Protein AF-A0A352M212-F1 (afdb_monomer_lite)

Foldseek 3Di:
DPPDFLVVFPLLVLLLVLLVLLLVLVLVDPPDDLVSLLVSLLVLLVCLLVVLVVCLVVDPDPCSVVLSVLLNVVSCLADDPVLSVLLSVVLSVVCVVPVLSSCLRRLQSCVLVVLVVCLVPPPLCCCLQVHDPPDDPLSVVLNVLQVVLVVCVSVVVLVSSLVSLVVSCVSPVLNLVSLQVNLVSCVRVVSNLVSNLVSLVSSLVSCVPRPLVSVLSSLLSNLVSLLSCCLRPDVVSLVSSLVSLVVSCVSPVPRLSSLLSNLLSLLSDPVVVVCVVVSVVSQLVSCVVPVSSLSVCSRRPSNSSCNVVSVVSQVVLLVVLLVLLVVLLVVLVVLLVVLVVDPLNPPCPPLSVVLPVVSVVLNVVSPDSHHSSVSVVSNVVSVVSSVSSVVSVVVSVLSSVLVVVLVVLLVLLVVLVCCLVPPQCVVVVVLVVVLVVLVVVLVVLCVQAPDDDDDQPPPDPPDDDDDRDDDDDDDDSCPPPNLVVQLLVQLVVVLVVQVVVLVVVCVVPPPPCPVVSVVSNVVSVVCSSVRSVVVSVVVVVVSVVVSVVSVVSSVVSVCVNVVCVVVSVVVSVVSLVVSLVVQCVVQVDDSVLSSVLSVCSNVVVSVVNSVSRD

pLDDT: mean 83.74, std 12.93, range [30.75, 98.5]

Structure (mmCIF, N/CA/C/O backbone):
data_AF-A0A352M212-F1
#
_entry.id   AF-A0A352M212-F1
#
loop_
_atom_site.group_PDB
_atom_site.id
_atom_site.type_symbol
_atom_site.label_atom_id
_atom_site.label_alt_id
_atom_site.label_comp_id
_atom_site.label_asym_id
_atom_site.label_entity_id
_atom_site.label_seq_id
_atom_site.pdbx_PDB_ins_code
_atom_site.Cartn_x
_atom_site.Cartn_y
_atom_site.Cartn_z
_atom_site.occupancy
_atom_site.B_iso_or_equiv
_atom_site.auth_seq_id
_atom_site.auth_comp_id
_atom_site.auth_asym_id
_atom_site.auth_atom_id
_atom_site.pdbx_PDB_model_num
ATOM 1 N N . MET A 1 1 ? 34.019 -1.381 -36.951 1.00 42.16 1 MET A N 1
ATOM 2 C CA . MET A 1 1 ? 32.806 -0.963 -36.222 1.00 42.16 1 MET A CA 1
ATOM 3 C C . MET A 1 1 ? 31.817 -2.099 -36.360 1.00 42.16 1 MET A C 1
ATOM 5 O O . MET A 1 1 ? 31.468 -2.429 -37.487 1.00 42.16 1 MET A O 1
ATOM 9 N N . ASN A 1 2 ? 31.488 -2.784 -35.265 1.00 50.47 2 ASN A N 1
ATOM 10 C CA . ASN A 1 2 ? 30.436 -3.799 -35.291 1.00 50.47 2 ASN A CA 1
ATOM 11 C C . ASN A 1 2 ? 29.111 -3.094 -35.599 1.00 50.47 2 ASN A C 1
ATOM 13 O O . ASN A 1 2 ? 28.755 -2.144 -34.905 1.00 50.47 2 ASN A O 1
ATOM 17 N N . ASN A 1 3 ? 28.410 -3.535 -36.645 1.00 67.62 3 ASN A N 1
ATOM 18 C CA . ASN A 1 3 ? 27.075 -3.047 -36.995 1.00 67.62 3 ASN A CA 1
ATOM 19 C C . ASN A 1 3 ? 26.056 -3.618 -35.996 1.00 67.62 3 ASN A C 1
ATOM 21 O O . ASN A 1 3 ? 25.321 -4.545 -36.330 1.00 67.62 3 ASN A O 1
ATOM 25 N N . PHE A 1 4 ? 26.058 -3.109 -34.764 1.00 80.44 4 PHE A N 1
ATOM 26 C CA . PHE A 1 4 ? 25.069 -3.458 -33.748 1.00 80.44 4 PHE A CA 1
ATOM 27 C C . PHE A 1 4 ? 23.655 -3.127 -34.248 1.00 80.44 4 PHE A C 1
ATOM 29 O O . PHE A 1 4 ? 23.420 -2.053 -34.804 1.00 80.44 4 PHE A O 1
ATOM 36 N N . LYS A 1 5 ? 22.699 -4.037 -34.045 1.00 85.25 5 LYS A N 1
ATOM 37 C CA . LYS A 1 5 ? 21.268 -3.790 -34.259 1.00 85.25 5 LYS A CA 1
ATOM 38 C C . LYS A 1 5 ? 20.510 -4.103 -32.977 1.00 85.25 5 LYS A C 1
ATOM 40 O O . LYS A 1 5 ? 20.791 -5.099 -32.321 1.00 85.25 5 LYS A O 1
ATOM 45 N N . LEU A 1 6 ? 19.500 -3.290 -32.652 1.00 86.44 6 LEU A N 1
ATOM 46 C CA . LEU A 1 6 ? 18.687 -3.493 -31.445 1.00 86.44 6 LEU A CA 1
ATOM 47 C C . LEU A 1 6 ? 18.038 -4.879 -31.406 1.00 86.44 6 LEU A C 1
ATOM 49 O O . LEU A 1 6 ? 18.017 -5.508 -30.356 1.00 86.44 6 LEU A O 1
ATOM 53 N N . GLU A 1 7 ? 17.553 -5.364 -32.550 1.00 86.25 7 GLU A N 1
ATOM 54 C CA . GLU A 1 7 ? 16.865 -6.658 -32.666 1.00 86.25 7 GLU A CA 1
ATOM 55 C C . GLU A 1 7 ? 17.751 -7.863 -32.312 1.00 86.25 7 GLU A C 1
ATOM 57 O O . GLU A 1 7 ? 17.226 -8.926 -31.978 1.00 86.25 7 GLU A O 1
ATOM 62 N N . ASP A 1 8 ? 19.077 -7.698 -32.333 1.00 82.12 8 ASP A N 1
ATOM 63 C CA . ASP A 1 8 ? 20.011 -8.751 -31.932 1.00 82.12 8 ASP A CA 1
ATOM 64 C C . ASP A 1 8 ? 20.060 -8.894 -30.396 1.00 82.12 8 ASP A C 1
ATOM 66 O O . ASP A 1 8 ? 20.341 -9.975 -29.875 1.00 82.12 8 ASP A O 1
ATOM 70 N N . SER A 1 9 ? 19.702 -7.841 -29.649 1.00 86.25 9 SER A N 1
ATOM 71 C CA . SER A 1 9 ? 19.662 -7.864 -28.186 1.00 86.25 9 SER A CA 1
ATOM 72 C C . SER A 1 9 ? 18.428 -8.600 -27.656 1.00 86.25 9 SER A C 1
ATOM 74 O O . SER A 1 9 ? 17.281 -8.266 -27.967 1.00 86.25 9 SER A O 1
ATOM 76 N N . ILE A 1 10 ? 18.649 -9.590 -26.787 1.00 83.50 10 ILE A N 1
ATOM 77 C CA . ILE A 1 10 ? 17.576 -10.316 -26.085 1.00 83.50 10 ILE A CA 1
ATOM 78 C C . ILE A 1 10 ? 16.791 -9.365 -25.170 1.00 83.50 10 ILE A C 1
ATOM 80 O O . ILE A 1 10 ? 15.562 -9.389 -25.172 1.00 83.50 10 ILE A O 1
ATOM 84 N N . GLU A 1 11 ? 17.488 -8.492 -24.439 1.00 88.56 11 GLU A N 1
ATOM 85 C CA . GLU A 1 11 ? 16.870 -7.510 -23.543 1.00 88.56 11 GLU A CA 1
ATOM 86 C C . GLU A 1 11 ? 15.963 -6.539 -24.315 1.00 88.56 11 GLU A C 1
ATOM 88 O O . GLU A 1 11 ? 14.822 -6.297 -23.924 1.00 88.56 11 GLU A O 1
ATOM 93 N N . TYR A 1 12 ? 16.415 -6.040 -25.471 1.00 92.19 12 TYR A N 1
ATOM 94 C CA . TYR A 1 12 ? 15.581 -5.179 -26.314 1.00 92.19 12 TYR A CA 1
ATOM 95 C C . TYR A 1 12 ? 14.321 -5.905 -26.799 1.00 92.19 12 TYR A C 1
ATOM 97 O O . TYR A 1 12 ? 13.226 -5.339 -26.758 1.00 92.19 12 TYR A O 1
ATOM 105 N N . ARG A 1 13 ? 14.446 -7.169 -27.225 1.00 88.75 13 ARG A N 1
ATOM 106 C CA . ARG A 1 13 ? 13.295 -7.980 -27.648 1.00 88.75 13 ARG A CA 1
ATOM 107 C C . ARG A 1 13 ? 12.292 -8.188 -26.510 1.00 88.75 13 ARG A C 1
ATOM 109 O O . ARG A 1 13 ? 11.093 -8.083 -26.763 1.00 88.75 13 ARG A O 1
ATOM 116 N N . GLN A 1 14 ? 12.760 -8.394 -25.276 1.00 89.25 14 GLN A N 1
ATOM 117 C CA . GLN A 1 14 ? 11.919 -8.464 -24.072 1.00 89.25 14 GLN A CA 1
ATOM 118 C C . GLN A 1 14 ? 11.171 -7.138 -23.840 1.00 89.25 14 GLN A C 1
ATOM 120 O O . GLN A 1 14 ? 9.939 -7.120 -23.785 1.00 89.25 14 GLN A O 1
ATOM 125 N N . ILE A 1 15 ? 11.889 -6.008 -23.823 1.00 93.38 15 ILE A N 1
ATOM 126 C CA . ILE A 1 15 ? 11.314 -4.657 -23.666 1.00 93.38 15 ILE A CA 1
ATOM 127 C C . ILE A 1 15 ? 10.259 -4.368 -24.751 1.00 93.38 15 ILE A C 1
ATOM 129 O O . ILE A 1 15 ? 9.179 -3.835 -24.460 1.00 93.38 15 ILE A O 1
ATOM 133 N N . LYS A 1 16 ? 10.543 -4.745 -26.003 1.00 93.00 16 LYS A N 1
ATOM 134 C CA . LYS A 1 16 ? 9.652 -4.558 -27.156 1.00 93.00 16 LYS A CA 1
ATOM 135 C C . LYS A 1 16 ? 8.437 -5.486 -27.121 1.00 93.00 16 LYS A C 1
ATOM 137 O O . LYS A 1 16 ? 7.351 -5.058 -27.514 1.00 93.00 16 LYS A O 1
ATOM 142 N N . SER A 1 17 ? 8.587 -6.724 -26.645 1.00 90.50 17 SER A N 1
ATOM 143 C CA . SER A 1 17 ? 7.463 -7.649 -26.436 1.00 90.50 17 SER A CA 1
ATOM 144 C C . SER A 1 17 ? 6.475 -7.069 -25.426 1.00 90.50 17 SER A C 1
ATOM 146 O O . SER A 1 17 ? 5.290 -6.914 -25.733 1.00 90.50 17 SER A O 1
ATOM 148 N N . ILE A 1 18 ? 6.979 -6.608 -24.276 1.00 93.69 18 ILE A N 1
ATOM 149 C CA . ILE A 1 18 ? 6.163 -5.957 -23.246 1.00 93.69 18 ILE A CA 1
ATOM 150 C C . ILE A 1 18 ? 5.477 -4.696 -23.794 1.00 93.69 18 ILE A C 1
ATOM 152 O O . ILE A 1 18 ? 4.279 -4.508 -23.582 1.00 93.69 18 ILE A O 1
ATOM 156 N N . TYR A 1 19 ? 6.197 -3.859 -24.552 1.00 95.12 19 TYR A N 1
ATOM 157 C CA . TYR A 1 19 ? 5.615 -2.681 -25.211 1.00 95.12 19 TYR A CA 1
ATOM 158 C C . TYR A 1 19 ? 4.425 -3.061 -26.102 1.00 95.12 19 TYR A C 1
ATOM 160 O O . TYR A 1 19 ? 3.370 -2.438 -26.016 1.00 95.12 19 TYR A O 1
ATOM 168 N N . ARG A 1 20 ? 4.537 -4.132 -26.898 1.00 93.56 20 ARG A N 1
ATOM 169 C CA . ARG A 1 20 ? 3.428 -4.612 -27.740 1.00 93.56 20 ARG A CA 1
ATOM 170 C C . ARG A 1 20 ? 2.227 -5.082 -26.922 1.00 93.56 20 ARG A C 1
ATOM 172 O O . ARG A 1 20 ? 1.099 -4.791 -27.312 1.00 93.56 20 ARG A O 1
ATOM 179 N N . ILE A 1 21 ? 2.439 -5.777 -25.801 1.00 94.12 21 ILE A N 1
ATOM 180 C CA . ILE A 1 21 ? 1.348 -6.184 -24.895 1.00 94.12 21 ILE A CA 1
ATOM 181 C C . ILE A 1 21 ? 0.605 -4.945 -24.385 1.00 94.12 21 ILE A C 1
ATOM 183 O O . ILE A 1 21 ? -0.623 -4.885 -24.473 1.00 94.12 21 ILE A O 1
ATOM 187 N N . ILE A 1 22 ? 1.345 -3.945 -23.902 1.00 94.62 22 ILE A N 1
ATOM 188 C CA . ILE A 1 22 ? 0.788 -2.686 -23.394 1.00 94.62 22 ILE A CA 1
ATOM 189 C C . ILE A 1 22 ? -0.009 -1.976 -24.491 1.00 94.62 22 ILE A C 1
ATOM 191 O O . ILE A 1 22 ? -1.180 -1.657 -24.292 1.00 94.62 22 ILE A O 1
ATOM 195 N N . GLU A 1 23 ? 0.577 -1.777 -25.670 1.00 93.50 23 GLU A N 1
ATOM 196 C CA . GLU A 1 23 ? -0.093 -1.076 -26.766 1.00 93.50 23 GLU A CA 1
ATOM 197 C C . GLU A 1 23 ? -1.357 -1.802 -27.236 1.00 93.50 23 GLU A C 1
ATOM 199 O O . GLU A 1 23 ? -2.383 -1.157 -27.455 1.00 93.50 23 GLU A O 1
ATOM 204 N N . ASN A 1 24 ? -1.335 -3.134 -27.314 1.00 93.25 24 ASN A N 1
ATOM 205 C CA . ASN A 1 24 ? -2.518 -3.923 -27.656 1.00 93.25 24 ASN A CA 1
ATOM 206 C C . ASN A 1 24 ? -3.650 -3.725 -26.642 1.00 93.25 24 ASN A C 1
ATOM 208 O O . ASN A 1 24 ? -4.804 -3.556 -27.036 1.00 93.25 24 ASN A O 1
ATOM 212 N N . VAL A 1 25 ? -3.337 -3.707 -25.342 1.00 93.69 25 VAL A N 1
ATOM 213 C CA . VAL A 1 25 ? -4.339 -3.471 -24.294 1.00 93.69 25 VAL A CA 1
ATOM 214 C C . VAL A 1 25 ? -4.914 -2.066 -24.404 1.00 93.69 25 VAL A C 1
ATOM 216 O O . VAL A 1 25 ? -6.134 -1.919 -24.484 1.00 93.69 25 VAL A O 1
ATOM 219 N N . PHE A 1 26 ? -4.059 -1.047 -24.474 1.00 91.69 26 PHE A N 1
ATOM 220 C CA . PHE A 1 26 ? -4.493 0.349 -24.517 1.00 91.69 26 PHE A CA 1
ATOM 221 C C . PHE A 1 26 ? -5.213 0.733 -25.820 1.00 91.69 26 PHE A C 1
ATOM 223 O O . PHE A 1 26 ? -5.956 1.710 -25.826 1.00 91.69 26 PHE A O 1
ATOM 230 N N . ASN A 1 27 ? -5.032 -0.023 -26.906 1.00 88.31 27 ASN A N 1
ATOM 231 C CA . ASN A 1 27 ? -5.774 0.170 -28.156 1.00 88.31 27 ASN A CA 1
ATOM 232 C C . ASN A 1 27 ? -7.097 -0.621 -28.205 1.00 88.31 27 ASN A C 1
ATOM 234 O O . ASN A 1 27 ? -7.931 -0.357 -29.066 1.00 88.31 27 ASN A O 1
ATOM 238 N N . SER A 1 28 ? -7.306 -1.589 -27.302 1.00 82.19 28 SER A N 1
ATOM 239 C CA . SER A 1 28 ? -8.475 -2.490 -27.311 1.00 82.19 28 SER A CA 1
ATOM 240 C C . SER A 1 28 ? -9.723 -1.953 -26.591 1.00 82.19 28 SER A C 1
ATOM 242 O O . SER A 1 28 ? -10.773 -2.594 -26.644 1.00 82.19 28 SER A O 1
ATOM 244 N N . GLY A 1 29 ? -9.637 -0.798 -25.923 1.00 67.50 29 GLY A N 1
ATOM 245 C CA . GLY A 1 29 ? -10.773 -0.149 -25.262 1.00 67.50 29 GLY A CA 1
ATOM 246 C C . GLY A 1 29 ? -10.369 0.991 -24.324 1.00 67.50 29 GLY A C 1
ATOM 247 O O . GLY A 1 29 ? -9.225 1.066 -23.871 1.00 67.50 29 GLY A O 1
ATOM 248 N N . ASP A 1 30 ? -11.327 1.865 -24.008 1.00 69.44 30 ASP A N 1
ATOM 249 C CA . ASP A 1 30 ? -11.132 3.008 -23.112 1.00 69.44 30 ASP A CA 1
ATOM 250 C C . ASP A 1 30 ? -11.738 2.736 -21.727 1.00 69.44 30 ASP A C 1
ATOM 252 O O . ASP A 1 30 ? -12.869 3.110 -21.426 1.00 69.44 30 ASP A O 1
ATOM 256 N N . ASN A 1 31 ? -10.986 2.016 -20.891 1.00 78.69 31 ASN A N 1
ATOM 257 C CA . ASN A 1 31 ? -11.350 1.752 -19.494 1.00 78.69 31 ASN A CA 1
ATOM 258 C C . ASN A 1 31 ? -10.611 2.691 -18.517 1.00 78.69 31 ASN A C 1
ATOM 260 O O . ASN A 1 31 ? -10.614 2.456 -17.308 1.00 78.69 31 ASN A O 1
ATOM 264 N N . GLY A 1 32 ? -9.942 3.731 -19.030 1.00 86.81 32 GLY A N 1
ATOM 265 C CA . GLY A 1 32 ? -9.015 4.570 -18.272 1.00 86.81 32 GLY A CA 1
ATOM 266 C C . GLY A 1 32 ? -7.629 3.940 -18.059 1.00 86.81 32 GLY A C 1
ATOM 267 O O . GLY A 1 32 ? -7.431 2.726 -18.161 1.00 86.81 32 GLY A O 1
ATOM 268 N N . PHE A 1 33 ? -6.641 4.788 -17.748 1.00 90.56 33 PHE A N 1
ATOM 269 C CA . PHE A 1 33 ? -5.225 4.401 -17.669 1.00 90.56 33 PHE A CA 1
ATOM 270 C C . PHE A 1 33 ? -4.956 3.277 -16.661 1.00 90.56 33 PHE A C 1
ATOM 272 O O . PHE A 1 33 ? -4.309 2.295 -17.009 1.00 90.56 33 PHE A O 1
ATOM 279 N N . ILE A 1 34 ? -5.468 3.395 -15.429 1.00 89.56 34 ILE A N 1
ATOM 280 C CA . ILE A 1 34 ? -5.197 2.433 -14.346 1.00 89.56 34 ILE A CA 1
ATOM 281 C C . ILE A 1 34 ? -5.755 1.045 -14.687 1.00 89.56 34 ILE A C 1
ATOM 283 O O . ILE A 1 34 ? -5.066 0.045 -14.506 1.00 89.56 34 ILE A O 1
ATOM 287 N N . ALA A 1 35 ? -6.978 0.967 -15.220 1.00 89.69 35 ALA A N 1
ATOM 288 C CA . ALA A 1 35 ? -7.585 -0.310 -15.588 1.00 89.69 35 ALA A CA 1
ATOM 289 C C . ALA A 1 35 ? -6.828 -0.984 -16.741 1.00 89.69 35 ALA A C 1
ATOM 291 O O . ALA A 1 35 ? -6.567 -2.188 -16.697 1.00 89.69 35 ALA A O 1
ATOM 292 N N . ASN A 1 36 ? -6.423 -0.203 -17.747 1.00 92.44 36 ASN A N 1
ATOM 293 C CA . ASN A 1 36 ? -5.623 -0.710 -18.856 1.00 92.44 36 ASN A CA 1
ATOM 294 C C . ASN A 1 36 ? -4.227 -1.154 -18.387 1.00 92.44 36 ASN A C 1
ATOM 296 O O . ASN A 1 36 ? -3.807 -2.246 -18.755 1.00 92.44 36 ASN A O 1
ATOM 300 N N . ALA A 1 37 ? -3.563 -0.390 -17.513 1.00 92.38 37 ALA A N 1
ATOM 301 C CA . ALA A 1 37 ? -2.288 -0.768 -16.896 1.00 92.38 37 ALA A CA 1
ATOM 302 C C . ALA A 1 37 ? -2.393 -2.068 -16.080 1.00 92.38 37 ALA A C 1
ATOM 304 O O . ALA A 1 37 ? -1.515 -2.926 -16.157 1.00 92.38 37 ALA A O 1
ATOM 305 N N . SER A 1 38 ? -3.488 -2.249 -15.335 1.00 89.25 38 SER A N 1
ATOM 306 C CA . SER A 1 38 ? -3.766 -3.485 -14.596 1.00 89.25 38 SER A CA 1
ATOM 307 C C . SER A 1 38 ? -3.906 -4.692 -15.520 1.00 89.25 38 SER A C 1
ATOM 309 O O . SER A 1 38 ? -3.319 -5.749 -15.291 1.00 89.25 38 SER A O 1
ATOM 311 N N . ARG A 1 39 ? -4.661 -4.529 -16.610 1.00 90.44 39 ARG A N 1
ATOM 312 C CA . ARG A 1 39 ? -4.879 -5.596 -17.586 1.00 90.44 39 ARG A CA 1
ATOM 313 C C . ARG A 1 39 ? -3.596 -5.948 -18.336 1.00 90.44 39 ARG A C 1
ATOM 315 O O . ARG A 1 39 ? -3.330 -7.129 -18.548 1.00 90.44 39 ARG A O 1
ATOM 322 N N . SER A 1 40 ? -2.793 -4.961 -18.734 1.00 92.69 40 SER A N 1
ATOM 323 C CA . SER A 1 40 ? -1.488 -5.235 -19.342 1.00 92.69 40 SER A CA 1
ATOM 324 C C . SER A 1 40 ? -0.541 -5.897 -18.352 1.00 92.69 40 SER A C 1
ATOM 326 O O . SER A 1 40 ? 0.155 -6.821 -18.754 1.00 92.69 40 SER A O 1
ATOM 328 N N . PHE A 1 41 ? -0.564 -5.521 -17.070 1.00 90.50 41 PHE A N 1
ATOM 329 C CA . PHE A 1 41 ? 0.208 -6.212 -16.037 1.00 90.50 41 PHE A CA 1
ATOM 330 C C . PHE A 1 41 ? -0.138 -7.701 -15.951 1.00 90.50 41 PHE A C 1
ATOM 332 O O . PHE A 1 41 ? 0.754 -8.534 -16.083 1.00 90.50 41 PHE A O 1
ATOM 339 N N . GLN A 1 42 ? -1.423 -8.044 -15.828 1.00 88.50 42 GLN A N 1
ATOM 340 C CA . GLN A 1 42 ? -1.878 -9.440 -15.815 1.00 88.50 42 GLN A CA 1
ATOM 341 C C . GLN A 1 42 ? -1.363 -10.230 -17.023 1.00 88.50 42 GLN A C 1
ATOM 343 O O . GLN A 1 42 ? -0.884 -11.356 -16.879 1.00 88.50 42 GLN A O 1
ATOM 348 N N . LEU A 1 43 ? -1.437 -9.633 -18.216 1.00 89.69 43 LEU A N 1
ATOM 349 C CA . LEU A 1 43 ? -0.957 -10.270 -19.439 1.00 89.69 43 LEU A CA 1
ATOM 350 C C . LEU A 1 43 ? 0.561 -10.457 -19.434 1.00 89.69 43 LEU A C 1
ATOM 352 O O . LEU A 1 43 ? 1.004 -11.558 -19.754 1.00 89.69 43 LEU A O 1
ATOM 356 N N . ILE A 1 44 ? 1.327 -9.438 -19.026 1.00 89.56 44 ILE A N 1
ATOM 357 C CA . ILE A 1 44 ? 2.789 -9.511 -18.891 1.00 89.56 44 ILE A CA 1
ATOM 358 C C . ILE A 1 44 ? 3.153 -10.673 -17.967 1.00 89.56 44 ILE A C 1
ATOM 360 O O . ILE A 1 44 ? 3.853 -11.584 -18.399 1.00 89.56 44 ILE A O 1
ATOM 364 N N . VAL A 1 45 ? 2.594 -10.715 -16.753 1.00 85.00 45 VAL A N 1
ATOM 365 C CA . VAL A 1 45 ? 2.857 -11.785 -15.776 1.00 85.00 45 VAL A CA 1
ATOM 366 C C . VAL A 1 45 ? 2.521 -13.164 -16.341 1.00 85.00 45 VAL A C 1
ATOM 368 O O . VAL A 1 45 ? 3.332 -14.080 -16.263 1.00 85.00 45 VAL A O 1
ATOM 371 N N . SER A 1 46 ? 1.362 -13.310 -16.988 1.00 81.50 46 SER A N 1
ATOM 372 C CA . SER A 1 46 ? 0.931 -14.585 -17.583 1.00 81.50 46 SER A CA 1
ATOM 373 C C . SER A 1 46 ? 1.774 -15.052 -18.780 1.00 81.50 46 SER A C 1
ATOM 375 O O . SER A 1 46 ? 1.584 -16.163 -19.289 1.00 81.50 46 SER A O 1
ATOM 377 N N . GLN A 1 47 ? 2.618 -14.173 -19.318 1.00 79.94 47 GLN A N 1
ATOM 378 C CA . GLN A 1 47 ? 3.436 -14.424 -20.499 1.00 79.94 47 GLN A CA 1
ATOM 379 C C . GLN A 1 47 ? 4.903 -14.686 -20.143 1.00 79.94 47 GLN A C 1
ATOM 381 O O . GLN A 1 47 ? 5.582 -15.335 -20.933 1.00 79.94 47 GLN A O 1
ATOM 386 N N . ILE A 1 48 ? 5.351 -14.282 -18.949 1.00 78.94 48 ILE A N 1
ATOM 387 C CA . ILE A 1 48 ? 6.713 -14.498 -18.440 1.00 78.94 48 ILE A CA 1
ATOM 388 C C . ILE A 1 48 ? 7.159 -15.963 -18.604 1.00 78.94 48 ILE A C 1
ATOM 390 O O . ILE A 1 48 ? 8.176 -16.227 -19.244 1.00 78.94 48 ILE A O 1
ATOM 394 N N . GLU A 1 49 ? 6.375 -16.924 -18.102 1.00 70.31 49 GLU A N 1
ATOM 395 C CA . GLU A 1 49 ? 6.718 -18.356 -18.180 1.00 70.31 49 GLU A CA 1
ATOM 396 C C . GLU A 1 49 ? 6.797 -18.851 -19.634 1.00 70.31 49 GLU A C 1
ATOM 398 O O . GLU A 1 49 ? 7.722 -19.568 -20.020 1.00 70.31 49 GLU A O 1
ATOM 403 N N . ARG A 1 50 ? 5.859 -18.402 -20.478 1.00 71.69 50 ARG A N 1
ATOM 404 C CA . ARG A 1 50 ? 5.792 -18.778 -21.898 1.00 71.69 50 ARG A CA 1
ATOM 405 C C . ARG A 1 50 ? 6.957 -18.208 -22.707 1.00 71.69 50 ARG A C 1
ATOM 407 O O . ARG A 1 50 ? 7.462 -18.884 -23.603 1.00 71.69 50 ARG A O 1
ATOM 414 N N . GLU A 1 51 ? 7.391 -16.983 -22.413 1.00 69.31 51 GLU A N 1
ATOM 415 C CA . GLU A 1 51 ? 8.558 -16.373 -23.060 1.00 69.31 51 GLU A CA 1
ATOM 416 C C . GLU A 1 51 ? 9.847 -17.103 -22.681 1.00 69.31 51 GLU A C 1
ATOM 418 O O . GLU A 1 51 ? 10.657 -17.393 -23.563 1.00 69.31 51 GLU A O 1
ATOM 423 N N . ILE A 1 52 ? 10.007 -17.494 -21.415 1.00 67.44 52 ILE A N 1
ATOM 424 C CA . ILE A 1 52 ? 11.165 -18.278 -20.962 1.00 67.44 52 ILE A CA 1
ATOM 425 C C . ILE A 1 52 ? 11.226 -19.634 -21.674 1.00 67.44 52 ILE A C 1
ATOM 427 O O . ILE A 1 52 ? 12.281 -20.013 -22.191 1.00 67.44 52 ILE A O 1
ATOM 431 N N . GLU A 1 53 ? 10.095 -20.336 -21.777 1.00 62.81 53 GLU A N 1
ATOM 432 C CA . GLU A 1 53 ? 10.014 -21.630 -22.464 1.00 62.81 53 GLU A CA 1
ATOM 433 C C . GLU A 1 53 ? 10.264 -21.514 -23.980 1.00 62.81 53 GLU A C 1
ATOM 435 O O . GLU A 1 53 ? 10.858 -22.398 -24.600 1.00 62.81 53 GLU A O 1
ATOM 440 N N . SER A 1 54 ? 9.827 -20.419 -24.606 1.00 63.50 54 SER A N 1
ATOM 441 C CA . SER A 1 54 ? 10.087 -20.174 -26.027 1.00 63.50 54 SER A CA 1
ATOM 442 C C . SER A 1 54 ? 11.560 -19.855 -26.289 1.00 63.50 54 SER A C 1
ATOM 444 O O . SER A 1 54 ? 12.129 -20.354 -27.262 1.00 63.50 54 SER A O 1
ATOM 446 N N . ILE A 1 55 ? 12.184 -19.019 -25.454 1.00 62.78 55 ILE A N 1
ATOM 447 C CA . ILE A 1 55 ? 13.582 -18.613 -25.643 1.00 62.78 55 ILE A CA 1
ATOM 448 C C . ILE A 1 55 ? 14.513 -19.806 -25.405 1.00 62.78 55 ILE A C 1
ATOM 450 O O . ILE A 1 55 ? 15.410 -20.036 -26.219 1.00 62.78 55 ILE A O 1
ATOM 454 N N . SER A 1 56 ? 14.251 -20.627 -24.384 1.00 59.34 56 SER A N 1
ATOM 455 C CA . SER A 1 56 ? 15.062 -21.817 -24.085 1.00 59.34 56 SER A CA 1
ATOM 456 C C . SER A 1 56 ? 15.114 -22.818 -25.247 1.00 59.34 56 SER A C 1
ATOM 458 O O . SER A 1 56 ? 16.146 -23.447 -25.467 1.00 59.34 56 SER A O 1
ATOM 460 N N . LYS A 1 57 ? 14.048 -22.911 -26.055 1.00 54.31 57 LYS A N 1
ATOM 461 C CA . LYS A 1 57 ? 13.980 -23.772 -27.252 1.00 54.31 57 LYS A CA 1
ATOM 462 C C . LYS A 1 57 ? 14.705 -23.208 -28.478 1.00 54.31 57 LYS A C 1
ATOM 464 O O . LYS A 1 57 ? 14.953 -23.952 -29.423 1.00 54.31 57 LYS A O 1
ATOM 469 N N . THR A 1 58 ? 15.005 -21.909 -28.496 1.00 50.84 58 THR A N 1
ATOM 470 C CA . THR A 1 58 ? 15.570 -21.206 -29.669 1.00 50.84 58 THR A CA 1
ATOM 471 C C . THR A 1 58 ? 17.004 -20.719 -29.478 1.00 50.84 58 THR A C 1
ATOM 473 O O . THR A 1 58 ? 17.647 -20.353 -30.462 1.00 50.84 58 THR A O 1
ATOM 476 N N . SER A 1 59 ? 17.518 -20.720 -28.247 1.00 50.53 59 SER A N 1
ATOM 477 C CA . SER A 1 59 ? 18.886 -20.291 -27.962 1.00 50.53 59 SER A CA 1
ATOM 478 C C . SER A 1 59 ? 19.923 -21.312 -28.440 1.00 50.53 59 SER A C 1
ATOM 480 O O . SER A 1 59 ? 19.803 -22.516 -28.222 1.00 50.53 59 SER A O 1
ATOM 482 N N . CYS A 1 60 ? 20.979 -20.801 -29.069 1.00 46.78 60 CYS A N 1
ATOM 483 C CA . CYS A 1 60 ? 22.154 -21.543 -29.518 1.00 46.78 60 CYS A CA 1
ATOM 484 C C . CYS A 1 60 ? 23.411 -21.262 -28.664 1.00 46.78 60 CYS A C 1
ATOM 486 O O . CYS A 1 60 ? 24.512 -21.652 -29.056 1.00 46.78 60 CYS A O 1
ATOM 488 N N . LEU A 1 61 ? 23.266 -20.611 -27.500 1.00 55.03 61 LEU A N 1
ATOM 489 C CA . LEU A 1 61 ? 24.363 -20.279 -26.581 1.00 55.03 61 LEU A CA 1
ATOM 490 C C . LEU A 1 61 ? 24.455 -21.294 -25.427 1.00 55.03 61 LEU A C 1
ATOM 492 O O . LEU A 1 61 ? 23.468 -21.596 -24.760 1.00 55.03 61 LEU A O 1
ATOM 496 N N . SER A 1 62 ? 25.662 -21.803 -25.154 1.00 50.44 62 SER A N 1
ATOM 497 C CA . SER A 1 62 ? 25.889 -22.946 -24.249 1.00 50.44 62 SER A CA 1
ATOM 498 C C . SER A 1 62 ? 25.489 -22.718 -22.785 1.00 50.44 62 SER A C 1
ATOM 500 O O . SER A 1 62 ? 25.136 -23.681 -22.115 1.00 50.44 62 SER A O 1
ATOM 502 N N . ASN A 1 63 ? 25.510 -21.471 -22.295 1.00 63.09 63 ASN A N 1
ATOM 503 C CA . ASN A 1 63 ? 25.192 -21.131 -20.896 1.00 63.09 63 ASN A CA 1
ATOM 504 C C . ASN A 1 63 ? 23.797 -20.507 -20.720 1.00 63.09 63 ASN A C 1
ATOM 506 O O . ASN A 1 63 ? 23.340 -20.320 -19.594 1.00 63.09 63 ASN A O 1
ATOM 510 N N . GLU A 1 64 ? 23.112 -20.177 -21.817 1.00 70.12 64 GLU A N 1
ATOM 511 C CA . GLU A 1 64 ? 21.822 -19.484 -21.757 1.00 70.12 64 GLU A CA 1
ATOM 512 C C . GLU A 1 64 ? 20.703 -20.407 -21.254 1.00 70.12 64 GLU A C 1
ATOM 514 O O . GLU A 1 64 ? 19.800 -19.961 -20.552 1.00 70.12 64 GLU A O 1
ATOM 519 N N . SER A 1 65 ? 20.795 -21.706 -21.549 1.00 67.81 65 SER A N 1
ATOM 520 C CA . SER A 1 65 ? 19.838 -22.715 -21.082 1.00 67.81 65 SER A CA 1
ATOM 521 C C . SER A 1 65 ? 19.824 -22.860 -19.555 1.00 67.81 65 SER A C 1
ATOM 523 O O . SER A 1 65 ? 18.745 -22.883 -18.966 1.00 67.81 65 SER A O 1
ATOM 525 N N . THR A 1 66 ? 20.994 -22.885 -18.908 1.00 75.25 66 THR A N 1
ATOM 526 C CA . THR A 1 66 ? 21.114 -22.964 -17.442 1.00 75.25 66 THR A CA 1
ATOM 527 C C . THR A 1 66 ? 20.549 -21.718 -16.767 1.00 75.25 66 THR A C 1
ATOM 529 O O . THR A 1 66 ? 19.742 -21.836 -15.852 1.00 75.25 66 THR A O 1
ATOM 532 N N . LEU A 1 67 ? 20.907 -20.525 -17.252 1.00 76.81 67 LEU A N 1
ATOM 533 C CA . LEU A 1 67 ? 20.432 -19.263 -16.676 1.00 76.81 67 LEU A CA 1
ATOM 534 C C . LEU A 1 67 ? 18.910 -19.098 -16.822 1.00 76.81 67 LEU A C 1
ATOM 536 O O . LEU A 1 67 ? 18.230 -18.653 -15.898 1.00 76.81 67 LEU A O 1
ATOM 540 N N . LEU A 1 68 ? 18.359 -19.508 -17.967 1.00 76.69 68 LEU A N 1
ATOM 541 C CA . LEU A 1 68 ? 16.914 -19.541 -18.188 1.00 76.69 68 LEU A CA 1
ATOM 542 C C . LEU A 1 68 ? 16.200 -20.536 -17.273 1.00 76.69 68 LEU A C 1
ATOM 544 O O . LEU A 1 68 ? 15.105 -20.235 -16.803 1.00 76.69 68 LEU A O 1
ATOM 548 N N . TYR A 1 69 ? 16.807 -21.696 -17.017 1.00 76.62 69 TYR A N 1
ATOM 549 C CA . TYR A 1 69 ? 16.264 -22.687 -16.094 1.00 76.62 69 TYR A CA 1
ATOM 550 C C . TYR A 1 69 ? 16.242 -22.156 -14.655 1.00 76.62 69 TYR A C 1
ATOM 552 O O . TYR A 1 69 ? 15.182 -22.163 -14.034 1.00 76.62 69 TYR A O 1
ATOM 560 N N . SER A 1 70 ? 17.356 -21.605 -14.159 1.00 80.50 70 SER A N 1
ATOM 561 C CA . SER A 1 70 ? 17.426 -20.993 -12.822 1.00 80.50 70 SER A CA 1
ATOM 562 C C . SER A 1 70 ? 16.412 -19.860 -12.659 1.00 80.50 70 SER A C 1
ATOM 564 O O . SER A 1 70 ? 15.729 -19.767 -11.644 1.00 80.50 70 SER A O 1
ATOM 566 N N . ARG A 1 71 ? 16.238 -19.026 -13.691 1.00 84.38 71 ARG A N 1
ATOM 567 C CA . ARG A 1 71 ? 15.194 -17.996 -13.700 1.00 84.38 71 ARG A CA 1
ATOM 568 C C . ARG A 1 71 ? 13.792 -18.587 -13.637 1.00 84.38 71 ARG A C 1
ATOM 570 O O . ARG A 1 71 ? 12.955 -18.071 -12.905 1.00 84.38 71 ARG A O 1
ATOM 577 N N . HIS A 1 72 ? 13.514 -19.625 -14.423 1.00 80.50 72 HIS A N 1
ATOM 578 C CA . HIS A 1 72 ? 12.211 -20.280 -14.395 1.00 80.50 72 HIS A CA 1
ATOM 579 C C . HIS A 1 72 ? 11.906 -20.818 -12.993 1.00 80.50 72 HIS A C 1
ATOM 581 O O . HIS A 1 72 ? 10.798 -20.617 -12.492 1.00 80.50 72 HIS A O 1
ATOM 587 N N . GLU A 1 73 ? 12.877 -21.473 -12.362 1.00 81.06 73 GLU A N 1
ATOM 588 C CA . GLU A 1 73 ? 12.746 -22.007 -11.009 1.00 81.06 73 GLU A CA 1
ATOM 589 C C . GLU A 1 73 ? 12.407 -20.887 -10.012 1.00 81.06 73 GLU A C 1
ATOM 591 O O . GLU A 1 73 ? 11.377 -20.965 -9.342 1.00 81.06 73 GLU A O 1
ATOM 596 N N . LEU A 1 74 ? 13.157 -19.779 -10.023 1.00 81.88 74 LEU A N 1
ATOM 597 C CA . LEU A 1 74 ? 12.886 -18.606 -9.177 1.00 81.88 74 LEU A CA 1
ATOM 598 C C . LEU A 1 74 ? 11.518 -17.961 -9.436 1.00 81.88 74 LEU A C 1
ATOM 600 O O . LEU A 1 74 ? 10.821 -17.557 -8.511 1.00 81.88 74 LEU A O 1
ATOM 604 N N . ILE A 1 75 ? 11.086 -17.863 -10.691 1.00 81.69 75 ILE A N 1
ATOM 605 C CA . ILE A 1 75 ? 9.769 -17.289 -11.006 1.00 81.69 75 ILE A CA 1
ATOM 606 C C . ILE A 1 75 ? 8.651 -18.193 -10.494 1.00 81.69 75 ILE A C 1
ATOM 608 O O . ILE A 1 75 ? 7.648 -17.684 -9.995 1.00 81.69 75 ILE A O 1
ATOM 612 N N . SER A 1 76 ? 8.833 -19.513 -10.564 1.00 77.06 76 SER A N 1
ATOM 613 C CA . SER A 1 76 ? 7.842 -20.477 -10.082 1.00 77.06 76 SER A CA 1
ATOM 614 C C . SER A 1 76 ? 7.685 -20.470 -8.557 1.00 77.06 76 SER A C 1
ATOM 616 O O . SER A 1 76 ? 6.590 -20.730 -8.059 1.00 77.06 76 SER A O 1
ATOM 618 N N . THR A 1 77 ? 8.735 -20.111 -7.806 1.00 77.06 77 THR A N 1
ATOM 619 C CA . THR A 1 77 ? 8.636 -19.891 -6.352 1.00 77.06 77 THR A CA 1
ATOM 620 C C . THR A 1 77 ? 8.001 -18.538 -6.025 1.00 77.06 77 THR A C 1
ATOM 622 O O . THR A 1 77 ? 7.329 -18.398 -5.003 1.00 77.06 77 THR A O 1
ATOM 625 N N . PHE A 1 78 ? 8.147 -17.545 -6.906 1.00 74.88 78 PHE A N 1
ATOM 626 C CA . PHE A 1 78 ? 7.631 -16.191 -6.707 1.00 74.88 78 PHE A CA 1
ATOM 627 C C . PHE A 1 78 ? 6.144 -16.032 -7.070 1.00 74.88 78 PHE A C 1
ATOM 629 O O . PHE A 1 78 ? 5.372 -15.398 -6.337 1.00 74.88 78 PHE A O 1
ATOM 636 N N . ILE A 1 79 ? 5.722 -16.615 -8.194 1.00 73.62 79 ILE A N 1
ATOM 637 C CA . ILE A 1 79 ? 4.371 -16.486 -8.749 1.00 73.62 79 ILE A CA 1
ATOM 638 C C . ILE A 1 79 ? 3.714 -17.852 -8.851 1.00 73.62 79 ILE A C 1
ATOM 640 O O . ILE A 1 79 ? 4.076 -18.682 -9.675 1.00 73.62 79 ILE A O 1
ATOM 644 N N . SER A 1 80 ? 2.649 -18.033 -8.074 1.00 71.56 80 SER A N 1
ATOM 645 C CA . SER A 1 80 ? 1.659 -19.074 -8.324 1.00 71.56 80 SER A CA 1
ATOM 646 C C . SER A 1 80 ? 0.444 -18.473 -9.031 1.00 71.56 80 SER A C 1
ATOM 648 O O . SER A 1 80 ? 0.133 -17.288 -8.882 1.00 71.56 80 SER A O 1
ATOM 650 N N . GLN A 1 81 ? -0.311 -19.292 -9.764 1.00 70.44 81 GLN A N 1
ATOM 651 C CA . GLN A 1 81 ? -1.537 -18.845 -10.436 1.00 70.44 81 GLN A CA 1
ATOM 652 C C . GLN A 1 81 ? -2.560 -18.238 -9.450 1.00 70.44 81 GLN A C 1
ATOM 654 O O . GLN A 1 81 ? -3.329 -17.352 -9.812 1.00 70.44 81 GLN A O 1
ATOM 659 N N . GLN A 1 82 ? -2.523 -18.672 -8.186 1.00 70.19 82 GLN A N 1
ATOM 660 C CA . GLN A 1 82 ? -3.353 -18.154 -7.095 1.00 70.19 82 GLN A CA 1
ATOM 661 C C . GLN A 1 82 ? -2.868 -16.794 -6.557 1.00 70.19 82 GLN A C 1
ATOM 663 O O . GLN A 1 82 ? -3.651 -16.066 -5.949 1.00 70.19 82 GLN A O 1
ATOM 668 N N . ALA A 1 83 ? -1.600 -16.434 -6.781 1.00 72.06 83 ALA A N 1
ATOM 669 C CA . ALA A 1 83 ? -1.006 -15.177 -6.333 1.00 72.06 83 ALA A CA 1
ATOM 670 C C . ALA A 1 83 ? -1.227 -14.010 -7.315 1.00 72.06 83 ALA A C 1
ATOM 672 O O . ALA A 1 83 ? -1.170 -12.857 -6.896 1.00 72.06 83 ALA A O 1
ATOM 673 N N . ILE A 1 84 ? -1.530 -14.277 -8.594 1.00 76.56 84 ILE A N 1
ATOM 674 C CA . ILE A 1 84 ? -1.657 -13.239 -9.639 1.00 76.56 84 ILE A CA 1
ATOM 675 C C . ILE A 1 84 ? -2.702 -12.175 -9.269 1.00 76.56 84 ILE A C 1
ATOM 677 O O . ILE A 1 84 ? -2.423 -10.979 -9.348 1.00 76.56 84 ILE A O 1
ATOM 681 N N . ASP A 1 85 ? -3.892 -12.590 -8.831 1.00 77.69 85 ASP A N 1
ATOM 682 C CA . ASP A 1 85 ? -4.980 -11.670 -8.479 1.00 77.69 85 ASP A CA 1
ATOM 683 C C . ASP A 1 85 ? -4.631 -10.741 -7.297 1.00 77.69 85 ASP A C 1
ATOM 685 O O . ASP A 1 85 ? -4.821 -9.524 -7.427 1.00 77.69 85 ASP A O 1
ATOM 689 N N . PRO A 1 86 ? -4.114 -11.248 -6.155 1.00 76.56 86 PRO A N 1
ATOM 690 C CA . PRO A 1 86 ? -3.570 -10.414 -5.084 1.00 76.56 86 PRO A CA 1
ATOM 691 C C . PRO A 1 86 ? -2.522 -9.402 -5.559 1.00 76.56 86 PRO A C 1
ATOM 693 O O . PRO A 1 86 ? -2.650 -8.216 -5.253 1.00 76.56 86 PRO A O 1
ATOM 696 N N . ILE A 1 87 ? -1.542 -9.835 -6.359 1.00 81.00 87 ILE A N 1
ATOM 697 C CA . ILE A 1 87 ? -0.464 -8.966 -6.861 1.00 81.00 87 ILE A CA 1
ATOM 698 C C . ILE A 1 87 ? -1.041 -7.848 -7.733 1.00 81.00 87 ILE A C 1
ATOM 700 O O . ILE A 1 87 ? -0.666 -6.686 -7.597 1.00 81.00 87 ILE A O 1
ATOM 704 N N . CYS A 1 88 ? -2.001 -8.165 -8.605 1.00 82.94 88 CYS A N 1
ATOM 705 C CA . CYS A 1 88 ? -2.642 -7.172 -9.468 1.00 82.94 88 CYS A CA 1
ATOM 706 C C . CYS A 1 88 ? -3.455 -6.143 -8.676 1.00 82.94 88 CYS A C 1
ATOM 708 O O . CYS A 1 88 ? -3.479 -4.964 -9.036 1.00 82.94 88 CYS A O 1
ATOM 710 N N . LYS A 1 89 ? -4.108 -6.561 -7.586 1.00 83.31 89 LYS A N 1
ATOM 711 C CA . LYS A 1 89 ? -4.809 -5.640 -6.681 1.00 83.31 89 LYS A CA 1
ATOM 712 C C . LYS A 1 89 ? -3.835 -4.709 -5.966 1.00 83.31 89 LYS A C 1
ATOM 714 O O . LYS A 1 89 ? -4.091 -3.505 -5.929 1.00 83.31 89 LYS A O 1
ATOM 719 N N . GLU A 1 90 ? -2.731 -5.243 -5.449 1.00 83.62 90 GLU A N 1
ATOM 720 C CA . GLU A 1 90 ? -1.695 -4.449 -4.782 1.00 83.62 90 GLU A CA 1
ATOM 721 C C . GLU A 1 90 ? -1.046 -3.458 -5.753 1.00 83.62 90 GLU A C 1
ATOM 723 O O . GLU A 1 90 ? -0.936 -2.267 -5.458 1.00 83.62 90 GLU A O 1
ATOM 728 N N . PHE A 1 91 ? -0.722 -3.912 -6.964 1.00 89.00 91 PHE A N 1
ATOM 729 C CA . PHE A 1 91 ? -0.234 -3.054 -8.036 1.00 89.00 91 PHE A CA 1
ATOM 730 C C . PHE A 1 91 ? -1.181 -1.885 -8.314 1.00 89.00 91 PHE A C 1
ATOM 732 O O . PHE A 1 91 ? -0.753 -0.732 -8.331 1.00 89.00 91 PHE A O 1
ATOM 739 N N . ASN A 1 92 ? -2.477 -2.157 -8.484 1.00 89.19 92 ASN A N 1
ATOM 740 C CA . ASN A 1 92 ? -3.470 -1.116 -8.743 1.00 89.19 92 ASN A CA 1
ATOM 741 C C . ASN A 1 92 ? -3.558 -0.110 -7.594 1.00 89.19 92 ASN A C 1
ATOM 743 O O . ASN A 1 92 ? -3.652 1.097 -7.832 1.00 89.19 92 ASN A O 1
ATOM 747 N N . LEU A 1 93 ? -3.509 -0.597 -6.352 1.00 88.25 93 LEU A N 1
ATOM 748 C CA . LEU A 1 93 ? -3.495 0.251 -5.167 1.00 88.25 93 LEU A CA 1
ATOM 749 C C . LEU A 1 93 ? -2.266 1.167 -5.171 1.00 88.25 93 LEU A C 1
ATOM 751 O O . LEU A 1 93 ? -2.414 2.378 -5.006 1.00 88.25 93 LEU A O 1
ATOM 755 N N . LYS A 1 94 ? -1.069 0.627 -5.412 1.00 90.06 94 LYS A N 1
ATOM 756 C CA . LYS A 1 94 ? 0.175 1.405 -5.489 1.00 90.06 94 LYS A CA 1
ATOM 757 C C . LYS A 1 94 ? 0.185 2.389 -6.662 1.00 90.06 94 LYS A C 1
ATOM 759 O O . LYS A 1 94 ? 0.573 3.544 -6.478 1.00 90.06 94 LYS A O 1
ATOM 764 N N . LEU A 1 95 ? -0.282 1.981 -7.842 1.00 91.31 95 LEU A N 1
ATOM 765 C CA . LEU A 1 95 ? -0.349 2.825 -9.038 1.00 91.31 95 LEU A CA 1
ATOM 766 C C . LEU A 1 95 ? -1.300 4.014 -8.842 1.00 91.31 95 LEU A C 1
ATOM 768 O O . LEU A 1 95 ? -0.982 5.130 -9.243 1.00 91.31 95 LEU A O 1
ATOM 772 N N . SER A 1 96 ? -2.442 3.785 -8.184 1.00 89.06 96 SER A N 1
ATOM 773 C CA . SER A 1 96 ? -3.427 4.835 -7.883 1.00 89.06 96 SER A CA 1
ATOM 774 C C . SER A 1 96 ? -2.882 5.939 -6.970 1.00 89.06 96 SER A C 1
ATOM 776 O O . SER A 1 96 ? -3.324 7.081 -7.063 1.00 89.06 96 SER A O 1
ATOM 778 N N . LYS A 1 97 ? -1.895 5.615 -6.123 1.00 90.38 97 LYS A N 1
ATOM 779 C CA . LYS A 1 97 ? -1.220 6.568 -5.230 1.00 90.38 97 LYS A CA 1
ATOM 780 C C . LYS A 1 97 ? -0.096 7.333 -5.926 1.00 90.38 97 LYS A C 1
ATOM 782 O O . LYS A 1 97 ? 0.088 8.515 -5.657 1.00 90.38 97 LYS A O 1
ATOM 787 N N . ASN A 1 98 ? 0.674 6.663 -6.782 1.00 89.56 98 ASN A N 1
ATOM 788 C CA . ASN A 1 98 ? 1.791 7.265 -7.504 1.00 89.56 98 ASN A CA 1
ATOM 789 C C . ASN A 1 98 ? 1.993 6.580 -8.864 1.00 89.56 98 ASN A C 1
ATOM 791 O O . ASN A 1 98 ? 2.311 5.391 -8.928 1.00 89.56 98 ASN A O 1
ATOM 795 N N . LEU A 1 99 ? 1.877 7.359 -9.946 1.00 90.31 99 LEU A N 1
ATOM 796 C CA . LEU A 1 99 ? 2.055 6.886 -11.322 1.00 90.31 99 LEU A CA 1
ATOM 797 C C . LEU A 1 99 ? 3.438 6.269 -11.559 1.00 90.31 99 LEU A C 1
ATOM 799 O O . LEU A 1 99 ? 3.554 5.327 -12.339 1.00 90.31 99 LEU A O 1
ATOM 803 N N . ASN A 1 100 ? 4.477 6.745 -10.867 1.00 90.12 100 ASN A N 1
ATOM 804 C CA . ASN A 1 100 ? 5.841 6.242 -11.033 1.00 90.12 100 ASN A CA 1
ATOM 805 C C . ASN A 1 100 ? 5.969 4.748 -10.683 1.00 90.12 100 ASN A C 1
ATOM 807 O O . ASN A 1 100 ? 6.879 4.087 -11.181 1.00 90.12 100 ASN A O 1
ATOM 811 N N . ASN A 1 101 ? 5.031 4.184 -9.911 1.00 90.88 101 ASN A N 1
ATOM 812 C CA . ASN A 1 101 ? 4.990 2.751 -9.608 1.00 90.88 101 ASN A CA 1
ATOM 813 C C . ASN A 1 101 ? 4.744 1.875 -10.845 1.00 90.88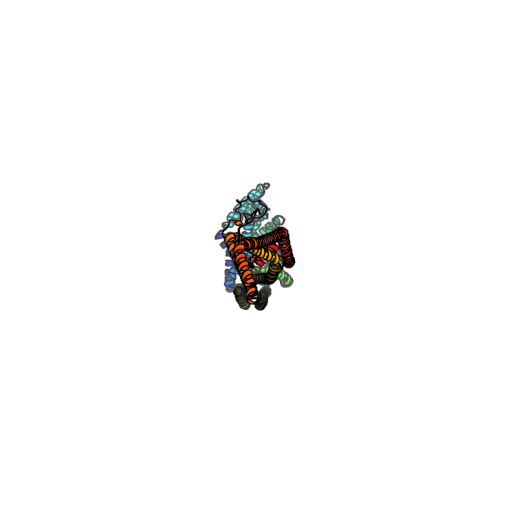 101 ASN A C 1
ATOM 815 O O . ASN A 1 101 ? 5.015 0.677 -10.796 1.00 90.88 101 ASN A O 1
ATOM 819 N N . ILE A 1 102 ? 4.307 2.446 -11.973 1.00 92.56 102 ILE A N 1
ATOM 820 C CA . ILE A 1 102 ? 4.217 1.737 -13.259 1.00 92.56 102 ILE A CA 1
ATOM 821 C C . ILE A 1 102 ? 5.568 1.124 -13.685 1.00 92.56 102 ILE A C 1
ATOM 823 O O . ILE A 1 102 ? 5.604 0.088 -14.349 1.00 92.56 102 ILE A O 1
ATOM 827 N N . SER A 1 103 ? 6.679 1.736 -13.257 1.00 92.00 103 SER A N 1
ATOM 828 C CA . SER A 1 103 ? 8.038 1.280 -13.560 1.00 92.00 103 SER A CA 1
ATOM 829 C C . SER A 1 103 ? 8.412 -0.049 -12.903 1.00 92.00 103 SER A C 1
ATOM 831 O O . SER A 1 103 ? 9.363 -0.652 -13.377 1.00 92.00 103 SER A O 1
ATOM 833 N N . SER A 1 104 ? 7.655 -0.511 -11.894 1.00 91.00 104 SER A N 1
ATOM 834 C CA . SER A 1 104 ? 7.879 -1.784 -11.176 1.00 91.00 104 SER A CA 1
ATOM 835 C C . SER A 1 104 ? 7.507 -3.043 -11.954 1.00 91.00 104 SER A C 1
ATOM 837 O O . SER A 1 104 ? 7.739 -4.153 -11.486 1.00 91.00 104 SER A O 1
ATOM 839 N N . ILE A 1 105 ? 6.906 -2.872 -13.132 1.00 87.38 105 ILE A N 1
ATOM 840 C CA . ILE A 1 105 ? 6.533 -3.972 -14.028 1.00 87.38 105 ILE A CA 1
ATOM 841 C C . ILE A 1 105 ? 7.298 -3.881 -15.339 1.00 87.38 105 ILE A C 1
ATOM 843 O O . ILE A 1 105 ? 7.693 -4.894 -15.907 1.00 87.38 105 ILE A O 1
ATOM 847 N N . ALA A 1 106 ? 7.425 -2.667 -15.874 1.00 91.31 106 ALA A N 1
ATOM 848 C CA . ALA A 1 106 ? 8.104 -2.434 -17.133 1.00 91.31 106 ALA A CA 1
ATOM 849 C C . ALA A 1 106 ? 8.668 -1.017 -17.156 1.00 91.31 106 ALA A C 1
ATOM 851 O O . ALA A 1 106 ? 7.959 -0.048 -17.441 1.00 91.31 106 ALA A O 1
ATOM 852 N N . ASN A 1 107 ? 9.963 -0.907 -16.875 1.00 91.69 107 ASN A N 1
ATOM 853 C CA . ASN A 1 107 ? 10.607 0.385 -16.654 1.00 91.69 107 ASN A CA 1
ATOM 854 C C . ASN A 1 107 ? 10.587 1.296 -17.902 1.00 91.69 107 ASN A C 1
ATOM 856 O O . ASN A 1 107 ? 10.377 2.500 -17.802 1.00 91.69 107 ASN A O 1
ATOM 860 N N . TYR A 1 108 ? 10.735 0.712 -19.097 1.00 95.00 108 TYR A N 1
ATOM 861 C CA . TYR A 1 108 ? 10.816 1.461 -20.360 1.00 95.00 108 TYR A CA 1
ATOM 862 C C . TYR A 1 108 ? 9.526 1.415 -21.189 1.00 95.00 108 TYR A C 1
ATOM 864 O O . TYR A 1 108 ? 9.171 2.379 -21.869 1.00 95.00 108 TYR A O 1
ATOM 872 N N . SER A 1 109 ? 8.802 0.297 -21.156 1.00 95.88 109 SER A N 1
ATOM 873 C CA . SER A 1 109 ? 7.747 -0.000 -22.133 1.00 95.88 109 SER A CA 1
ATOM 874 C C . SER A 1 109 ? 6.473 0.839 -21.965 1.00 95.88 109 SER A C 1
ATOM 876 O O . SER A 1 109 ? 5.697 0.957 -22.907 1.00 95.88 109 SER A O 1
ATOM 878 N N . TYR A 1 110 ? 6.259 1.479 -20.811 1.00 95.25 110 TYR A N 1
ATOM 879 C CA . TYR A 1 110 ? 5.129 2.396 -20.602 1.00 95.25 110 TYR A CA 1
ATOM 880 C C . TYR A 1 110 ? 5.405 3.848 -21.027 1.00 95.25 110 TYR A C 1
ATOM 882 O O . TYR A 1 110 ? 4.491 4.672 -20.976 1.00 95.25 110 TYR A O 1
ATOM 890 N N . ALA A 1 111 ? 6.621 4.184 -21.475 1.00 95.38 111 ALA A N 1
ATOM 891 C CA . ALA A 1 111 ? 7.067 5.562 -21.713 1.00 95.38 111 ALA A CA 1
ATOM 892 C C . ALA A 1 111 ? 6.102 6.415 -22.559 1.00 95.38 111 ALA A C 1
ATOM 894 O O . ALA A 1 111 ? 5.800 7.557 -22.208 1.00 95.38 111 ALA A O 1
ATOM 895 N N . LYS A 1 112 ? 5.571 5.845 -23.647 1.00 94.50 112 LYS A N 1
ATOM 896 C CA . LYS A 1 112 ? 4.573 6.487 -24.516 1.00 94.50 112 LYS A CA 1
ATOM 897 C C . LYS A 1 112 ? 3.267 6.796 -23.774 1.00 94.50 112 LYS A C 1
ATOM 899 O O . LYS A 1 112 ? 2.723 7.889 -23.903 1.00 94.50 112 LYS A O 1
ATOM 904 N N . ARG A 1 113 ? 2.760 5.841 -22.992 1.00 94.19 113 ARG A N 1
ATOM 905 C CA . ARG A 1 113 ? 1.476 5.966 -22.284 1.00 94.19 113 ARG A CA 1
ATOM 906 C C . ARG A 1 113 ? 1.576 6.887 -21.073 1.00 94.19 113 ARG A C 1
ATOM 908 O O . ARG A 1 113 ? 0.653 7.662 -20.852 1.00 94.19 113 ARG A O 1
ATOM 915 N N . ILE A 1 114 ? 2.698 6.865 -20.355 1.00 94.06 114 ILE A N 1
ATOM 916 C CA . ILE A 1 114 ? 2.980 7.812 -19.264 1.00 94.06 114 ILE A CA 1
ATOM 917 C C . ILE A 1 114 ? 3.015 9.241 -19.801 1.00 94.06 114 ILE A C 1
ATOM 919 O O . ILE A 1 114 ? 2.382 10.116 -19.224 1.00 94.06 114 ILE A O 1
ATOM 923 N N . LEU A 1 115 ? 3.694 9.473 -20.931 1.00 93.75 115 LEU A N 1
ATOM 924 C CA . LEU A 1 115 ? 3.757 10.797 -21.554 1.00 93.75 115 LEU A CA 1
ATOM 925 C C . LEU A 1 115 ? 2.361 11.355 -21.853 1.00 93.75 115 LEU A C 1
ATOM 927 O O . LEU A 1 115 ? 2.069 12.506 -21.540 1.00 93.75 115 LEU A O 1
ATOM 931 N N . TRP A 1 116 ? 1.503 10.546 -22.473 1.00 91.75 116 TRP A N 1
ATOM 932 C CA . TRP A 1 116 ? 0.151 10.978 -22.822 1.00 91.75 116 TRP A CA 1
ATOM 933 C C . TRP A 1 116 ? -0.742 11.163 -21.599 1.00 91.75 116 TRP A C 1
ATOM 935 O O . TRP A 1 116 ? -1.528 12.104 -21.580 1.00 91.75 116 TRP A O 1
ATOM 945 N N . TYR A 1 117 ? -0.580 10.334 -20.566 1.00 92.44 117 TYR A N 1
ATOM 946 C CA . TYR A 1 117 ? -1.235 10.560 -19.280 1.00 92.44 117 TYR A CA 1
ATOM 947 C C . TYR A 1 117 ? -0.798 11.899 -18.668 1.00 92.44 117 TYR A C 1
ATOM 949 O O . TYR A 1 117 ? -1.627 12.715 -18.273 1.00 92.44 117 TYR A O 1
ATOM 957 N N . ASP A 1 118 ? 0.503 12.179 -18.651 1.00 92.19 118 ASP A N 1
ATOM 958 C CA . ASP A 1 118 ? 1.042 13.430 -18.123 1.00 92.19 118 ASP A CA 1
ATOM 959 C C . ASP A 1 118 ? 0.550 14.659 -18.910 1.00 92.19 118 ASP A C 1
ATOM 961 O O . ASP A 1 118 ? 0.295 15.702 -18.313 1.00 92.19 118 ASP A O 1
ATOM 965 N N . TYR A 1 119 ? 0.333 14.557 -20.226 1.00 89.69 119 TYR A N 1
ATOM 966 C CA . TYR A 1 119 ? -0.260 15.655 -21.006 1.00 89.69 119 TYR A CA 1
ATOM 967 C C . TYR A 1 119 ? -1.663 16.045 -20.540 1.00 89.69 119 TYR A C 1
ATOM 969 O O . TYR A 1 119 ? -2.029 17.218 -20.655 1.00 89.69 119 TYR A O 1
ATOM 977 N N . GLU A 1 120 ? -2.439 15.073 -20.067 1.00 87.56 120 GLU A N 1
ATOM 978 C CA . GLU A 1 120 ? -3.826 15.257 -19.644 1.00 87.56 120 GLU A CA 1
ATOM 979 C C . GLU A 1 120 ? -3.919 15.678 -18.175 1.00 87.56 120 GLU A C 1
ATOM 981 O O . GLU A 1 120 ? -4.712 16.561 -17.836 1.00 87.56 120 GLU A O 1
ATOM 986 N N . PHE A 1 121 ? -3.088 15.087 -17.312 1.00 89.56 121 PHE A N 1
ATOM 987 C CA . PHE A 1 121 ? -3.247 15.179 -15.858 1.00 89.56 121 PHE A CA 1
ATOM 988 C C . PHE A 1 121 ? -2.135 15.945 -15.129 1.00 89.56 121 PHE A C 1
ATOM 990 O O . PHE A 1 121 ? -2.307 16.258 -13.952 1.00 89.56 121 PHE A O 1
ATOM 997 N N . SER A 1 122 ? -1.012 16.275 -15.777 1.00 90.56 122 SER A N 1
ATOM 998 C CA . SER A 1 122 ? 0.100 16.992 -15.136 1.00 90.56 122 SER A CA 1
ATOM 999 C C . SER A 1 122 ? 0.140 18.467 -15.542 1.00 90.56 122 SER A C 1
ATOM 1001 O O . SER A 1 122 ? 0.305 18.816 -16.713 1.00 90.56 122 SER A O 1
ATOM 1003 N N . ASP A 1 123 ? 0.036 19.357 -14.550 1.00 90.50 123 ASP A N 1
ATOM 1004 C CA . ASP A 1 123 ? 0.071 20.809 -14.766 1.00 90.50 123 ASP A CA 1
ATOM 1005 C C . ASP A 1 123 ? 1.398 21.288 -15.371 1.00 90.50 123 ASP A C 1
ATOM 1007 O O . ASP A 1 123 ? 1.394 22.178 -16.223 1.00 90.50 123 ASP A O 1
ATOM 1011 N N . ASP A 1 124 ? 2.512 20.636 -15.029 1.00 91.62 124 ASP A N 1
ATOM 1012 C CA . ASP A 1 124 ? 3.851 20.959 -15.537 1.00 91.62 124 ASP A CA 1
ATOM 1013 C C . ASP A 1 124 ? 3.966 20.793 -17.061 1.00 91.62 124 ASP A C 1
ATOM 1015 O O . ASP A 1 124 ? 4.814 21.415 -17.705 1.00 91.62 124 ASP A O 1
ATOM 1019 N N . PHE A 1 125 ? 3.101 19.971 -17.663 1.00 92.38 125 PHE A N 1
ATOM 1020 C CA . PHE A 1 125 ? 3.068 19.751 -19.106 1.00 92.38 125 PHE A CA 1
ATOM 1021 C C . PHE A 1 125 ? 2.193 20.762 -19.849 1.00 92.38 125 PHE A C 1
ATOM 1023 O O . PHE A 1 125 ? 2.439 20.996 -21.036 1.00 92.38 125 PHE A O 1
ATOM 1030 N N . LYS A 1 126 ? 1.213 21.398 -19.189 1.00 89.94 126 LYS A N 1
ATOM 1031 C CA . LYS A 1 126 ? 0.245 22.313 -19.828 1.00 89.94 126 LYS A CA 1
ATOM 1032 C C . LYS A 1 126 ? 0.892 23.451 -20.629 1.00 89.94 126 LYS A C 1
ATOM 1034 O O . LYS A 1 126 ? 0.455 23.664 -21.766 1.00 89.94 126 LYS A O 1
ATOM 1039 N N . PRO A 1 127 ? 1.945 24.143 -20.137 1.00 88.88 127 PRO A N 1
ATOM 1040 C CA . PRO A 1 127 ? 2.599 25.212 -20.896 1.00 88.88 127 PRO A CA 1
ATOM 1041 C C . PRO A 1 127 ? 3.158 24.740 -22.243 1.00 88.88 127 PRO A C 1
ATOM 1043 O O . PRO A 1 127 ? 3.196 25.502 -23.205 1.00 88.88 127 PRO A O 1
ATOM 1046 N N . TYR A 1 128 ? 3.559 23.471 -22.328 1.00 88.25 128 TYR A N 1
ATOM 1047 C CA . TYR A 1 128 ? 4.173 22.882 -23.515 1.00 88.25 128 TYR A CA 1
ATOM 1048 C C . TYR A 1 128 ? 3.150 22.149 -24.396 1.00 88.25 128 TYR A C 1
ATOM 1050 O O . TYR A 1 128 ? 3.277 22.138 -25.624 1.00 88.25 128 TYR A O 1
ATOM 1058 N N . SER A 1 129 ? 2.118 21.549 -23.790 1.00 82.31 129 SER A N 1
ATOM 1059 C CA . SER A 1 129 ? 1.092 20.753 -24.472 1.00 82.31 129 SER A CA 1
ATOM 1060 C C . SER A 1 129 ? -0.042 21.602 -25.058 1.00 82.31 129 SER A C 1
ATOM 1062 O O . SER A 1 129 ? -0.484 21.339 -26.183 1.00 82.31 129 SER A O 1
ATOM 1064 N N . VAL A 1 130 ? -0.482 22.639 -24.339 1.00 83.75 130 VAL A N 1
ATOM 1065 C CA . VAL A 1 130 ? -1.571 23.553 -24.732 1.00 83.75 130 VAL A CA 1
ATOM 1066 C C . VAL A 1 130 ? -1.027 24.860 -25.314 1.00 83.75 130 VAL A C 1
ATOM 1068 O O . VAL A 1 130 ? -1.620 25.383 -26.264 1.00 83.75 130 VAL A O 1
ATOM 1071 N N . GLY A 1 131 ? 0.136 25.307 -24.834 1.00 82.56 131 GLY A N 1
ATOM 1072 C CA . GLY A 1 131 ? 0.770 26.576 -25.199 1.00 82.56 131 GLY A CA 1
ATOM 1073 C C . GLY A 1 131 ? 0.409 27.715 -24.244 1.00 82.56 131 GLY A C 1
ATOM 1074 O O . GLY A 1 131 ? -0.442 27.562 -23.366 1.00 82.56 131 GLY A O 1
ATOM 1075 N N . THR A 1 132 ? 1.050 28.866 -24.426 1.00 83.62 132 THR A N 1
ATOM 1076 C CA . THR A 1 132 ? 0.788 30.099 -23.663 1.00 83.62 132 THR A CA 1
ATOM 1077 C C . THR A 1 132 ? 0.234 31.194 -24.576 1.00 83.62 132 THR A C 1
ATOM 1079 O O . THR A 1 132 ? 0.347 31.114 -25.800 1.00 83.62 132 THR A O 1
ATOM 1082 N N . SER A 1 133 ? -0.396 32.229 -24.009 1.00 78.75 133 SER A N 1
ATOM 1083 C CA . SER A 1 133 ? -0.976 33.334 -24.795 1.00 78.75 133 SER A CA 1
ATOM 1084 C C . SER A 1 133 ? 0.063 34.071 -25.649 1.00 78.75 133 SER A C 1
ATOM 1086 O O . SER A 1 133 ? -0.242 34.476 -26.774 1.00 78.75 133 SER A O 1
ATOM 1088 N N . ASP A 1 134 ? 1.292 34.167 -25.140 1.00 82.81 134 ASP A N 1
ATOM 1089 C CA . ASP A 1 134 ? 2.332 35.078 -25.634 1.00 82.81 134 ASP A CA 1
ATOM 1090 C C . ASP A 1 134 ? 3.361 34.389 -26.546 1.00 82.81 134 ASP A C 1
ATOM 1092 O O . ASP A 1 134 ? 4.415 34.937 -26.861 1.00 82.81 134 ASP A O 1
ATOM 1096 N N . GLU A 1 135 ? 3.088 33.159 -26.970 1.00 86.19 135 GLU A N 1
ATOM 1097 C CA . GLU A 1 135 ? 4.009 32.382 -27.798 1.00 86.19 135 GLU A CA 1
ATOM 1098 C C . GLU A 1 135 ? 4.022 32.832 -29.276 1.00 86.19 135 GLU A C 1
ATOM 1100 O O . GLU A 1 135 ? 3.020 33.309 -29.829 1.00 86.19 135 GLU A O 1
ATOM 1105 N N . SER A 1 136 ? 5.160 32.621 -29.945 1.00 88.00 136 SER A N 1
ATOM 1106 C CA . SER A 1 136 ? 5.341 32.981 -31.354 1.00 88.00 136 SER A CA 1
ATOM 1107 C C . SER A 1 136 ? 4.494 32.122 -32.302 1.00 88.00 136 SER A C 1
ATOM 1109 O O . SER A 1 136 ? 4.089 30.998 -31.988 1.00 88.00 136 SER A O 1
ATOM 1111 N N . THR A 1 137 ? 4.252 32.639 -33.509 1.00 88.00 137 THR A N 1
ATOM 1112 C CA . THR A 1 137 ? 3.521 31.923 -34.568 1.00 88.00 137 THR A CA 1
ATOM 1113 C C . THR A 1 137 ? 4.165 30.577 -34.905 1.00 88.00 137 THR A C 1
ATOM 1115 O O . THR A 1 137 ? 3.455 29.585 -35.063 1.00 88.00 137 THR A O 1
ATOM 1118 N N . ASP A 1 138 ? 5.496 30.510 -34.947 1.00 86.94 138 ASP A N 1
ATOM 1119 C CA . ASP A 1 138 ? 6.222 29.274 -35.255 1.00 86.94 138 ASP A CA 1
ATOM 1120 C C . ASP A 1 138 ? 6.020 28.207 -34.171 1.00 86.94 138 ASP A C 1
ATOM 1122 O O . ASP A 1 138 ? 5.778 27.041 -34.487 1.00 86.94 138 ASP A O 1
ATOM 1126 N N . VAL A 1 139 ? 5.993 28.607 -32.894 1.00 88.12 139 VAL A N 1
ATOM 1127 C CA . VAL A 1 139 ? 5.704 27.707 -31.763 1.00 88.12 139 VAL A CA 1
ATOM 1128 C C . VAL A 1 139 ? 4.256 27.201 -31.813 1.00 88.12 139 VAL A C 1
ATOM 1130 O O . VAL A 1 139 ? 4.015 26.010 -31.591 1.00 88.12 139 VAL A O 1
ATOM 1133 N N . LYS A 1 140 ? 3.289 28.052 -32.192 1.00 88.50 140 LYS A N 1
ATOM 1134 C CA . LYS A 1 140 ? 1.888 27.638 -32.433 1.00 88.50 140 LYS A CA 1
ATOM 1135 C C . LYS A 1 140 ? 1.791 26.599 -33.548 1.00 88.50 140 LYS A C 1
ATOM 1137 O O . LYS A 1 140 ? 1.129 25.571 -33.389 1.00 88.50 140 LYS A O 1
ATOM 1142 N N . MET A 1 141 ? 2.460 26.853 -34.671 1.00 88.69 141 MET A N 1
ATOM 1143 C CA . MET A 1 141 ? 2.442 25.976 -35.845 1.00 88.69 141 MET A CA 1
ATOM 1144 C C . MET A 1 141 ? 3.168 24.649 -35.601 1.00 88.69 141 MET A C 1
ATOM 1146 O O . MET A 1 141 ? 2.697 23.602 -36.059 1.00 88.69 141 MET A O 1
ATOM 1150 N N . SER A 1 142 ? 4.283 24.680 -34.869 1.00 90.81 142 SER A N 1
ATOM 1151 C CA . SER A 1 142 ? 4.980 23.493 -34.369 1.00 90.81 142 SER A CA 1
ATOM 1152 C C . SER A 1 142 ? 4.029 22.661 -33.508 1.00 90.81 142 SER A C 1
ATOM 1154 O O . SER A 1 142 ? 3.694 21.539 -33.878 1.00 90.81 142 SER A O 1
ATOM 1156 N N . ARG A 1 143 ? 3.409 23.250 -32.477 1.00 91.50 143 ARG A N 1
ATOM 1157 C CA . ARG A 1 143 ? 2.456 22.538 -31.611 1.00 91.50 143 ARG A CA 1
ATOM 1158 C C . ARG A 1 143 ? 1.265 21.935 -32.359 1.00 91.50 143 ARG A C 1
ATOM 1160 O O . ARG A 1 143 ? 0.850 20.824 -32.035 1.00 91.50 143 ARG A O 1
ATOM 1167 N N . HIS A 1 144 ? 0.708 22.627 -33.352 1.00 90.12 144 HIS A N 1
ATOM 1168 C CA . HIS A 1 144 ? -0.351 22.054 -34.191 1.00 90.12 144 HIS A CA 1
ATOM 1169 C C . HIS A 1 144 ? 0.148 20.838 -34.992 1.00 90.12 144 HIS A C 1
ATOM 1171 O O . HIS A 1 144 ? -0.547 19.825 -35.076 1.00 90.12 144 HIS A O 1
ATOM 1177 N N . SER A 1 145 ? 1.372 20.912 -35.524 1.00 92.19 145 SER A N 1
ATOM 1178 C CA . SER A 1 145 ? 2.019 19.797 -36.230 1.00 92.19 145 SER A CA 1
ATOM 1179 C C . SER A 1 145 ? 2.274 18.617 -35.285 1.00 92.19 145 SER A C 1
ATOM 1181 O O . SER A 1 145 ? 1.965 17.483 -35.648 1.00 92.19 145 SER A O 1
ATOM 1183 N N . ARG A 1 146 ? 2.731 18.884 -34.052 1.00 94.19 146 ARG A N 1
ATOM 1184 C CA . ARG A 1 146 ? 2.906 17.881 -32.993 1.00 94.19 146 ARG A CA 1
ATOM 1185 C C . ARG A 1 146 ? 1.596 17.178 -32.637 1.00 94.19 146 ARG A C 1
ATOM 1187 O O . ARG A 1 146 ? 1.560 15.956 -32.639 1.00 94.19 146 ARG A O 1
ATOM 1194 N N . LYS A 1 147 ? 0.504 17.918 -32.408 1.00 92.69 147 LYS A N 1
ATOM 1195 C CA . LYS A 1 147 ? -0.816 17.319 -32.116 1.00 92.69 147 LYS A CA 1
ATOM 1196 C C . LYS A 1 147 ? -1.299 16.409 -33.248 1.00 92.69 147 LYS A C 1
ATOM 1198 O O . LYS A 1 147 ? -1.743 15.295 -33.004 1.00 92.69 147 LYS A O 1
ATOM 1203 N N . LYS A 1 148 ? -1.130 16.842 -34.501 1.00 94.62 148 LYS A N 1
ATOM 1204 C CA . LYS A 1 148 ? -1.440 16.007 -35.669 1.00 94.62 148 LYS A CA 1
ATOM 1205 C C . LYS A 1 148 ? -0.572 14.741 -35.722 1.00 94.62 148 LYS A C 1
ATOM 1207 O O . LYS A 1 148 ? -1.057 13.674 -36.086 1.00 94.62 148 LYS A O 1
ATOM 1212 N N . ALA A 1 149 ? 0.707 14.856 -35.371 1.00 95.69 149 ALA A N 1
ATOM 1213 C CA . ALA A 1 149 ? 1.618 13.721 -35.291 1.00 95.69 149 ALA A CA 1
ATOM 1214 C C . ALA A 1 149 ? 1.208 12.728 -34.189 1.00 95.69 149 ALA A C 1
ATOM 1216 O O . ALA A 1 149 ? 1.223 11.521 -34.418 1.00 95.69 149 ALA A O 1
ATOM 1217 N N . GLU A 1 150 ? 0.778 13.230 -33.030 1.00 94.31 150 GLU A N 1
ATOM 1218 C CA . GLU A 1 150 ? 0.241 12.435 -31.920 1.00 94.31 150 GLU A CA 1
ATOM 1219 C C . GLU A 1 150 ? -1.013 11.660 -32.333 1.00 94.31 150 GLU A C 1
ATOM 1221 O O . GLU A 1 150 ? -1.108 10.466 -32.048 1.00 94.31 150 GLU A O 1
ATOM 1226 N N . ASP A 1 151 ? -1.930 12.286 -33.075 1.00 93.56 151 ASP A N 1
ATOM 1227 C CA . ASP A 1 151 ? -3.119 11.612 -33.608 1.00 93.56 151 ASP A CA 1
ATOM 1228 C C . ASP A 1 151 ? -2.747 10.490 -34.587 1.00 93.56 151 ASP A C 1
ATOM 1230 O O . ASP A 1 151 ? -3.297 9.388 -34.521 1.00 93.56 151 ASP A O 1
ATOM 1234 N N . TYR A 1 152 ? -1.772 10.716 -35.474 1.00 95.88 152 TYR A N 1
ATOM 1235 C CA . TYR A 1 152 ? -1.257 9.644 -36.326 1.00 95.88 152 TYR A CA 1
ATOM 1236 C C . TYR A 1 152 ? -0.608 8.523 -35.511 1.00 95.88 152 TYR A C 1
ATOM 1238 O O . TYR A 1 152 ? -0.832 7.350 -35.813 1.00 95.88 152 TYR A O 1
ATOM 1246 N N . PHE A 1 153 ? 0.153 8.858 -34.467 1.00 94.06 153 PHE A N 1
ATOM 1247 C CA . PHE A 1 153 ? 0.841 7.866 -33.645 1.00 94.06 153 PHE A CA 1
ATOM 1248 C C . PHE A 1 153 ? -0.141 7.012 -32.830 1.00 94.06 153 PHE A C 1
ATOM 1250 O O . PHE A 1 153 ? 0.036 5.797 -32.720 1.00 94.06 153 PHE A O 1
ATOM 1257 N N . ARG A 1 154 ? -1.212 7.619 -32.306 1.00 89.44 154 ARG A N 1
ATOM 1258 C CA . ARG A 1 154 ? -2.319 6.924 -31.622 1.00 89.44 154 ARG A CA 1
ATOM 1259 C C . ARG A 1 154 ? -3.021 5.925 -32.534 1.00 89.44 154 ARG A C 1
ATOM 1261 O O . ARG A 1 154 ? -3.303 4.813 -32.109 1.00 89.44 154 ARG A O 1
ATOM 1268 N N . ASN A 1 155 ? -3.229 6.298 -33.793 1.00 89.75 155 ASN A N 1
ATOM 1269 C CA . ASN A 1 155 ? -3.912 5.467 -34.785 1.00 89.75 155 ASN A CA 1
ATOM 1270 C C . ASN A 1 155 ? -2.992 4.449 -35.488 1.00 89.75 155 ASN A C 1
ATOM 1272 O O . ASN A 1 155 ? -3.407 3.803 -36.447 1.00 89.75 155 ASN A O 1
ATOM 1276 N N . GLY A 1 156 ? -1.732 4.315 -35.059 1.00 89.31 156 GLY A N 1
ATOM 1277 C CA . GLY A 1 156 ? -0.777 3.378 -35.661 1.00 89.31 156 GLY A CA 1
ATOM 1278 C C . GLY A 1 156 ? -0.254 3.799 -37.042 1.00 89.31 156 GLY A C 1
ATOM 1279 O O . GLY A 1 156 ? 0.416 3.019 -37.714 1.00 89.31 156 GLY A O 1
ATOM 1280 N N . HIS A 1 157 ? -0.502 5.037 -37.480 1.00 95.00 157 HIS A N 1
ATOM 1281 C CA . HIS A 1 157 ? 0.044 5.591 -38.721 1.00 95.00 157 HIS A CA 1
ATOM 1282 C C . HIS A 1 157 ? 1.481 6.096 -38.512 1.00 95.00 157 HIS A C 1
ATOM 1284 O O . HIS A 1 157 ? 1.753 7.295 -38.605 1.00 95.00 157 HIS A O 1
ATOM 1290 N N . ILE A 1 158 ? 2.403 5.172 -38.220 1.00 96.00 158 ILE A N 1
ATOM 1291 C CA . ILE A 1 158 ? 3.760 5.474 -37.732 1.00 96.00 158 ILE A CA 1
ATOM 1292 C C . ILE A 1 158 ? 4.549 6.395 -38.671 1.00 96.00 158 ILE A C 1
ATOM 1294 O O . ILE A 1 158 ? 5.140 7.366 -38.207 1.00 96.00 158 ILE A O 1
ATOM 1298 N N . GLU A 1 159 ? 4.534 6.152 -39.983 1.00 96.31 159 GLU A N 1
ATOM 1299 C CA . GLU A 1 159 ? 5.321 6.969 -40.921 1.00 96.31 159 GLU A CA 1
ATOM 1300 C C . GLU A 1 159 ? 4.780 8.404 -41.034 1.00 96.31 159 GLU A C 1
ATOM 1302 O O . GLU A 1 159 ? 5.538 9.373 -41.013 1.00 96.31 159 GLU A O 1
ATOM 1307 N N . ASN A 1 160 ? 3.452 8.564 -41.043 1.00 96.75 160 ASN A N 1
ATOM 1308 C CA . ASN A 1 160 ? 2.818 9.884 -41.042 1.00 96.75 160 ASN A CA 1
ATOM 1309 C C . ASN A 1 160 ? 3.084 10.640 -39.734 1.00 96.75 160 ASN A C 1
ATOM 1311 O O . ASN A 1 160 ? 3.279 11.860 -39.758 1.00 96.75 160 ASN A O 1
ATOM 1315 N N . ALA A 1 161 ? 3.098 9.927 -38.603 1.00 97.19 161 ALA A N 1
ATOM 1316 C CA . ALA A 1 161 ? 3.472 10.485 -37.310 1.00 97.19 161 ALA A CA 1
ATOM 1317 C C . ALA A 1 161 ? 4.926 10.965 -37.329 1.00 97.19 161 ALA A C 1
ATOM 1319 O O . ALA A 1 161 ? 5.188 12.121 -37.008 1.00 97.19 161 ALA A O 1
ATOM 1320 N N . PHE A 1 162 ? 5.850 10.118 -37.786 1.00 96.88 162 PHE A N 1
ATOM 1321 C CA . PHE A 1 162 ? 7.275 10.423 -37.883 1.00 96.88 162 PHE A CA 1
ATOM 1322 C C . PHE A 1 162 ? 7.541 11.687 -38.714 1.00 96.88 162 PHE A C 1
ATOM 1324 O O . PHE A 1 162 ? 8.144 12.637 -38.214 1.00 96.88 162 PHE A O 1
ATOM 1331 N N . ILE A 1 163 ? 6.996 11.759 -39.934 1.00 95.81 163 ILE A N 1
ATOM 1332 C CA . ILE A 1 163 ? 7.118 12.939 -40.807 1.00 95.81 163 ILE A CA 1
ATOM 1333 C C . ILE A 1 163 ? 6.520 14.187 -40.137 1.00 95.81 163 ILE A C 1
ATOM 1335 O O . ILE A 1 163 ? 7.097 15.273 -40.187 1.00 95.81 163 ILE A O 1
ATOM 1339 N N . SER A 1 164 ? 5.362 14.054 -39.484 1.00 95.50 164 SER A N 1
ATOM 1340 C CA . SER A 1 164 ? 4.687 15.189 -38.840 1.00 95.50 164 SER A CA 1
ATOM 1341 C C . SER A 1 164 ? 5.437 15.704 -37.606 1.00 95.50 164 SER A C 1
ATOM 1343 O O . SER A 1 164 ? 5.452 16.915 -37.380 1.00 95.50 164 SER A O 1
ATOM 1345 N N . PHE A 1 165 ? 6.092 14.828 -36.839 1.00 96.69 165 PHE A N 1
ATOM 1346 C CA . PHE A 1 165 ? 6.957 15.234 -35.732 1.00 96.69 165 PHE A CA 1
ATOM 1347 C C . PHE A 1 165 ? 8.247 15.905 -36.222 1.00 96.69 165 PHE A C 1
ATOM 1349 O O . PHE A 1 165 ? 8.648 16.904 -35.629 1.00 96.69 165 PHE A O 1
ATOM 1356 N N . ILE A 1 166 ? 8.862 15.435 -37.316 1.00 95.12 166 ILE A N 1
ATOM 1357 C CA . ILE A 1 166 ? 10.012 16.124 -37.937 1.00 95.12 166 ILE A CA 1
ATOM 1358 C C . ILE A 1 166 ? 9.618 17.547 -38.341 1.00 95.12 166 ILE A C 1
ATOM 1360 O O . ILE A 1 166 ? 10.261 18.504 -37.922 1.00 95.12 166 ILE A O 1
ATOM 1364 N N . ASN A 1 167 ? 8.491 17.703 -39.041 1.00 92.44 167 ASN A N 1
ATOM 1365 C CA . ASN A 1 167 ? 7.967 19.022 -39.410 1.00 92.44 167 ASN A CA 1
ATOM 1366 C C . ASN A 1 167 ? 7.705 19.926 -38.189 1.00 92.44 167 ASN A C 1
ATOM 1368 O O . ASN A 1 167 ? 7.717 21.152 -38.308 1.00 92.44 167 ASN A O 1
ATOM 1372 N N . SER A 1 168 ? 7.401 19.343 -37.025 1.00 91.62 168 SER A N 1
ATOM 1373 C CA . SER A 1 168 ? 7.238 20.086 -35.772 1.00 91.62 168 SER A CA 1
ATOM 1374 C C . SER A 1 168 ? 8.574 20.598 -35.234 1.00 91.62 168 SER A C 1
ATOM 1376 O O . SER A 1 168 ? 8.655 21.758 -34.822 1.00 91.62 168 SER A O 1
ATOM 1378 N N . GLU A 1 169 ? 9.609 19.754 -35.260 1.00 91.38 169 GLU A N 1
ATOM 1379 C CA . GLU A 1 169 ? 10.966 20.085 -34.809 1.00 91.38 169 GLU A CA 1
ATOM 1380 C C . GLU A 1 169 ? 11.639 21.114 -35.726 1.00 91.38 169 GLU A C 1
ATOM 1382 O O . GLU A 1 169 ? 12.246 22.059 -35.230 1.00 91.38 169 GLU A O 1
ATOM 1387 N N . GLU A 1 170 ? 11.433 21.030 -37.041 1.00 90.31 170 GLU A N 1
ATOM 1388 C CA . GLU A 1 170 ? 11.948 22.017 -38.001 1.00 90.31 170 GLU A CA 1
ATOM 1389 C C . GLU A 1 170 ? 11.363 23.420 -37.771 1.00 90.31 170 GLU A C 1
ATOM 1391 O O . GLU A 1 170 ? 12.069 24.423 -37.876 1.00 90.31 170 GLU A O 1
ATOM 1396 N N . LYS A 1 171 ? 10.073 23.504 -37.418 1.00 89.25 171 LYS A N 1
ATOM 1397 C CA . LYS A 1 171 ? 9.394 24.777 -37.110 1.00 89.25 171 LYS A CA 1
ATOM 1398 C C . LYS A 1 171 ? 9.803 25.352 -35.758 1.00 89.25 171 LYS A C 1
ATOM 1400 O O . LYS A 1 171 ? 9.738 26.561 -35.560 1.00 89.25 171 LYS A O 1
ATOM 1405 N N . HIS A 1 172 ? 10.195 24.503 -34.814 1.00 89.31 172 HIS A N 1
ATOM 1406 C CA . HIS A 1 172 ? 10.670 24.919 -33.502 1.00 89.31 172 HIS A CA 1
ATOM 1407 C C . HIS A 1 172 ? 11.753 23.955 -33.016 1.00 89.31 172 HIS A C 1
ATOM 1409 O O . HIS A 1 172 ? 11.476 22.958 -32.349 1.00 89.31 172 HIS A O 1
ATOM 1415 N N . TYR A 1 173 ? 13.008 24.328 -33.283 1.00 82.25 173 TYR A N 1
ATOM 1416 C CA . TYR A 1 173 ? 14.215 23.543 -32.983 1.00 82.25 173 TYR A CA 1
ATOM 1417 C C . TYR A 1 173 ? 14.415 23.217 -31.485 1.00 82.25 173 TYR A C 1
ATOM 1419 O O . TYR A 1 173 ? 15.356 22.527 -31.118 1.00 82.25 173 TYR A O 1
ATOM 1427 N N . GLY A 1 174 ? 13.544 23.709 -30.595 1.00 84.94 174 GLY A N 1
ATOM 1428 C CA . GLY A 1 174 ? 13.541 23.433 -29.158 1.00 84.94 174 GLY A CA 1
ATOM 1429 C C . GLY A 1 174 ? 12.336 22.627 -28.658 1.00 84.94 174 GLY A C 1
ATOM 1430 O O . GLY A 1 174 ? 12.128 22.577 -27.441 1.00 84.94 174 GLY A O 1
ATOM 1431 N N . ASP A 1 175 ? 11.517 22.041 -29.543 1.00 91.19 175 ASP A N 1
ATOM 1432 C CA . ASP A 1 175 ? 10.369 21.207 -29.160 1.00 91.19 175 ASP A CA 1
ATOM 1433 C C . ASP A 1 175 ? 10.825 19.835 -28.638 1.00 91.19 175 ASP A C 1
ATOM 1435 O O . ASP A 1 175 ? 10.827 18.818 -29.337 1.00 91.19 175 ASP A O 1
ATOM 1439 N N . PHE A 1 176 ? 11.213 19.808 -27.364 1.00 95.00 176 PHE A N 1
ATOM 1440 C CA . PHE A 1 176 ? 11.676 18.598 -26.692 1.00 95.00 176 PHE A CA 1
ATOM 1441 C C . PHE A 1 176 ? 10.613 17.491 -26.620 1.00 95.00 176 PHE A C 1
ATOM 1443 O O . PHE A 1 176 ? 10.981 16.322 -26.529 1.00 95.00 176 PHE A O 1
ATOM 1450 N N . LEU A 1 177 ? 9.317 17.825 -26.681 1.00 95.56 177 LEU A N 1
ATOM 1451 C CA . LEU A 1 177 ? 8.235 16.837 -26.674 1.00 95.56 177 LEU A CA 1
ATOM 1452 C C . LEU A 1 177 ? 8.144 16.097 -28.011 1.00 95.56 177 LEU A C 1
ATOM 1454 O O . LEU A 1 177 ? 7.947 14.880 -28.016 1.00 95.56 177 LEU A O 1
ATOM 1458 N N . SER A 1 178 ? 8.335 16.805 -29.129 1.00 96.19 178 SER A N 1
ATOM 1459 C CA . SER A 1 178 ? 8.473 16.172 -30.449 1.00 96.19 178 SER A CA 1
ATOM 1460 C C . SER A 1 178 ? 9.735 15.316 -30.522 1.00 96.19 178 SER A C 1
ATOM 1462 O O . SER A 1 178 ? 9.658 14.165 -30.946 1.00 96.19 178 SER A O 1
ATOM 1464 N N . CYS A 1 179 ? 10.879 15.821 -30.040 1.00 97.50 179 CYS A N 1
ATOM 1465 C CA . CYS A 1 179 ? 12.124 15.045 -29.985 1.00 97.50 179 CYS A CA 1
ATOM 1466 C C . CYS A 1 179 ? 11.963 13.755 -29.168 1.00 97.50 179 CYS A C 1
ATOM 1468 O O . CYS A 1 179 ? 12.375 12.692 -29.616 1.00 97.50 179 CYS A O 1
ATOM 1470 N N . TYR A 1 180 ? 11.331 13.817 -27.995 1.00 98.06 180 TYR A N 1
ATOM 1471 C CA . TYR A 1 180 ? 11.129 12.631 -27.164 1.00 98.06 180 TYR A CA 1
ATOM 1472 C C . TYR A 1 180 ? 10.251 11.582 -27.866 1.00 98.06 180 TYR A C 1
ATOM 1474 O O . TYR A 1 180 ? 10.610 10.407 -27.911 1.00 98.06 180 TYR A O 1
ATOM 1482 N N . GLN A 1 181 ? 9.143 11.997 -28.492 1.00 97.56 181 GLN A N 1
ATOM 1483 C CA . GLN A 1 181 ? 8.263 11.083 -29.232 1.00 97.56 181 GLN A CA 1
ATOM 1484 C C . GLN A 1 181 ? 8.914 10.518 -30.504 1.00 97.56 181 GLN A C 1
ATOM 1486 O O . GLN A 1 181 ? 8.717 9.342 -30.806 1.00 97.56 181 GLN A O 1
ATOM 1491 N N . LEU A 1 182 ? 9.739 11.300 -31.209 1.00 98.00 182 LEU A N 1
ATOM 1492 C CA . LEU A 1 182 ? 10.580 10.796 -32.302 1.00 98.00 182 LEU A CA 1
ATOM 1493 C C . LEU A 1 182 ? 11.554 9.726 -31.805 1.00 98.00 182 LEU A C 1
ATOM 1495 O O . LEU A 1 182 ? 11.674 8.679 -32.437 1.00 98.00 182 LEU A O 1
ATOM 1499 N N . GLY A 1 183 ? 12.186 9.951 -30.649 1.00 97.94 183 GLY A N 1
ATOM 1500 C CA . GLY A 1 183 ? 13.033 8.960 -29.987 1.00 97.94 183 GLY A CA 1
ATOM 1501 C C . GLY A 1 183 ? 12.286 7.652 -29.719 1.00 97.94 183 GLY A C 1
ATOM 1502 O O . GLY A 1 183 ? 12.773 6.583 -30.083 1.00 97.94 183 GLY A O 1
ATOM 1503 N N . LEU A 1 184 ? 11.068 7.733 -29.172 1.00 97.88 184 LEU A N 1
ATOM 1504 C CA . LEU A 1 184 ? 10.216 6.565 -28.921 1.00 97.88 184 LEU A CA 1
ATOM 1505 C C . LEU A 1 184 ? 9.825 5.829 -30.211 1.00 97.88 184 LEU A C 1
ATOM 1507 O O . LEU A 1 184 ? 9.892 4.602 -30.241 1.00 97.88 184 LEU A O 1
ATOM 1511 N N . ILE A 1 185 ? 9.455 6.545 -31.280 1.00 97.75 185 ILE A N 1
ATOM 1512 C CA . ILE A 1 185 ? 9.137 5.938 -32.586 1.00 97.75 185 ILE A CA 1
ATOM 1513 C C . ILE A 1 185 ? 10.366 5.229 -33.160 1.00 97.75 185 ILE A C 1
ATOM 1515 O O . ILE A 1 185 ? 10.277 4.067 -33.562 1.00 97.75 185 ILE A O 1
ATOM 1519 N N . CYS A 1 186 ? 11.522 5.895 -33.176 1.00 97.44 186 CYS A N 1
ATOM 1520 C CA . CYS A 1 186 ? 12.763 5.297 -33.660 1.00 97.44 186 CYS A CA 1
ATOM 1521 C C . CYS A 1 186 ? 13.141 4.054 -32.845 1.00 97.44 186 CYS A C 1
ATOM 1523 O O . CYS A 1 186 ? 13.526 3.043 -33.428 1.00 97.44 186 CYS A O 1
ATOM 1525 N N . PHE A 1 187 ? 12.984 4.098 -31.520 1.00 97.44 187 PHE A N 1
ATOM 1526 C CA . PHE A 1 187 ? 13.345 2.996 -30.634 1.00 97.44 187 PHE A CA 1
ATOM 1527 C C . PHE A 1 187 ? 12.378 1.810 -30.729 1.00 97.44 187 PHE A C 1
ATOM 1529 O O . PHE A 1 187 ? 12.823 0.692 -30.969 1.00 97.44 187 PHE A O 1
ATOM 1536 N N . PHE A 1 188 ? 11.070 2.020 -30.554 1.00 96.44 188 PHE A N 1
ATOM 1537 C CA . PHE A 1 188 ? 10.090 0.929 -30.478 1.00 96.44 188 PHE A CA 1
ATOM 1538 C C . PHE A 1 188 ? 9.572 0.481 -31.846 1.00 96.44 188 PHE A C 1
ATOM 1540 O O . PHE A 1 188 ? 9.478 -0.722 -32.100 1.00 96.44 188 PHE A O 1
ATOM 1547 N N . GLU A 1 189 ? 9.246 1.426 -32.729 1.00 95.12 189 GLU A N 1
ATOM 1548 C CA . GLU A 1 189 ? 8.540 1.129 -33.980 1.00 95.12 189 GLU A CA 1
ATOM 1549 C C . GLU A 1 189 ? 9.510 0.837 -35.128 1.00 95.12 189 GLU A C 1
ATOM 1551 O O . GLU A 1 189 ? 9.307 -0.121 -35.874 1.00 95.12 189 GLU A O 1
ATOM 1556 N N . LYS A 1 190 ? 10.591 1.622 -35.252 1.00 93.50 190 LYS A N 1
ATOM 1557 C CA . LYS A 1 190 ? 11.572 1.474 -36.345 1.00 93.50 190 LYS A CA 1
ATOM 1558 C C . LYS A 1 190 ? 12.790 0.607 -35.998 1.00 93.50 190 LYS A C 1
ATOM 1560 O O . LYS A 1 190 ? 13.396 0.042 -36.901 1.00 93.50 190 LYS A O 1
ATOM 1565 N N . GLY A 1 191 ? 13.150 0.471 -34.718 1.00 90.12 191 GLY A N 1
ATOM 1566 C CA . GLY A 1 191 ? 14.354 -0.264 -34.293 1.00 90.12 191 GLY A CA 1
ATOM 1567 C C . GLY A 1 191 ? 15.679 0.437 -34.646 1.00 90.12 191 GLY A C 1
ATOM 1568 O O . GLY A 1 191 ? 16.731 -0.200 -34.709 1.00 90.12 191 GLY A O 1
ATOM 1569 N N . GLU A 1 192 ? 15.642 1.751 -34.873 1.00 93.62 192 GLU A N 1
ATOM 1570 C CA . GLU A 1 192 ? 16.769 2.583 -35.310 1.00 93.62 192 GLU A CA 1
ATOM 1571 C C . GLU A 1 192 ? 17.443 3.273 -34.111 1.00 93.62 192 GLU A C 1
ATOM 1573 O O . GLU A 1 192 ? 17.101 4.400 -33.745 1.00 93.62 192 GLU A O 1
ATOM 1578 N N . HIS A 1 193 ? 18.410 2.601 -33.479 1.00 92.38 193 HIS A N 1
ATOM 1579 C CA . HIS A 1 193 ? 19.056 3.109 -32.260 1.00 92.38 193 HIS A CA 1
ATOM 1580 C C . HIS A 1 193 ? 19.830 4.421 -32.432 1.00 92.38 193 HIS A C 1
ATOM 1582 O O . HIS A 1 193 ? 19.777 5.253 -31.532 1.00 92.38 193 HIS A O 1
ATOM 1588 N N . GLU A 1 194 ? 20.527 4.640 -33.551 1.00 93.94 194 GLU A N 1
ATOM 1589 C CA . GLU A 1 194 ? 21.300 5.875 -33.766 1.00 93.94 194 GLU A CA 1
ATOM 1590 C C . GLU A 1 194 ? 20.382 7.105 -33.834 1.00 93.94 194 GLU A C 1
ATOM 1592 O O . GLU A 1 194 ? 20.604 8.102 -33.140 1.00 93.94 194 GLU A O 1
ATOM 1597 N N . SER A 1 195 ? 19.299 7.003 -34.613 1.00 95.88 195 SER A N 1
ATOM 1598 C CA . SER A 1 195 ? 18.253 8.023 -34.706 1.00 95.88 195 SER A CA 1
ATOM 1599 C C . SER A 1 195 ? 17.579 8.248 -33.353 1.00 95.88 195 SER A C 1
ATOM 1601 O O . SER A 1 195 ? 17.447 9.391 -32.913 1.00 95.88 195 SER A O 1
ATOM 1603 N N . ALA A 1 196 ? 17.203 7.166 -32.660 1.00 97.44 196 ALA A N 1
ATOM 1604 C CA . ALA A 1 196 ? 16.587 7.242 -31.339 1.00 97.44 196 ALA A CA 1
ATOM 1605 C C . ALA A 1 196 ? 17.490 7.979 -30.341 1.00 97.44 196 ALA A C 1
ATOM 1607 O O . ALA A 1 196 ? 17.051 8.932 -29.697 1.00 97.44 196 ALA A O 1
ATOM 1608 N N . LEU A 1 197 ? 18.769 7.603 -30.275 1.00 97.06 197 LEU A N 1
ATOM 1609 C CA . LEU A 1 197 ? 19.763 8.217 -29.398 1.00 97.06 197 LEU A CA 1
ATOM 1610 C C . LEU A 1 197 ? 19.936 9.712 -29.690 1.00 97.06 197 LEU A C 1
ATOM 1612 O O . LEU A 1 197 ? 19.989 10.520 -28.764 1.00 97.06 197 LEU A O 1
ATOM 1616 N N . ASN A 1 198 ? 19.993 10.103 -30.965 1.00 97.31 198 ASN A N 1
ATOM 1617 C CA . ASN A 1 198 ? 20.088 11.509 -31.352 1.00 97.31 198 ASN A CA 1
ATOM 1618 C C . ASN A 1 198 ? 18.870 12.317 -30.871 1.00 97.31 198 ASN A C 1
ATOM 1620 O O . ASN A 1 198 ? 19.021 13.390 -30.280 1.00 97.31 198 ASN A O 1
ATOM 1624 N N . TYR A 1 199 ? 17.661 11.792 -31.077 1.00 98.19 199 TYR A N 1
ATOM 1625 C CA . TYR A 1 199 ? 16.433 12.459 -30.654 1.00 98.19 199 TYR A CA 1
ATOM 1626 C C . TYR A 1 199 ? 16.274 12.508 -29.130 1.00 98.19 199 TYR A C 1
ATOM 1628 O O . TYR A 1 199 ? 15.903 13.559 -28.603 1.00 98.19 199 TYR A O 1
ATOM 1636 N N . PHE A 1 200 ? 16.634 11.448 -28.402 1.00 98.50 200 PHE A N 1
ATOM 1637 C CA . PHE A 1 200 ? 16.649 11.470 -26.937 1.00 98.50 200 PHE A CA 1
ATOM 1638 C C . PHE A 1 200 ? 17.685 12.459 -26.384 1.00 98.50 200 PHE A C 1
ATOM 1640 O O . PHE A 1 200 ? 17.356 13.239 -25.491 1.00 98.50 200 PHE A O 1
ATOM 1647 N N . LYS A 1 201 ? 18.890 12.550 -26.964 1.00 98.12 201 LYS A N 1
ATOM 1648 C CA . LYS A 1 201 ? 19.886 13.572 -26.580 1.00 98.12 201 LYS A CA 1
ATOM 1649 C C . LYS A 1 201 ? 19.370 14.995 -26.801 1.00 98.12 201 LYS A C 1
ATOM 1651 O O . LYS A 1 201 ? 19.546 15.853 -25.932 1.00 98.12 201 LYS A O 1
ATOM 1656 N N . LYS A 1 202 ? 18.696 15.257 -27.928 1.00 97.81 202 LYS A N 1
ATOM 1657 C CA . LYS A 1 202 ? 18.024 16.546 -28.177 1.00 97.81 202 LYS A CA 1
ATOM 1658 C C . LYS A 1 202 ? 16.934 16.817 -27.137 1.00 97.81 202 LYS A C 1
ATOM 1660 O O . LYS A 1 202 ? 16.901 17.904 -26.563 1.00 97.81 202 LYS A O 1
ATOM 1665 N N . ALA A 1 203 ? 16.071 15.837 -26.868 1.00 98.06 203 ALA A N 1
ATOM 1666 C CA . ALA A 1 203 ? 14.998 15.961 -25.887 1.00 98.06 203 ALA A CA 1
ATOM 1667 C C . ALA A 1 203 ? 15.543 16.269 -24.484 1.00 98.06 203 ALA A C 1
ATOM 1669 O O . ALA A 1 203 ? 15.085 17.225 -23.858 1.00 98.06 203 ALA A O 1
ATOM 1670 N N . ALA A 1 204 ? 16.572 15.549 -24.029 1.00 98.00 204 ALA A N 1
ATOM 1671 C CA . ALA A 1 204 ? 17.250 15.807 -22.760 1.00 98.00 204 ALA A CA 1
ATOM 1672 C C . ALA A 1 204 ? 17.823 17.233 -22.714 1.00 98.00 204 ALA A C 1
ATOM 1674 O O . ALA A 1 204 ? 17.479 18.017 -21.830 1.00 98.00 204 ALA A O 1
ATOM 1675 N N . LYS A 1 205 ? 18.615 17.620 -23.722 1.00 97.50 205 LYS A N 1
ATOM 1676 C CA . LYS A 1 205 ? 19.231 18.954 -23.806 1.00 97.50 205 LYS A CA 1
ATOM 1677 C C . LYS A 1 205 ? 18.206 20.086 -23.711 1.00 97.50 205 LYS A C 1
ATOM 1679 O O . LYS A 1 205 ? 18.429 21.069 -23.013 1.00 97.50 205 LYS A O 1
ATOM 1684 N N . PHE A 1 206 ? 17.093 19.973 -24.430 1.00 96.44 206 PHE A N 1
ATOM 1685 C CA . PHE A 1 206 ? 16.096 21.041 -24.503 1.00 96.44 206 PHE A CA 1
ATOM 1686 C C . PHE A 1 206 ? 15.116 21.061 -23.324 1.00 96.44 206 PHE A C 1
ATOM 1688 O O . PHE A 1 206 ? 14.494 22.101 -23.089 1.00 96.44 206 PHE A O 1
ATOM 1695 N N . SER A 1 207 ? 14.985 19.956 -22.583 1.00 96.44 207 SER A N 1
ATOM 1696 C CA . SER A 1 207 ? 14.100 19.844 -21.414 1.00 96.44 207 SER A CA 1
ATOM 1697 C C . SER A 1 207 ? 14.804 20.052 -20.070 1.00 96.44 207 SER A C 1
ATOM 1699 O O . SER A 1 207 ? 14.109 20.291 -19.085 1.00 96.44 207 SER A O 1
ATOM 1701 N N . GLN A 1 208 ? 16.143 20.030 -20.020 1.00 94.69 208 GLN A N 1
ATOM 1702 C CA . GLN A 1 208 ? 16.953 20.041 -18.791 1.00 94.69 208 GLN A CA 1
ATOM 1703 C C . GLN A 1 208 ? 16.501 21.053 -17.724 1.00 94.69 208 GLN A C 1
ATOM 1705 O O . GLN A 1 208 ? 16.403 20.707 -16.552 1.00 94.69 208 GLN A O 1
ATOM 1710 N N . THR A 1 209 ? 16.196 22.291 -18.118 1.00 91.94 209 THR A N 1
ATOM 1711 C CA . THR A 1 209 ? 15.754 23.361 -17.200 1.00 91.94 209 THR A CA 1
ATOM 1712 C C . THR A 1 209 ? 14.251 23.637 -17.252 1.00 91.94 209 THR A C 1
ATOM 1714 O O . THR A 1 209 ? 13.768 24.542 -16.577 1.00 91.94 209 THR A O 1
ATOM 1717 N N . LYS A 1 210 ? 13.508 22.892 -18.076 1.00 92.62 210 LYS A N 1
ATOM 1718 C CA . LYS A 1 210 ? 12.104 23.164 -18.421 1.00 92.62 210 LYS A CA 1
ATOM 1719 C C . LYS A 1 210 ? 11.141 22.125 -17.871 1.00 92.62 210 LYS A C 1
ATOM 1721 O O . LYS A 1 210 ? 10.058 22.481 -17.417 1.00 92.62 210 LYS A O 1
ATOM 1726 N N . LEU A 1 211 ? 11.507 20.848 -17.970 1.00 94.00 211 LEU A N 1
ATOM 1727 C CA . LEU A 1 211 ? 10.645 19.743 -17.579 1.00 94.00 211 LEU A CA 1
ATOM 1728 C C . LEU A 1 211 ? 11.482 18.536 -17.152 1.00 94.00 211 LEU A C 1
ATOM 1730 O O . LEU A 1 211 ? 11.878 17.706 -17.975 1.00 94.00 211 LEU A O 1
ATOM 1734 N N . LYS A 1 212 ? 11.718 18.443 -15.838 1.00 94.75 212 LYS A N 1
ATOM 1735 C CA . LYS A 1 212 ? 12.554 17.415 -15.197 1.00 94.75 212 LYS A CA 1
ATOM 1736 C C . LYS A 1 212 ? 12.184 15.996 -15.644 1.00 94.75 212 LYS A C 1
ATOM 1738 O O . LYS A 1 212 ? 13.071 15.228 -15.995 1.00 94.75 212 LYS A O 1
ATOM 1743 N N . LYS A 1 213 ? 10.887 15.675 -15.725 1.00 94.06 213 LYS A N 1
ATOM 1744 C CA . LYS A 1 213 ? 10.394 14.356 -16.163 1.00 94.06 213 LYS A CA 1
ATOM 1745 C C . LYS A 1 213 ? 10.906 13.946 -17.549 1.00 94.06 213 LYS A C 1
ATOM 1747 O O . LYS A 1 213 ? 11.378 12.825 -17.710 1.00 94.06 213 LYS A O 1
ATOM 1752 N N . ILE A 1 214 ? 10.859 14.842 -18.541 1.00 96.44 214 ILE A N 1
ATOM 1753 C CA . ILE A 1 214 ? 11.349 14.531 -19.896 1.00 96.44 214 ILE A CA 1
ATOM 1754 C C . ILE A 1 214 ? 12.866 14.462 -19.929 1.00 96.44 214 ILE A C 1
ATOM 1756 O O . ILE A 1 214 ? 13.410 13.598 -20.613 1.00 96.44 214 ILE A O 1
ATOM 1760 N N . TYR A 1 215 ? 13.546 15.327 -19.181 1.00 97.38 215 TYR A N 1
ATOM 1761 C CA . TYR A 1 215 ? 14.998 15.282 -19.082 1.00 97.38 215 TYR A CA 1
ATOM 1762 C C . TYR A 1 215 ? 15.476 13.932 -18.537 1.00 97.38 215 TYR A C 1
ATOM 1764 O O . TYR A 1 215 ? 16.286 13.270 -19.187 1.00 97.38 215 TYR A O 1
ATOM 1772 N N . VAL A 1 216 ? 14.917 13.495 -17.404 1.00 96.38 216 VAL A N 1
ATOM 1773 C CA . VAL A 1 216 ? 15.222 12.202 -16.778 1.00 96.38 216 VAL A CA 1
ATOM 1774 C C . VAL A 1 216 ? 14.929 11.068 -17.754 1.00 96.38 216 VAL A C 1
ATOM 1776 O O . VAL A 1 216 ? 15.848 10.340 -18.103 1.00 96.38 216 VAL A O 1
ATOM 1779 N N . GLN A 1 217 ? 13.702 10.966 -18.279 1.00 95.56 217 GLN A N 1
ATOM 1780 C CA . GLN A 1 217 ? 13.308 9.876 -19.184 1.00 95.56 217 GLN A CA 1
ATOM 1781 C C . GLN A 1 217 ? 14.139 9.837 -20.475 1.00 95.56 217 GLN A C 1
ATOM 1783 O O . GLN A 1 217 ? 14.549 8.773 -20.923 1.00 95.56 217 GLN A O 1
ATOM 1788 N N . SER A 1 218 ? 14.449 10.986 -21.073 1.00 97.94 218 SER A N 1
ATOM 1789 C CA . SER A 1 218 ? 15.262 11.023 -22.296 1.00 97.94 218 SER A CA 1
ATOM 1790 C C . SER A 1 218 ? 16.699 10.575 -22.029 1.00 97.94 218 SER A C 1
ATOM 1792 O O . SER A 1 218 ? 17.240 9.765 -22.775 1.00 97.94 218 SER A O 1
ATOM 1794 N N . THR A 1 219 ? 17.304 11.065 -20.942 1.00 97.94 219 THR A N 1
ATOM 1795 C CA . THR A 1 219 ? 18.659 10.669 -20.517 1.00 97.94 219 THR A CA 1
ATOM 1796 C C . THR A 1 219 ? 18.700 9.179 -20.183 1.00 97.94 219 THR A C 1
ATOM 1798 O O . THR A 1 219 ? 19.644 8.469 -20.521 1.00 97.94 219 THR A O 1
ATOM 1801 N N . PHE A 1 220 ? 17.615 8.686 -19.600 1.00 94.19 220 PHE A N 1
ATOM 1802 C CA . PHE A 1 220 ? 17.419 7.295 -19.255 1.00 94.19 220 PHE A CA 1
ATOM 1803 C C . PHE A 1 220 ? 17.354 6.363 -20.476 1.00 94.19 220 PHE A C 1
ATOM 1805 O O . PHE A 1 220 ? 17.995 5.311 -20.487 1.00 94.19 220 PHE A O 1
ATOM 1812 N N . PHE A 1 221 ? 16.657 6.763 -21.544 1.00 97.75 221 PHE A N 1
ATOM 1813 C CA . PHE A 1 221 ? 16.671 6.030 -22.815 1.00 97.75 221 PHE A CA 1
ATOM 1814 C C . PHE A 1 221 ? 18.031 6.086 -23.525 1.00 97.75 221 PHE A C 1
ATOM 1816 O O . PHE A 1 221 ? 18.419 5.098 -24.153 1.00 97.75 221 PHE A O 1
ATOM 1823 N N . CYS A 1 222 ? 18.778 7.192 -23.420 1.00 98.12 222 CYS A N 1
ATOM 1824 C CA . CYS A 1 222 ? 20.159 7.237 -23.914 1.00 98.12 222 CYS A CA 1
ATOM 1825 C C . CYS A 1 222 ? 21.022 6.176 -23.214 1.00 98.12 222 CYS A C 1
ATOM 1827 O O . CYS A 1 222 ? 21.684 5.385 -23.893 1.00 98.12 222 CYS A O 1
ATOM 1829 N N . ALA A 1 223 ? 20.924 6.096 -21.881 1.00 97.69 223 ALA A N 1
ATOM 1830 C CA . ALA A 1 223 ? 21.663 5.124 -21.086 1.00 97.69 223 ALA A CA 1
ATOM 1831 C C . ALA A 1 223 ? 21.321 3.683 -21.487 1.00 97.69 223 ALA A C 1
ATOM 1833 O O . ALA A 1 223 ? 22.224 2.873 -21.701 1.00 97.69 223 ALA A O 1
ATOM 1834 N N . LEU A 1 224 ? 20.028 3.385 -21.673 1.00 96.88 224 LEU A N 1
ATOM 1835 C CA . LEU A 1 224 ? 19.565 2.089 -22.171 1.00 96.88 224 LEU A CA 1
ATOM 1836 C C . LEU A 1 224 ? 20.200 1.750 -23.524 1.00 96.88 224 LEU A C 1
ATOM 1838 O O . LEU A 1 224 ? 20.753 0.667 -23.682 1.00 96.88 224 LEU A O 1
ATOM 1842 N N . ILE A 1 225 ? 20.152 2.658 -24.503 1.00 96.44 225 ILE A N 1
ATOM 1843 C CA . ILE A 1 225 ? 20.698 2.397 -25.844 1.00 96.44 225 ILE A CA 1
ATOM 1844 C C . ILE A 1 225 ? 22.206 2.125 -25.781 1.00 96.44 225 ILE A C 1
ATOM 1846 O O . ILE A 1 225 ? 22.676 1.165 -26.396 1.00 96.44 225 ILE A O 1
ATOM 1850 N N . HIS A 1 226 ? 22.964 2.924 -25.026 1.00 95.56 226 HIS A N 1
ATOM 1851 C CA . HIS A 1 226 ? 24.400 2.701 -24.858 1.00 95.56 226 HIS A CA 1
ATOM 1852 C C . HIS A 1 226 ? 24.703 1.387 -24.127 1.00 95.56 226 HIS A C 1
ATOM 1854 O O . HIS A 1 226 ? 25.632 0.682 -24.523 1.00 95.56 226 HIS A O 1
ATOM 1860 N N . ARG A 1 227 ? 23.908 1.011 -23.115 1.00 94.06 227 ARG A N 1
ATOM 1861 C CA . ARG A 1 227 ? 24.029 -0.287 -22.434 1.00 94.06 227 ARG A CA 1
ATOM 1862 C C . ARG A 1 227 ? 23.770 -1.442 -23.395 1.00 94.06 227 ARG A C 1
ATOM 1864 O O . ARG A 1 227 ? 24.578 -2.363 -23.474 1.00 94.06 227 ARG A O 1
ATOM 1871 N N . LEU A 1 228 ? 22.678 -1.379 -24.156 1.00 93.50 228 LEU A N 1
ATOM 1872 C CA . LEU A 1 228 ? 22.327 -2.400 -25.142 1.00 93.50 228 LEU A CA 1
ATOM 1873 C C . LEU A 1 228 ? 23.438 -2.560 -26.188 1.00 93.50 228 LEU A C 1
ATOM 1875 O O . LEU A 1 228 ? 23.794 -3.688 -26.524 1.00 93.50 228 LEU A O 1
ATOM 1879 N N . ALA A 1 229 ? 24.028 -1.456 -26.654 1.00 91.38 229 ALA A N 1
ATOM 1880 C CA . ALA A 1 229 ? 25.175 -1.492 -27.559 1.00 91.38 229 ALA A CA 1
ATOM 1881 C C . ALA A 1 229 ? 26.422 -2.106 -26.894 1.00 91.38 229 ALA A C 1
ATOM 1883 O O . ALA A 1 229 ? 27.122 -2.905 -27.520 1.00 91.38 229 ALA A O 1
ATOM 1884 N N . ALA A 1 230 ? 26.681 -1.781 -25.623 1.00 89.81 230 ALA A N 1
ATOM 1885 C CA . ALA A 1 230 ? 27.814 -2.308 -24.867 1.00 89.81 230 ALA A CA 1
ATOM 1886 C C . ALA A 1 230 ? 27.777 -3.832 -24.725 1.00 89.81 230 ALA A C 1
ATOM 1888 O O . ALA A 1 230 ? 28.762 -4.500 -25.045 1.00 89.81 230 ALA A O 1
ATOM 1889 N N . VAL A 1 231 ? 26.628 -4.378 -24.324 1.00 85.38 231 VAL A N 1
ATOM 1890 C CA . VAL A 1 231 ? 26.436 -5.824 -24.121 1.00 85.38 231 VAL A CA 1
ATOM 1891 C C . VAL A 1 231 ? 26.493 -6.603 -25.445 1.00 85.38 231 VAL A C 1
ATOM 1893 O O . VAL A 1 231 ? 26.876 -7.768 -25.461 1.00 85.38 231 VAL A O 1
ATOM 1896 N N . ASN A 1 232 ? 26.191 -5.961 -26.579 1.00 83.00 232 ASN A N 1
ATOM 1897 C CA . ASN A 1 232 ? 26.114 -6.603 -27.898 1.00 83.00 232 ASN A CA 1
ATOM 1898 C C . ASN A 1 232 ? 27.280 -6.228 -28.832 1.00 83.00 232 ASN A C 1
ATOM 1900 O O . ASN A 1 232 ? 27.120 -6.125 -30.050 1.00 83.00 232 ASN A O 1
ATOM 1904 N N . GLY A 1 233 ? 28.477 -6.042 -28.270 1.00 77.62 233 GLY A N 1
ATOM 1905 C CA . GLY A 1 233 ? 29.712 -5.970 -29.055 1.00 77.62 233 GLY A CA 1
ATOM 1906 C C . GLY A 1 233 ? 30.246 -4.566 -29.341 1.00 77.62 233 GLY A C 1
ATOM 1907 O O . GLY A 1 233 ? 31.087 -4.431 -30.236 1.00 77.62 233 GLY A O 1
ATOM 1908 N N . ASN A 1 234 ? 29.818 -3.549 -28.582 1.00 86.69 234 ASN A N 1
ATOM 1909 C CA . ASN A 1 234 ? 30.447 -2.222 -28.535 1.00 86.69 234 ASN A CA 1
ATOM 1910 C C . ASN A 1 234 ? 30.782 -1.767 -27.090 1.00 86.69 234 ASN A C 1
ATOM 1912 O O . ASN A 1 234 ? 30.173 -0.811 -26.596 1.00 86.69 234 ASN A O 1
ATOM 1916 N N . PRO A 1 235 ? 31.744 -2.419 -26.400 1.00 86.00 235 PRO A N 1
ATOM 1917 C CA . PRO A 1 235 ? 32.038 -2.177 -24.979 1.00 86.00 235 PRO A CA 1
ATOM 1918 C C . PRO A 1 235 ? 32.365 -0.718 -24.628 1.00 86.00 235 PRO A C 1
ATOM 1920 O O . PRO A 1 235 ? 32.074 -0.275 -23.519 1.00 86.00 235 PRO A O 1
ATOM 1923 N N . ASP A 1 236 ? 32.890 0.054 -25.583 1.00 89.62 236 ASP A N 1
ATOM 1924 C CA . ASP A 1 236 ? 33.219 1.478 -25.419 1.00 89.62 236 ASP A CA 1
ATOM 1925 C C . ASP A 1 236 ? 31.988 2.357 -25.133 1.00 89.62 236 ASP A C 1
ATOM 1927 O O . ASP A 1 236 ? 32.121 3.491 -24.672 1.00 89.62 236 ASP A O 1
ATOM 1931 N N . SER A 1 237 ? 30.777 1.843 -25.373 1.00 92.06 237 SER A N 1
ATOM 1932 C CA . SER A 1 237 ? 29.525 2.527 -25.021 1.00 92.06 237 SER A CA 1
ATOM 1933 C C . SER A 1 237 ? 29.194 2.440 -23.528 1.00 92.06 237 SER A C 1
ATOM 1935 O O . SER A 1 237 ? 28.383 3.222 -23.036 1.00 92.06 237 SER A O 1
ATOM 1937 N N . TYR A 1 238 ? 29.817 1.525 -22.781 1.00 92.94 238 TYR A N 1
ATOM 1938 C CA . TYR A 1 238 ? 29.468 1.284 -21.382 1.00 92.94 238 TYR A CA 1
ATOM 1939 C C . TYR A 1 238 ? 29.702 2.499 -20.456 1.00 92.94 238 TYR A C 1
ATOM 1941 O O . TYR A 1 238 ? 28.789 2.850 -19.705 1.00 92.94 238 TYR A O 1
ATOM 1949 N N . PRO A 1 239 ? 30.843 3.222 -20.522 1.00 94.56 239 PRO A N 1
ATOM 1950 C CA . PRO A 1 239 ? 31.048 4.420 -19.702 1.00 94.56 239 PRO A CA 1
ATOM 1951 C C . PRO A 1 239 ? 29.992 5.508 -19.940 1.00 94.56 239 PRO A C 1
ATOM 1953 O O . PRO A 1 239 ? 29.608 6.207 -19.003 1.00 94.56 239 PRO A O 1
ATOM 1956 N N . LEU A 1 240 ? 29.492 5.631 -21.177 1.00 95.81 240 LEU A N 1
ATOM 1957 C CA . LEU A 1 240 ? 28.409 6.560 -21.509 1.00 95.81 240 LEU A CA 1
ATOM 1958 C C . LEU A 1 240 ? 27.096 6.126 -20.856 1.00 95.81 240 LEU A C 1
ATOM 1960 O O . LEU A 1 240 ? 26.412 6.961 -20.269 1.00 95.81 240 LEU A O 1
ATOM 1964 N N . ALA A 1 241 ? 26.783 4.827 -20.891 1.00 96.56 241 ALA A N 1
ATOM 1965 C CA . ALA A 1 241 ? 25.598 4.284 -20.236 1.00 96.56 241 ALA A CA 1
ATOM 1966 C C . ALA A 1 241 ? 25.596 4.573 -18.726 1.00 96.56 241 ALA A C 1
ATOM 1968 O O . ALA A 1 241 ? 24.594 5.045 -18.186 1.00 96.56 241 ALA A O 1
ATOM 1969 N N . VAL A 1 242 ? 26.724 4.347 -18.043 1.00 96.00 242 VAL A N 1
ATOM 1970 C CA . VAL A 1 242 ? 26.868 4.632 -16.602 1.00 96.00 242 VAL A CA 1
ATOM 1971 C C . VAL A 1 242 ? 26.719 6.123 -16.315 1.00 96.00 242 VAL A C 1
ATOM 1973 O O . VAL A 1 242 ? 25.991 6.497 -15.400 1.00 96.00 242 VAL A O 1
ATOM 1976 N N . ALA A 1 243 ? 27.378 6.983 -17.095 1.00 97.00 243 ALA A N 1
ATOM 1977 C CA . ALA A 1 243 ? 27.305 8.427 -16.894 1.00 97.00 243 ALA A CA 1
ATOM 1978 C C . ALA A 1 243 ? 25.870 8.957 -17.049 1.00 97.00 243 ALA A C 1
ATOM 1980 O O . ALA A 1 243 ? 25.399 9.714 -16.203 1.00 97.00 243 ALA A O 1
ATOM 1981 N N . GLU A 1 244 ? 25.161 8.533 -18.096 1.00 98.12 244 GLU A N 1
ATOM 1982 C CA . GLU A 1 244 ? 23.792 8.976 -18.378 1.00 98.12 244 GLU A CA 1
ATOM 1983 C C . GLU A 1 244 ? 22.778 8.401 -17.375 1.00 98.12 244 GLU A C 1
ATOM 1985 O O . GLU A 1 244 ? 21.919 9.131 -16.879 1.00 98.12 244 GLU A O 1
ATOM 1990 N N . SER A 1 245 ? 22.885 7.119 -17.011 1.00 97.31 245 SER A N 1
ATOM 1991 C CA . SER A 1 245 ? 21.996 6.513 -16.005 1.00 97.31 245 SER A CA 1
ATOM 1992 C C . SER A 1 245 ? 22.191 7.136 -14.622 1.00 97.31 245 SER A C 1
ATOM 1994 O O . SER A 1 245 ? 21.207 7.481 -13.965 1.00 97.31 245 SER A O 1
ATOM 1996 N N . LYS A 1 246 ? 23.443 7.385 -14.219 1.00 97.56 246 LYS A N 1
ATOM 1997 C CA . LYS A 1 246 ? 23.762 8.124 -12.993 1.00 97.56 246 LYS A CA 1
ATOM 1998 C C . LYS A 1 246 ? 23.204 9.546 -13.032 1.00 97.56 246 LYS A C 1
ATOM 2000 O O . LYS A 1 246 ? 22.593 9.981 -12.065 1.00 97.56 246 LYS A O 1
ATOM 2005 N N . GLN A 1 247 ? 23.349 10.251 -14.153 1.00 97.62 247 GLN A N 1
ATOM 2006 C CA . GLN A 1 247 ? 22.816 11.605 -14.325 1.00 97.62 247 GLN A CA 1
ATOM 2007 C C . GLN A 1 247 ? 21.283 11.649 -14.221 1.00 97.62 247 GLN A C 1
ATOM 2009 O O . GLN A 1 247 ? 20.733 12.598 -13.661 1.00 97.62 247 GLN A O 1
ATOM 2014 N N . ALA A 1 248 ? 20.585 10.640 -14.750 1.00 96.88 248 ALA A N 1
ATOM 2015 C CA . ALA A 1 248 ? 19.137 10.516 -14.613 1.00 96.88 248 ALA A CA 1
ATOM 2016 C C . ALA A 1 248 ? 18.725 10.261 -13.152 1.00 96.88 248 ALA A C 1
ATOM 2018 O O . ALA A 1 248 ? 17.809 10.921 -12.660 1.00 96.88 248 ALA A O 1
ATOM 2019 N N . TYR A 1 249 ? 19.433 9.365 -12.455 1.00 96.94 249 TYR A N 1
ATOM 2020 C CA . TYR A 1 249 ? 19.230 9.086 -11.031 1.00 96.94 249 TYR A CA 1
ATOM 2021 C C . TYR A 1 249 ? 19.499 10.318 -10.154 1.00 96.94 249 TYR A C 1
ATOM 2023 O O . TYR A 1 249 ? 18.647 10.701 -9.363 1.00 96.94 249 TYR A O 1
ATOM 2031 N N . GLU A 1 250 ? 20.626 11.008 -10.327 1.00 96.69 250 GLU A N 1
ATOM 2032 C CA . GLU A 1 250 ? 20.971 12.196 -9.531 1.00 96.69 250 GLU A CA 1
ATOM 2033 C C . GLU A 1 250 ? 20.004 13.365 -9.763 1.00 96.69 250 GLU A C 1
ATOM 2035 O O . GLU A 1 250 ? 19.765 14.174 -8.866 1.00 96.69 250 GLU A O 1
ATOM 2040 N N . ALA A 1 251 ? 19.422 13.458 -10.959 1.00 96.25 251 ALA A N 1
ATOM 2041 C CA . ALA A 1 251 ? 18.408 14.459 -11.253 1.00 96.25 251 ALA A CA 1
ATOM 2042 C C . ALA A 1 251 ? 17.070 14.166 -10.561 1.00 96.25 251 ALA A C 1
ATOM 2044 O O . ALA A 1 251 ? 16.335 15.108 -10.240 1.00 96.25 251 ALA A O 1
ATOM 2045 N N . ASP A 1 252 ? 16.739 12.891 -10.339 1.00 94.50 252 ASP A N 1
ATOM 2046 C CA . ASP A 1 252 ? 15.507 12.455 -9.684 1.00 94.50 252 ASP A CA 1
ATOM 2047 C C . ASP A 1 252 ? 15.695 11.192 -8.824 1.00 94.50 252 ASP A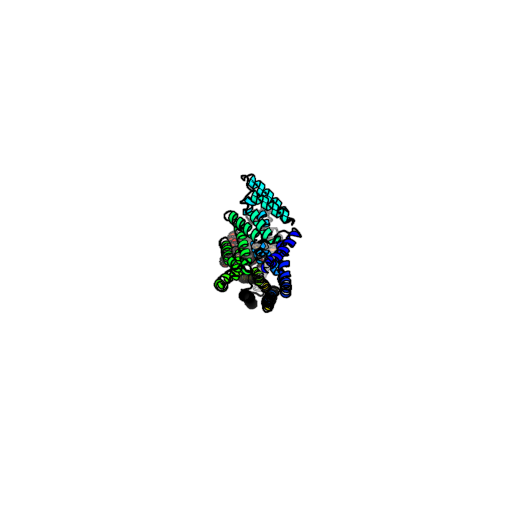 C 1
ATOM 2049 O O . ASP A 1 252 ? 15.252 10.109 -9.213 1.00 94.50 252 ASP A O 1
ATOM 2053 N N . PRO A 1 253 ? 16.332 11.314 -7.645 1.00 93.25 253 PRO A N 1
ATOM 2054 C CA . PRO A 1 253 ? 16.734 10.154 -6.849 1.00 93.25 253 PRO A CA 1
ATOM 2055 C C . PRO A 1 253 ? 15.552 9.413 -6.216 1.00 93.25 253 PRO A C 1
ATOM 2057 O O . PRO A 1 253 ? 15.715 8.289 -5.768 1.00 93.25 253 PRO A O 1
ATOM 2060 N N . GLU A 1 254 ? 14.363 10.020 -6.197 1.00 92.25 254 GLU A N 1
ATOM 2061 C CA . GLU A 1 254 ? 13.124 9.409 -5.701 1.00 92.25 254 GLU A CA 1
ATOM 2062 C C . GLU A 1 254 ? 12.334 8.691 -6.806 1.00 92.25 254 GLU A C 1
ATOM 2064 O O . GLU A 1 254 ? 11.296 8.087 -6.538 1.00 92.25 254 GLU A O 1
ATOM 2069 N N . ASN A 1 255 ? 12.776 8.774 -8.066 1.00 91.88 255 ASN A N 1
ATOM 2070 C CA . ASN A 1 255 ? 12.089 8.146 -9.184 1.00 91.88 255 ASN A CA 1
ATOM 2071 C C . ASN A 1 255 ? 12.463 6.661 -9.275 1.00 91.88 255 ASN A C 1
ATOM 2073 O O . ASN A 1 255 ? 13.585 6.352 -9.690 1.00 91.88 255 ASN A O 1
ATOM 2077 N N . PRO A 1 256 ? 11.531 5.730 -8.990 1.00 93.88 256 PRO A N 1
ATOM 2078 C CA . PRO A 1 256 ? 11.828 4.303 -8.980 1.00 93.88 256 PRO A CA 1
ATOM 2079 C C . PRO A 1 256 ? 12.371 3.798 -10.319 1.00 93.88 256 PRO A C 1
ATOM 2081 O O . PRO A 1 256 ? 13.246 2.937 -10.339 1.00 93.88 256 PRO A O 1
ATOM 2084 N N . GLY A 1 257 ? 11.931 4.376 -11.441 1.00 93.44 257 GLY A N 1
ATOM 2085 C CA . GLY A 1 257 ? 12.437 3.992 -12.754 1.00 93.44 257 GLY A CA 1
ATOM 2086 C C . GLY A 1 257 ? 13.899 4.388 -12.975 1.00 93.44 257 GLY A C 1
ATOM 2087 O O . GLY A 1 257 ? 14.673 3.599 -13.524 1.00 93.44 257 GLY A O 1
ATOM 2088 N N . ALA A 1 258 ? 14.299 5.570 -12.492 1.00 94.50 258 ALA A N 1
ATOM 2089 C CA . ALA A 1 258 ? 15.676 6.056 -12.588 1.00 94.50 258 ALA A CA 1
ATOM 2090 C C . ALA A 1 258 ? 16.621 5.277 -11.661 1.00 94.50 258 ALA A C 1
ATOM 2092 O O . ALA A 1 258 ? 17.690 4.859 -12.108 1.00 94.50 258 ALA A O 1
ATOM 2093 N N . ILE A 1 259 ? 16.200 5.016 -10.414 1.00 95.81 259 ILE A N 1
ATOM 2094 C CA . ILE A 1 259 ? 16.919 4.135 -9.477 1.00 95.81 259 ILE A CA 1
ATOM 2095 C C . ILE A 1 259 ? 17.116 2.764 -10.126 1.00 95.81 259 ILE A C 1
ATOM 2097 O O . ILE A 1 259 ? 18.243 2.273 -10.225 1.00 95.81 259 ILE A O 1
ATOM 2101 N N . TYR A 1 260 ? 16.020 2.171 -10.615 1.00 96.31 260 TYR A N 1
ATOM 2102 C CA . TYR A 1 260 ? 16.048 0.814 -11.132 1.00 96.31 260 TYR A CA 1
ATOM 2103 C C . TYR A 1 260 ? 16.969 0.708 -12.335 1.00 96.31 260 TYR A C 1
ATOM 2105 O O . TYR A 1 260 ? 17.862 -0.126 -12.307 1.00 96.31 260 TYR A O 1
ATOM 2113 N N . GLY A 1 261 ? 16.844 1.574 -13.346 1.00 95.25 261 GLY A N 1
ATOM 2114 C CA . GLY A 1 261 ? 17.709 1.471 -14.523 1.00 95.25 261 GLY A CA 1
ATOM 2115 C C . GLY A 1 261 ? 19.162 1.897 -14.302 1.00 95.25 261 GLY A C 1
ATOM 2116 O O . GLY A 1 261 ? 20.026 1.459 -15.062 1.00 95.25 261 GLY A O 1
ATOM 2117 N N . TYR A 1 262 ? 19.468 2.677 -13.259 1.00 97.00 262 TYR A N 1
ATOM 2118 C CA . TYR A 1 262 ? 20.855 2.866 -12.830 1.00 97.00 262 TYR A CA 1
ATOM 2119 C C . TYR A 1 262 ? 21.433 1.570 -12.253 1.00 97.00 262 TYR A C 1
ATOM 2121 O O . TYR A 1 262 ? 22.466 1.113 -12.741 1.00 97.00 262 TYR A O 1
ATOM 2129 N N . ALA A 1 263 ? 20.726 0.904 -11.334 1.00 96.62 263 ALA A N 1
ATOM 2130 C CA . ALA A 1 263 ? 21.136 -0.401 -10.799 1.00 96.62 263 ALA A CA 1
ATOM 2131 C C . ALA A 1 263 ? 21.322 -1.446 -11.916 1.00 96.62 263 ALA A C 1
ATOM 2133 O O . ALA A 1 263 ? 22.331 -2.137 -12.007 1.00 96.62 263 ALA A O 1
ATOM 2134 N N . GLN A 1 264 ? 20.374 -1.477 -12.841 1.00 95.38 264 GLN A N 1
ATOM 2135 C CA . GLN A 1 264 ? 20.375 -2.287 -14.053 1.00 95.38 264 GLN A CA 1
ATOM 2136 C C . GLN A 1 264 ? 21.553 -1.979 -14.998 1.00 95.38 264 GLN A C 1
ATOM 2138 O O . GLN A 1 264 ? 21.990 -2.844 -15.755 1.00 95.38 264 GLN A O 1
ATOM 2143 N N . THR A 1 265 ? 22.052 -0.741 -15.011 1.00 95.44 265 THR A N 1
ATOM 2144 C CA . THR A 1 265 ? 23.254 -0.383 -15.772 1.00 95.44 265 THR A CA 1
ATOM 2145 C C . THR A 1 265 ? 24.492 -0.909 -15.057 1.00 95.44 265 THR A C 1
ATOM 2147 O O . THR A 1 265 ? 25.274 -1.613 -15.686 1.00 95.44 265 THR A O 1
ATOM 2150 N N . LEU A 1 266 ? 24.617 -0.667 -13.746 1.00 94.94 266 LEU A N 1
ATOM 2151 C CA . LEU A 1 266 ? 25.726 -1.155 -12.916 1.00 94.94 266 LEU A CA 1
ATOM 2152 C C . LEU A 1 266 ? 25.862 -2.688 -12.943 1.00 94.94 266 LEU A C 1
ATOM 2154 O O . LEU A 1 266 ? 26.975 -3.201 -13.039 1.00 94.94 266 LEU A O 1
ATOM 2158 N N . ALA A 1 267 ? 24.745 -3.416 -12.944 1.00 93.19 267 ALA A N 1
ATOM 2159 C CA . ALA A 1 267 ? 24.710 -4.876 -13.058 1.00 93.19 267 ALA A CA 1
ATOM 2160 C C . ALA A 1 267 ? 25.283 -5.407 -14.388 1.00 93.19 267 ALA A C 1
ATOM 2162 O O . ALA A 1 267 ? 25.866 -6.491 -14.445 1.00 93.19 267 ALA A O 1
ATOM 2163 N N . CYS A 1 268 ? 25.155 -4.628 -15.464 1.00 89.75 268 CYS A N 1
ATOM 2164 C CA . CYS A 1 268 ? 25.719 -4.943 -16.778 1.00 89.75 268 CYS A CA 1
ATOM 2165 C C . CYS A 1 268 ? 27.195 -4.522 -16.917 1.00 89.75 268 CYS A C 1
ATOM 2167 O O . CYS A 1 268 ? 27.775 -4.674 -17.994 1.00 89.75 268 CYS A O 1
ATOM 2169 N N . SER A 1 269 ? 27.808 -3.978 -15.860 1.00 86.50 269 SER A N 1
ATOM 2170 C CA . SER A 1 269 ? 29.200 -3.533 -15.882 1.00 86.50 269 SER A CA 1
ATOM 2171 C C . SER A 1 269 ? 30.177 -4.678 -16.096 1.00 86.50 269 SER A C 1
ATOM 2173 O O . SER A 1 269 ? 30.078 -5.693 -15.408 1.00 86.50 269 SER A O 1
ATOM 2175 N N . PRO A 1 270 ? 31.227 -4.489 -16.918 1.00 84.88 270 PRO A N 1
ATOM 2176 C CA . PRO A 1 270 ? 32.388 -5.377 -16.896 1.00 84.88 270 PRO A CA 1
ATOM 2177 C C . PRO A 1 270 ? 33.020 -5.502 -15.498 1.00 84.88 270 PRO A C 1
ATOM 2179 O O . PRO A 1 270 ? 33.642 -6.514 -15.193 1.00 84.88 270 PRO A O 1
ATOM 2182 N N . SER A 1 271 ? 32.830 -4.490 -14.644 1.00 86.38 271 SER A N 1
ATOM 2183 C CA . SER A 1 271 ? 33.290 -4.452 -13.253 1.00 86.38 271 SER A CA 1
ATOM 2184 C C . SER A 1 271 ? 32.130 -4.555 -12.252 1.00 86.38 271 SER A C 1
ATOM 2186 O O . SER A 1 271 ? 32.197 -3.950 -11.188 1.00 86.38 271 SER A O 1
ATOM 2188 N N . TYR A 1 272 ? 31.036 -5.261 -12.568 1.00 87.62 272 TYR A N 1
ATOM 2189 C CA . TYR A 1 272 ? 29.834 -5.281 -11.709 1.00 87.62 272 TYR A CA 1
ATOM 2190 C C . TYR A 1 272 ? 30.139 -5.708 -10.265 1.00 87.62 272 TYR A C 1
ATOM 2192 O O . TYR A 1 272 ? 29.524 -5.210 -9.329 1.00 87.62 272 TYR A O 1
ATOM 2200 N N . THR A 1 273 ? 31.145 -6.565 -10.072 1.00 90.88 273 THR A N 1
ATOM 2201 C CA . THR A 1 273 ? 31.586 -7.031 -8.754 1.00 90.88 273 THR A CA 1
ATOM 2202 C C . THR A 1 273 ? 32.078 -5.900 -7.850 1.00 90.88 273 THR A C 1
ATOM 2204 O O . THR A 1 273 ? 31.855 -5.962 -6.644 1.00 90.88 273 THR A O 1
ATOM 2207 N N . SER A 1 274 ? 32.696 -4.840 -8.394 1.00 90.94 274 SER A N 1
ATOM 2208 C CA . SER A 1 274 ? 33.113 -3.677 -7.594 1.00 90.94 274 SER A CA 1
ATOM 2209 C C . SER A 1 274 ? 31.940 -2.789 -7.188 1.00 90.94 274 SER A C 1
ATOM 2211 O O . SER A 1 274 ? 32.008 -2.117 -6.164 1.00 90.94 274 SER A O 1
ATOM 2213 N N . GLU A 1 275 ? 30.860 -2.808 -7.968 1.00 91.25 275 GLU A N 1
ATOM 2214 C CA . GLU A 1 275 ? 29.647 -2.014 -7.749 1.00 91.25 275 GLU A CA 1
ATOM 2215 C C . GLU A 1 275 ? 28.530 -2.820 -7.071 1.00 91.25 275 GLU A C 1
ATOM 2217 O O . GLU A 1 275 ? 27.428 -2.306 -6.870 1.00 91.25 275 GLU A O 1
ATOM 2222 N N . LEU A 1 276 ? 28.792 -4.082 -6.715 1.00 93.81 276 LEU A N 1
ATOM 2223 C CA . LEU A 1 276 ? 27.774 -5.028 -6.267 1.00 93.81 276 LEU A CA 1
ATOM 2224 C C . LEU A 1 276 ? 27.025 -4.517 -5.036 1.00 93.81 276 LEU A C 1
ATOM 2226 O O . LEU A 1 276 ? 25.800 -4.458 -5.038 1.00 93.81 276 LEU A O 1
ATOM 2230 N N . GLN A 1 277 ? 27.753 -4.082 -4.005 1.00 94.44 277 GLN A N 1
ATOM 2231 C CA . GLN A 1 277 ? 27.144 -3.584 -2.771 1.00 94.44 277 GLN A CA 1
ATOM 2232 C C . GLN A 1 277 ? 26.234 -2.375 -3.031 1.00 94.44 277 GLN A C 1
ATOM 2234 O O . GLN A 1 277 ? 25.135 -2.296 -2.485 1.00 94.44 277 GLN A O 1
ATOM 2239 N N . HIS A 1 278 ? 26.679 -1.440 -3.874 1.00 94.62 278 HIS A N 1
ATOM 2240 C CA . HIS A 1 278 ? 25.886 -0.265 -4.218 1.00 94.62 278 HIS A CA 1
ATOM 2241 C C . HIS A 1 278 ? 24.647 -0.651 -5.034 1.00 94.62 278 HIS A C 1
ATOM 2243 O O . HIS A 1 278 ? 23.545 -0.204 -4.722 1.00 94.62 278 HIS A O 1
ATOM 2249 N N . THR A 1 279 ? 24.815 -1.538 -6.016 1.00 96.19 279 THR A N 1
ATOM 2250 C CA . THR A 1 279 ? 23.726 -2.056 -6.853 1.00 96.19 279 THR A CA 1
ATOM 2251 C C . THR A 1 279 ? 22.662 -2.745 -6.001 1.00 96.19 279 THR A C 1
ATOM 2253 O O . THR A 1 279 ? 21.486 -2.409 -6.109 1.00 96.19 279 THR A O 1
ATOM 2256 N N . MET A 1 280 ? 23.064 -3.636 -5.090 1.00 95.75 280 MET A N 1
ATOM 2257 C CA . MET A 1 280 ? 22.138 -4.336 -4.196 1.00 95.75 280 MET A CA 1
ATOM 2258 C C . MET A 1 280 ? 21.435 -3.394 -3.215 1.00 95.75 280 MET A C 1
ATOM 2260 O O . MET A 1 280 ? 20.265 -3.614 -2.922 1.00 95.75 280 MET A O 1
ATOM 2264 N N . SER A 1 281 ? 22.094 -2.323 -2.757 1.00 95.44 281 SER A N 1
ATOM 2265 C CA . SER A 1 281 ? 21.442 -1.286 -1.942 1.00 95.44 281 SER A CA 1
ATOM 2266 C C . SER A 1 281 ? 20.313 -0.597 -2.710 1.00 95.44 281 SER A C 1
ATOM 2268 O O . SER A 1 281 ? 19.210 -0.485 -2.190 1.00 95.44 281 SER A O 1
ATOM 2270 N N . LEU A 1 282 ? 20.561 -0.188 -3.961 1.00 95.94 282 LEU A N 1
ATOM 2271 C CA . LEU A 1 282 ? 19.540 0.451 -4.801 1.00 95.94 282 LEU A CA 1
ATOM 2272 C C . LEU A 1 282 ? 18.356 -0.490 -5.067 1.00 95.94 282 LEU A C 1
ATOM 2274 O O . LEU A 1 282 ? 17.203 -0.064 -5.056 1.00 95.94 282 LEU A O 1
ATOM 2278 N N . LEU A 1 283 ? 18.637 -1.775 -5.310 1.00 96.00 283 LEU A N 1
ATOM 2279 C CA . LEU A 1 283 ? 17.600 -2.784 -5.517 1.00 96.00 283 LEU A CA 1
ATOM 2280 C C . LEU A 1 283 ? 16.788 -3.030 -4.237 1.00 96.00 283 LEU A C 1
ATOM 2282 O O . LEU A 1 283 ? 15.563 -3.084 -4.305 1.00 96.00 283 LEU A O 1
ATOM 2286 N N . LEU A 1 284 ? 17.436 -3.121 -3.074 1.00 93.88 284 LEU A N 1
ATOM 2287 C CA . LEU A 1 284 ? 16.755 -3.296 -1.790 1.00 93.88 284 LEU A CA 1
ATOM 2288 C C . LEU A 1 284 ? 15.818 -2.120 -1.473 1.00 93.88 284 LEU A C 1
ATOM 2290 O O . LEU A 1 284 ? 14.671 -2.357 -1.096 1.00 93.88 284 LEU A O 1
ATOM 2294 N N . ASP A 1 285 ? 16.259 -0.878 -1.693 1.00 92.19 285 ASP A N 1
ATOM 2295 C CA . ASP A 1 285 ? 15.438 0.323 -1.468 1.00 92.19 285 ASP A CA 1
ATOM 2296 C C . ASP A 1 285 ? 14.148 0.301 -2.316 1.00 92.19 285 ASP A C 1
ATOM 2298 O O . ASP A 1 285 ? 13.057 0.661 -1.851 1.00 92.19 285 ASP A O 1
ATOM 2302 N N . LEU A 1 286 ? 14.248 -0.184 -3.561 1.00 94.19 286 LEU A N 1
ATOM 2303 C CA . LEU A 1 286 ? 13.094 -0.372 -4.443 1.00 94.19 286 LEU A CA 1
ATOM 2304 C C . LEU A 1 286 ? 12.135 -1.435 -3.916 1.00 94.19 286 LEU A C 1
ATOM 2306 O O . LEU A 1 286 ? 10.928 -1.203 -3.926 1.00 94.19 286 LEU A O 1
ATOM 2310 N N . VAL A 1 287 ? 12.649 -2.573 -3.445 1.00 92.31 287 VAL A N 1
ATOM 2311 C CA . VAL A 1 287 ? 11.829 -3.675 -2.914 1.00 92.31 287 VAL A CA 1
ATOM 2312 C C . VAL A 1 287 ? 11.114 -3.267 -1.628 1.00 92.31 287 VAL A C 1
ATOM 2314 O O . VAL A 1 287 ? 9.924 -3.539 -1.483 1.00 92.31 287 VAL A O 1
ATOM 2317 N N . GLN A 1 288 ? 11.795 -2.553 -0.730 1.00 88.12 288 GLN A N 1
ATOM 2318 C CA . GLN A 1 288 ? 11.199 -2.044 0.510 1.00 88.12 288 GLN A CA 1
ATOM 2319 C C . GLN A 1 288 ? 10.055 -1.058 0.243 1.00 88.12 288 GLN A C 1
ATOM 2321 O O . GLN A 1 288 ? 9.070 -1.026 0.979 1.00 88.12 288 GLN A O 1
ATOM 2326 N N . THR A 1 289 ? 10.160 -0.269 -0.830 1.00 88.44 289 THR A N 1
ATOM 2327 C CA . THR A 1 289 ? 9.112 0.683 -1.224 1.00 88.44 289 THR A CA 1
ATOM 2328 C C . THR A 1 289 ? 7.999 0.007 -2.028 1.00 88.44 289 THR A C 1
ATOM 2330 O O . THR A 1 289 ? 6.814 0.319 -1.873 1.00 88.44 289 THR A O 1
ATOM 2333 N N . ASN A 1 290 ? 8.365 -0.910 -2.922 1.00 90.69 290 ASN A N 1
ATOM 2334 C CA . ASN A 1 290 ? 7.452 -1.611 -3.804 1.00 90.69 290 ASN A CA 1
ATOM 2335 C C . ASN A 1 290 ? 7.975 -3.012 -4.176 1.00 90.69 290 ASN A C 1
ATOM 2337 O O . ASN A 1 290 ? 8.649 -3.201 -5.186 1.00 90.69 290 ASN A O 1
ATOM 2341 N N . ASP A 1 291 ? 7.550 -3.999 -3.390 1.00 87.69 291 ASP A N 1
ATOM 2342 C CA . ASP A 1 291 ? 7.795 -5.437 -3.568 1.00 87.69 291 ASP A CA 1
ATOM 2343 C C . ASP A 1 291 ? 7.580 -6.010 -4.986 1.00 87.69 291 ASP A C 1
ATOM 2345 O O . ASP A 1 291 ? 8.211 -7.003 -5.345 1.00 87.69 291 ASP A O 1
ATOM 2349 N N . ILE A 1 292 ? 6.763 -5.376 -5.833 1.00 89.38 292 ILE A N 1
ATOM 2350 C CA . ILE A 1 292 ? 6.539 -5.789 -7.228 1.00 89.38 292 ILE A CA 1
ATOM 2351 C C . ILE A 1 292 ? 7.838 -5.752 -8.041 1.00 89.38 292 ILE A C 1
ATOM 2353 O O . ILE A 1 292 ? 8.006 -6.571 -8.946 1.00 89.38 292 ILE A O 1
ATOM 2357 N N . PHE A 1 293 ? 8.795 -4.888 -7.682 1.00 92.19 293 PHE A N 1
ATOM 2358 C CA . PHE A 1 293 ? 10.097 -4.848 -8.347 1.00 92.19 293 PHE A CA 1
ATOM 2359 C C . PHE A 1 293 ? 10.850 -6.180 -8.285 1.00 92.19 293 PHE A C 1
ATOM 2361 O O . PHE A 1 293 ? 11.606 -6.456 -9.210 1.00 92.19 293 PHE A O 1
ATOM 2368 N N . LEU A 1 294 ? 10.627 -7.030 -7.273 1.00 89.75 294 LEU A N 1
ATOM 2369 C CA . LEU A 1 294 ? 11.241 -8.364 -7.220 1.00 89.75 294 LEU A CA 1
ATOM 2370 C C . LEU A 1 294 ? 10.885 -9.202 -8.453 1.00 89.75 294 LEU A C 1
ATOM 2372 O O . LEU A 1 294 ? 11.758 -9.863 -9.009 1.00 89.75 294 LEU A O 1
ATOM 2376 N N . LEU A 1 295 ? 9.636 -9.121 -8.935 1.00 87.38 295 LEU A N 1
ATOM 2377 C CA . LEU A 1 295 ? 9.231 -9.824 -10.154 1.00 87.38 295 LEU A CA 1
ATOM 2378 C C . LEU A 1 295 ? 10.074 -9.376 -11.339 1.00 87.38 295 LEU A C 1
ATOM 2380 O O . LEU A 1 295 ? 10.606 -10.188 -12.095 1.00 87.38 295 LEU A O 1
ATOM 2384 N N . GLN A 1 296 ? 10.162 -8.061 -11.505 1.00 89.69 296 GLN A N 1
ATOM 2385 C CA . GLN A 1 296 ? 10.874 -7.477 -12.620 1.00 89.69 296 GLN A CA 1
ATOM 2386 C C . GLN A 1 296 ? 12.377 -7.760 -12.519 1.00 89.69 296 GLN A C 1
ATOM 2388 O O . GLN A 1 296 ? 12.996 -8.068 -13.530 1.00 89.69 296 GLN A O 1
ATOM 2393 N N . MET A 1 297 ? 12.951 -7.753 -11.312 1.00 91.62 297 MET A N 1
ATOM 2394 C CA . MET A 1 297 ? 14.352 -8.106 -11.071 1.00 91.62 297 MET A CA 1
ATOM 2395 C C . MET A 1 297 ? 14.679 -9.534 -11.506 1.00 91.62 297 MET A C 1
ATOM 2397 O O . MET A 1 297 ? 15.683 -9.748 -12.177 1.00 91.62 297 MET A O 1
ATOM 2401 N N . ILE A 1 298 ? 13.824 -10.498 -11.160 1.00 88.50 298 ILE A N 1
ATOM 2402 C CA . ILE A 1 298 ? 14.018 -11.897 -11.556 1.00 88.50 298 ILE A CA 1
ATOM 2403 C C . ILE A 1 298 ? 13.826 -12.056 -13.073 1.00 88.50 298 ILE A C 1
ATOM 2405 O O . ILE A 1 298 ? 14.510 -12.863 -13.705 1.00 88.50 298 ILE A O 1
ATOM 2409 N N . TYR A 1 299 ? 12.903 -11.296 -13.673 1.00 86.94 299 TYR A N 1
ATOM 2410 C CA . TYR A 1 299 ? 12.561 -11.419 -15.088 1.00 86.94 299 TYR A CA 1
ATOM 2411 C C . TYR A 1 299 ? 13.560 -10.748 -16.045 1.00 86.94 299 TYR A C 1
ATOM 2413 O O . TYR A 1 299 ? 13.875 -11.308 -17.107 1.00 86.94 299 TYR A O 1
ATOM 2421 N N . ASP A 1 300 ? 14.040 -9.553 -15.703 1.00 89.19 300 ASP A N 1
ATOM 2422 C CA . ASP A 1 300 ? 14.773 -8.668 -16.609 1.00 89.19 300 ASP A CA 1
ATOM 2423 C C . ASP A 1 300 ? 16.179 -9.191 -16.929 1.00 89.19 300 ASP A C 1
ATOM 2425 O O . ASP A 1 300 ? 16.991 -9.499 -16.058 1.00 89.19 300 ASP A O 1
ATOM 2429 N N . ARG A 1 301 ? 16.506 -9.217 -18.225 1.00 86.38 301 ARG A N 1
ATOM 2430 C CA . ARG A 1 301 ? 17.803 -9.702 -18.733 1.00 86.38 301 ARG A CA 1
ATOM 2431 C C . ARG A 1 301 ? 19.013 -8.864 -18.321 1.00 86.38 301 ARG A C 1
ATOM 2433 O O . ARG A 1 301 ? 20.143 -9.337 -18.328 1.00 86.38 301 ARG A O 1
ATOM 2440 N N . ALA A 1 302 ? 18.777 -7.612 -17.950 1.00 90.19 302 ALA A N 1
ATOM 2441 C CA . ALA A 1 302 ? 19.825 -6.701 -17.508 1.00 90.19 302 ALA A CA 1
ATOM 2442 C C . ALA A 1 302 ? 20.470 -7.118 -16.170 1.00 90.19 302 ALA A C 1
ATOM 2444 O O . ALA A 1 302 ? 21.521 -6.588 -15.810 1.00 90.19 302 ALA A O 1
ATOM 2445 N N . LEU A 1 303 ? 19.852 -8.047 -15.432 1.00 92.00 303 LEU A N 1
ATOM 2446 C CA . LEU A 1 303 ? 20.344 -8.542 -14.149 1.00 92.00 303 LEU A CA 1
ATOM 2447 C C . LEU A 1 303 ? 20.844 -9.994 -14.214 1.00 92.00 303 LEU A C 1
ATOM 2449 O O . LEU A 1 303 ? 21.057 -10.604 -13.172 1.00 92.00 303 LEU A O 1
ATOM 2453 N N . ASP A 1 304 ? 21.080 -10.542 -15.415 1.00 87.25 304 ASP A N 1
ATOM 2454 C CA . ASP A 1 304 ? 21.580 -11.916 -15.604 1.00 87.25 304 ASP A CA 1
ATOM 2455 C C . ASP A 1 304 ? 22.840 -12.199 -14.757 1.00 87.25 304 ASP A C 1
ATOM 2457 O O . ASP A 1 304 ? 22.959 -13.273 -14.174 1.00 87.25 304 ASP A O 1
ATOM 2461 N N . ASN A 1 305 ? 23.746 -11.221 -14.629 1.00 87.56 305 ASN A N 1
ATOM 2462 C CA . ASN A 1 305 ? 24.981 -11.347 -13.841 1.00 87.56 305 ASN A CA 1
ATOM 2463 C C . ASN A 1 305 ? 24.765 -11.390 -12.320 1.00 87.56 305 ASN A C 1
ATOM 2465 O O . ASN A 1 305 ? 25.699 -11.740 -11.610 1.00 87.56 305 ASN A O 1
ATOM 2469 N N . LEU A 1 306 ? 23.588 -10.985 -11.834 1.00 92.31 306 LEU A N 1
ATOM 2470 C CA . LEU A 1 306 ? 23.270 -10.830 -10.410 1.00 92.31 306 LEU A CA 1
ATOM 2471 C C . LEU A 1 306 ? 22.173 -11.794 -9.943 1.00 92.31 306 LEU A C 1
ATOM 2473 O O . LEU A 1 306 ? 21.533 -11.561 -8.920 1.00 92.31 306 LEU A O 1
ATOM 2477 N N . LEU A 1 307 ? 21.875 -12.840 -10.721 1.00 88.81 307 LEU A N 1
ATOM 2478 C CA . LEU A 1 307 ? 20.734 -13.711 -10.439 1.00 88.81 307 LEU A CA 1
ATOM 2479 C C . LEU A 1 307 ? 20.876 -14.435 -9.088 1.00 88.81 307 LEU A C 1
ATOM 2481 O O . LEU A 1 307 ? 19.880 -14.592 -8.386 1.00 88.81 307 LEU A O 1
ATOM 2485 N N . GLU A 1 308 ? 22.097 -14.821 -8.705 1.00 89.25 308 GLU A N 1
ATOM 2486 C CA . GLU A 1 308 ? 22.383 -15.431 -7.398 1.00 89.25 308 GLU A CA 1
ATOM 2487 C C . GLU A 1 308 ? 22.155 -14.434 -6.251 1.00 89.25 308 GLU A C 1
ATOM 2489 O O . GLU A 1 308 ? 21.529 -14.762 -5.243 1.00 89.25 308 GLU A O 1
ATOM 2494 N N . GLU A 1 309 ? 22.602 -13.186 -6.398 1.00 93.62 309 GLU A N 1
ATOM 2495 C CA . GLU A 1 309 ? 22.376 -12.142 -5.398 1.00 93.62 309 GLU A CA 1
ATOM 2496 C C . GLU A 1 309 ? 20.910 -11.718 -5.305 1.00 93.62 309 GLU A C 1
ATOM 2498 O O . GLU A 1 309 ? 20.435 -11.397 -4.214 1.00 93.62 309 GLU A O 1
ATOM 2503 N N . ILE A 1 310 ? 20.176 -11.759 -6.416 1.00 92.56 310 ILE A N 1
ATOM 2504 C CA . ILE A 1 310 ? 18.727 -11.535 -6.444 1.00 92.56 310 ILE A CA 1
ATOM 2505 C C . ILE A 1 310 ? 17.991 -12.671 -5.738 1.00 92.56 310 ILE A C 1
ATOM 2507 O O . ILE A 1 310 ? 17.062 -12.392 -4.983 1.00 92.56 310 ILE A O 1
ATOM 2511 N N . ASP A 1 311 ? 18.414 -13.924 -5.913 1.00 89.81 311 ASP A N 1
ATOM 2512 C CA . ASP A 1 311 ? 17.868 -15.058 -5.159 1.00 89.81 311 ASP A CA 1
ATOM 2513 C C . ASP A 1 311 ? 18.147 -14.916 -3.652 1.00 89.81 311 ASP A C 1
ATOM 2515 O O . ASP A 1 311 ? 17.252 -15.068 -2.820 1.00 89.81 311 ASP A O 1
ATOM 2519 N N . MET A 1 312 ? 19.359 -14.513 -3.259 1.00 91.44 312 MET A N 1
ATOM 2520 C CA . MET A 1 312 ? 19.660 -14.225 -1.850 1.00 91.44 312 MET A CA 1
ATOM 2521 C C . MET A 1 312 ? 18.808 -13.079 -1.288 1.00 91.44 312 MET A C 1
ATOM 2523 O O . MET A 1 312 ? 18.295 -13.190 -0.171 1.00 91.44 312 MET A O 1
ATOM 2527 N N . LEU A 1 313 ? 18.632 -11.994 -2.049 1.00 91.75 313 LEU A N 1
ATOM 2528 C CA . LEU A 1 313 ? 17.762 -10.874 -1.681 1.00 91.75 313 LEU A CA 1
ATOM 2529 C C . LEU A 1 313 ? 16.315 -11.347 -1.500 1.00 91.75 313 LEU A C 1
ATOM 2531 O O . LEU A 1 313 ? 15.696 -11.038 -0.482 1.00 91.75 313 LEU A O 1
ATOM 2535 N N . TYR A 1 314 ? 15.809 -12.126 -2.457 1.00 89.12 314 TYR A N 1
ATOM 2536 C CA . TYR A 1 314 ? 14.483 -12.730 -2.425 1.00 89.12 314 TYR A CA 1
ATOM 2537 C C . TYR A 1 314 ? 14.279 -13.590 -1.172 1.00 89.12 314 TYR A C 1
ATOM 2539 O O . TYR A 1 314 ? 13.330 -13.374 -0.417 1.00 89.12 314 TYR A O 1
ATOM 2547 N N . ASN A 1 315 ? 15.194 -14.521 -0.904 1.00 89.31 315 ASN A N 1
ATOM 2548 C CA . ASN A 1 315 ? 15.120 -15.382 0.272 1.00 89.31 315 ASN A CA 1
ATOM 2549 C C . ASN A 1 315 ? 15.188 -14.569 1.572 1.00 89.31 315 ASN A C 1
ATOM 2551 O O . ASN A 1 315 ? 14.502 -14.897 2.539 1.00 89.31 315 ASN A O 1
ATOM 2555 N N . GLY A 1 316 ? 15.970 -13.486 1.602 1.00 90.25 316 GLY A N 1
ATOM 2556 C CA . GLY A 1 316 ? 16.018 -12.551 2.726 1.00 90.25 316 GLY A CA 1
ATOM 2557 C C . GLY A 1 316 ? 14.651 -11.937 3.033 1.00 90.25 316 GLY A C 1
ATOM 2558 O O . GLY A 1 316 ? 14.140 -12.105 4.142 1.00 90.25 316 GLY A O 1
ATOM 2559 N N . VAL A 1 317 ? 14.029 -11.292 2.042 1.00 89.50 317 VAL A N 1
ATOM 2560 C CA . VAL A 1 317 ? 12.720 -10.634 2.220 1.00 89.50 317 VAL A CA 1
ATOM 2561 C C . VAL A 1 317 ? 11.581 -11.634 2.433 1.00 89.50 317 VAL A C 1
ATOM 2563 O O . VAL A 1 317 ? 10.633 -11.341 3.161 1.00 89.50 317 VAL A O 1
ATOM 2566 N N . TYR A 1 318 ? 11.671 -12.833 1.850 1.00 88.81 318 TYR A N 1
ATOM 2567 C CA . TYR A 1 318 ? 10.722 -13.919 2.090 1.00 88.81 318 TYR A CA 1
ATOM 2568 C C . TYR A 1 318 ? 10.772 -14.399 3.543 1.00 88.81 318 TYR A C 1
ATOM 2570 O O . TYR A 1 318 ? 9.736 -14.479 4.207 1.00 88.81 318 TYR A O 1
ATOM 2578 N N . ASN A 1 319 ? 11.973 -14.678 4.055 1.00 90.75 319 ASN A N 1
ATOM 2579 C CA . ASN A 1 319 ? 12.162 -15.145 5.427 1.00 90.75 319 ASN A CA 1
ATOM 2580 C C . ASN A 1 319 ? 11.747 -14.084 6.453 1.00 90.75 319 ASN A C 1
ATOM 2582 O O . ASN A 1 319 ? 11.149 -14.427 7.474 1.00 90.75 319 ASN A O 1
ATOM 2586 N N . GLU A 1 320 ? 12.018 -12.806 6.178 1.00 91.00 320 GLU A N 1
ATOM 2587 C CA . GLU A 1 320 ? 11.548 -11.689 7.002 1.00 91.00 320 GLU A CA 1
ATOM 2588 C C . GLU A 1 320 ? 10.015 -11.652 7.056 1.00 91.00 320 GLU A C 1
ATOM 2590 O O . GLU A 1 320 ? 9.441 -11.723 8.145 1.00 91.00 320 GLU A O 1
ATOM 2595 N N . ALA A 1 321 ? 9.347 -11.666 5.898 1.00 89.94 321 ALA A N 1
ATOM 2596 C CA . ALA A 1 321 ? 7.888 -11.660 5.826 1.00 89.94 321 ALA A CA 1
ATOM 2597 C C . ALA A 1 321 ? 7.265 -12.883 6.526 1.00 89.94 321 ALA A C 1
ATOM 2599 O O . ALA A 1 321 ? 6.270 -12.760 7.245 1.00 89.94 321 ALA A O 1
ATOM 2600 N N . GLN A 1 322 ? 7.864 -14.068 6.374 1.00 91.38 322 GLN A N 1
ATOM 2601 C CA . GLN A 1 322 ? 7.410 -15.277 7.064 1.00 91.38 322 GLN A CA 1
ATOM 2602 C C . GLN A 1 322 ? 7.586 -15.158 8.588 1.00 91.38 322 GLN A C 1
ATOM 2604 O O . GLN A 1 322 ? 6.702 -15.567 9.348 1.00 91.38 322 GLN A O 1
ATOM 2609 N N . SER A 1 323 ? 8.702 -14.585 9.047 1.00 92.62 323 SER A N 1
ATOM 2610 C CA . SER A 1 323 ? 8.958 -14.339 10.469 1.00 92.62 323 SER A CA 1
ATOM 2611 C C . SER A 1 323 ? 7.941 -13.367 11.063 1.00 92.62 323 SER A C 1
ATOM 2613 O O . SER A 1 323 ? 7.394 -13.637 12.130 1.00 92.62 323 SER A O 1
ATOM 2615 N N . GLU A 1 324 ? 7.614 -12.282 10.363 1.00 93.81 324 GLU A N 1
ATOM 2616 C CA . GLU A 1 324 ? 6.607 -11.315 10.814 1.00 93.81 324 GLU A CA 1
ATOM 2617 C C . GLU A 1 324 ? 5.221 -11.952 10.968 1.00 93.81 324 GLU A C 1
ATOM 2619 O O . GLU A 1 324 ? 4.548 -11.718 11.975 1.00 93.81 324 GLU A O 1
ATOM 2624 N N . VAL A 1 325 ? 4.796 -12.805 10.023 1.00 94.88 325 VAL A N 1
ATOM 2625 C CA . VAL A 1 325 ? 3.538 -13.562 10.160 1.00 94.88 325 VAL A CA 1
ATOM 2626 C C . VAL A 1 325 ? 3.576 -14.414 11.428 1.00 94.88 325 VAL A C 1
ATOM 2628 O O . VAL A 1 325 ? 2.649 -14.347 12.239 1.00 94.88 325 VAL A O 1
ATOM 2631 N N . ARG A 1 326 ? 4.660 -15.171 11.644 1.00 94.00 326 ARG A N 1
ATOM 2632 C CA . ARG A 1 326 ? 4.828 -16.008 12.844 1.00 94.00 326 ARG A CA 1
ATOM 2633 C C . ARG A 1 326 ? 4.762 -15.174 14.120 1.00 94.00 326 ARG A C 1
ATOM 2635 O O . ARG A 1 326 ? 4.024 -15.527 15.037 1.00 94.00 326 ARG A O 1
ATOM 2642 N N . GLU A 1 327 ? 5.448 -14.038 14.169 1.00 95.06 327 GLU A N 1
ATOM 2643 C CA . GLU A 1 327 ? 5.402 -13.129 15.313 1.00 95.06 327 GLU A CA 1
ATOM 2644 C C . GLU A 1 327 ? 3.996 -12.596 15.595 1.00 95.06 327 GLU A C 1
ATOM 2646 O O . GLU A 1 327 ? 3.577 -12.567 16.754 1.00 95.06 327 GLU A O 1
ATOM 2651 N N . ILE A 1 328 ? 3.254 -12.173 14.567 1.00 95.69 328 ILE A N 1
ATOM 2652 C CA . ILE A 1 328 ? 1.880 -11.678 14.732 1.00 95.69 328 ILE A CA 1
ATOM 2653 C C . ILE A 1 328 ? 0.978 -12.802 15.245 1.00 95.69 328 ILE A C 1
ATOM 2655 O O . ILE A 1 328 ? 0.255 -12.602 16.222 1.00 95.69 328 ILE A O 1
ATOM 2659 N N . THR A 1 329 ? 1.056 -13.996 14.652 1.00 95.81 329 THR A N 1
ATOM 2660 C CA . THR A 1 329 ? 0.243 -15.142 15.092 1.00 95.81 329 THR A CA 1
ATOM 2661 C C . THR A 1 329 ? 0.563 -15.572 16.526 1.00 95.81 329 THR A C 1
ATOM 2663 O O . THR A 1 329 ? -0.356 -15.857 17.295 1.00 95.81 329 THR A O 1
ATOM 2666 N N . ALA A 1 330 ? 1.837 -15.531 16.933 1.00 94.69 330 ALA A N 1
ATOM 2667 C CA . ALA A 1 330 ? 2.259 -15.829 18.298 1.00 94.69 330 ALA A CA 1
ATOM 2668 C C . ALA A 1 330 ? 1.779 -14.762 19.296 1.00 94.69 330 ALA A C 1
ATOM 2670 O O . ALA A 1 330 ? 1.323 -15.101 20.389 1.00 94.69 330 ALA A O 1
ATOM 2671 N N . LYS A 1 331 ? 1.822 -13.474 18.916 1.00 94.62 331 LYS A N 1
ATOM 2672 C CA . LYS A 1 331 ? 1.246 -12.374 19.712 1.00 94.62 331 LYS A CA 1
ATOM 2673 C C . LYS A 1 331 ? -0.258 -12.575 19.907 1.00 94.62 331 LYS A C 1
ATOM 2675 O O . LYS A 1 331 ? -0.743 -12.441 21.028 1.00 94.62 331 LYS A O 1
ATOM 2680 N N . ILE A 1 332 ? -0.987 -12.925 18.844 1.00 94.00 332 ILE A N 1
ATOM 2681 C CA . ILE A 1 332 ? -2.422 -13.235 18.911 1.00 94.00 332 ILE A CA 1
ATOM 2682 C C . ILE A 1 332 ? -2.674 -14.397 19.881 1.00 94.00 332 ILE A C 1
ATOM 2684 O O . ILE A 1 332 ? -3.541 -14.276 20.747 1.00 94.00 332 ILE A O 1
ATOM 2688 N N . ASP A 1 333 ? -1.909 -15.487 19.797 1.00 92.50 333 ASP A N 1
ATOM 2689 C CA . ASP A 1 333 ? -2.076 -16.645 20.682 1.00 92.50 333 ASP A CA 1
ATOM 2690 C C . ASP A 1 333 ? -1.790 -16.323 22.159 1.00 92.50 333 ASP A C 1
ATOM 2692 O O . ASP A 1 333 ? -2.584 -16.713 23.020 1.00 92.50 333 ASP A O 1
ATOM 2696 N N . ASP A 1 334 ? -0.728 -15.571 22.469 1.00 90.44 334 ASP A N 1
ATOM 2697 C CA . ASP A 1 334 ? -0.433 -15.114 23.839 1.00 90.44 334 ASP A CA 1
ATOM 2698 C C . ASP A 1 334 ? -1.574 -14.246 24.392 1.00 90.44 334 ASP A C 1
ATOM 2700 O O . ASP A 1 334 ? -2.060 -14.469 25.507 1.00 90.44 334 ASP A O 1
ATOM 2704 N N . PHE A 1 335 ? -2.088 -13.305 23.594 1.00 87.69 335 PHE A N 1
ATOM 2705 C CA . PHE A 1 335 ? -3.239 -12.497 23.996 1.00 87.69 335 PHE A CA 1
ATOM 2706 C C . PHE A 1 335 ? -4.496 -13.343 24.207 1.00 87.69 335 PHE A C 1
ATOM 2708 O O . PHE A 1 335 ? -5.171 -13.183 25.225 1.00 87.69 335 PHE A O 1
ATOM 2715 N N . LEU A 1 336 ? -4.808 -14.270 23.299 1.00 87.38 336 LEU A N 1
ATOM 2716 C CA . LEU A 1 336 ? -5.947 -15.178 23.443 1.00 87.38 336 LEU A CA 1
ATOM 2717 C C . LEU A 1 336 ? -5.815 -16.053 24.694 1.00 87.38 336 LEU A C 1
ATOM 2719 O O . LEU A 1 336 ? -6.805 -16.262 25.397 1.00 87.38 336 LEU A O 1
ATOM 2723 N N . GLN A 1 337 ? -4.614 -16.534 25.014 1.00 84.69 337 GLN A N 1
ATOM 2724 C CA . GLN A 1 337 ? -4.370 -17.317 26.222 1.00 84.69 337 GLN A CA 1
ATOM 2725 C C . GLN A 1 337 ? -4.651 -16.488 27.480 1.00 84.69 337 GLN A C 1
ATOM 2727 O O . GLN A 1 337 ? -5.418 -16.935 28.339 1.00 84.69 337 GLN A O 1
ATOM 2732 N N . ARG A 1 338 ? -4.131 -15.256 27.550 1.00 81.31 338 ARG A N 1
ATOM 2733 C CA . ARG A 1 338 ? -4.411 -14.315 28.649 1.00 81.31 338 ARG A CA 1
ATOM 2734 C C . ARG A 1 338 ? -5.909 -14.036 28.783 1.00 81.31 338 ARG A C 1
ATOM 2736 O O . ARG A 1 338 ? -6.443 -14.165 29.884 1.00 81.31 338 ARG A O 1
ATOM 2743 N N . LEU A 1 339 ? -6.594 -13.764 27.669 1.00 77.69 339 LEU A N 1
ATOM 2744 C CA . LEU A 1 339 ? -8.047 -13.560 27.620 1.00 77.69 339 LEU A CA 1
ATOM 2745 C C . LEU A 1 339 ? -8.818 -14.771 28.160 1.00 77.69 339 LEU A C 1
ATOM 2747 O O . LEU A 1 339 ? -9.739 -14.613 28.947 1.00 77.69 339 LEU A O 1
ATOM 2751 N N . THR A 1 340 ? -8.446 -15.993 27.779 1.00 72.81 340 THR A N 1
ATOM 2752 C CA . THR A 1 340 ? -9.147 -17.198 28.264 1.00 72.81 340 THR A CA 1
ATOM 2753 C C . THR A 1 340 ? -8.856 -17.540 29.726 1.00 72.81 340 THR A C 1
ATOM 2755 O O . THR A 1 340 ? -9.652 -18.237 30.351 1.00 72.81 340 THR A O 1
ATOM 2758 N N . SER A 1 341 ? -7.734 -17.064 30.272 1.00 71.88 341 SER A N 1
ATOM 2759 C CA . SER A 1 341 ? -7.327 -17.327 31.657 1.00 71.88 341 SER A CA 1
ATOM 2760 C C . SER A 1 341 ? -7.968 -16.389 32.685 1.00 71.88 341 SER A C 1
ATOM 2762 O O . SER A 1 341 ? -8.133 -16.780 33.840 1.00 71.88 341 SER A O 1
ATOM 2764 N N . ASP A 1 342 ? -8.365 -15.176 32.288 1.00 67.06 342 ASP A N 1
ATOM 2765 C CA . ASP A 1 342 ? -9.053 -14.240 33.176 1.00 67.06 342 ASP A CA 1
ATOM 2766 C C . ASP A 1 342 ? -10.576 -14.360 32.979 1.00 67.06 342 ASP A C 1
ATOM 2768 O O . ASP A 1 342 ? -11.141 -14.003 31.946 1.00 67.06 342 ASP A O 1
ATOM 2772 N N . SER A 1 343 ? -11.257 -14.859 34.017 1.00 60.75 343 SER A N 1
ATOM 2773 C CA . SER A 1 343 ? -12.720 -15.027 34.069 1.00 60.75 343 SER A CA 1
ATOM 2774 C C . SER A 1 343 ? -13.519 -13.762 33.707 1.00 60.75 343 SER A C 1
ATOM 2776 O O . SER A 1 343 ? -14.648 -13.869 33.215 1.00 60.75 343 SER A O 1
ATOM 2778 N N . SER A 1 344 ? -12.913 -12.579 33.872 1.00 58.16 344 SER A N 1
ATOM 2779 C CA . SER A 1 344 ? -13.475 -11.270 33.509 1.00 58.16 344 SER A CA 1
ATOM 2780 C C . SER A 1 344 ? -13.665 -11.097 31.998 1.00 58.16 344 SER A C 1
ATOM 2782 O O . SER A 1 344 ? -14.421 -10.224 31.578 1.00 58.16 344 SER A O 1
ATOM 2784 N N . TYR A 1 345 ? -12.993 -11.913 31.176 1.00 58.59 345 TYR A N 1
ATOM 2785 C CA . TYR A 1 345 ? -12.982 -11.798 29.716 1.00 58.59 345 TYR A CA 1
ATOM 2786 C C . TYR A 1 345 ? -13.905 -12.789 28.987 1.00 58.59 345 TYR A C 1
ATOM 2788 O O . TYR A 1 345 ? -13.933 -12.850 27.758 1.00 58.59 345 TYR A O 1
ATOM 2796 N N . SER A 1 346 ? -14.741 -13.514 29.733 1.00 56.97 346 SER A N 1
ATOM 2797 C CA . SER A 1 346 ? -15.646 -14.564 29.235 1.00 56.97 346 SER A CA 1
ATOM 2798 C C . SER A 1 346 ? -16.878 -14.078 28.444 1.00 56.97 346 SER A C 1
ATOM 2800 O O . SER A 1 346 ? -17.720 -14.888 28.062 1.00 56.97 346 SER A O 1
ATOM 2802 N N . VAL A 1 347 ? -17.000 -12.778 28.154 1.00 58.38 347 VAL A N 1
ATOM 2803 C CA . VAL A 1 347 ? -18.238 -12.169 27.622 1.00 58.38 347 VAL A CA 1
ATOM 2804 C C . VAL A 1 347 ? -18.434 -12.400 26.108 1.00 58.38 347 VAL A C 1
ATOM 2806 O O . VAL A 1 347 ? -19.534 -12.207 25.596 1.00 58.38 347 VAL A O 1
ATOM 2809 N N . MET A 1 348 ? -17.412 -12.860 25.368 1.00 69.69 348 MET A N 1
ATOM 2810 C CA . MET A 1 348 ? -17.482 -13.035 23.900 1.00 69.69 348 MET A CA 1
ATOM 2811 C C . MET A 1 348 ? -16.887 -14.355 23.368 1.00 69.69 348 MET A C 1
ATOM 2813 O O . MET A 1 348 ? -16.017 -14.336 22.491 1.00 69.69 348 MET A O 1
ATOM 2817 N N . PRO A 1 349 ? -17.359 -15.524 23.839 1.00 76.62 349 PRO A N 1
ATOM 2818 C CA . PRO A 1 349 ? -16.744 -16.815 23.524 1.00 76.62 349 PRO A CA 1
ATOM 2819 C C . PRO A 1 349 ? -16.758 -17.152 22.024 1.00 76.62 349 PRO A C 1
ATOM 2821 O O . PRO A 1 349 ? -15.790 -17.712 21.518 1.00 76.62 349 PRO A O 1
ATOM 2824 N N . SER A 1 350 ? -17.807 -16.769 21.288 1.00 80.44 350 SER A N 1
ATOM 2825 C CA . SER A 1 350 ? -17.907 -17.023 19.844 1.00 80.44 350 SER A CA 1
ATOM 2826 C C . SER A 1 350 ? -16.917 -16.194 19.018 1.00 80.44 350 SER A C 1
ATOM 2828 O O . SER A 1 350 ? -16.281 -16.743 18.121 1.00 80.44 350 SER A O 1
ATOM 2830 N N . LYS A 1 351 ? -16.732 -14.902 19.337 1.00 82.38 351 LYS A N 1
ATOM 2831 C CA . LYS A 1 351 ? -15.751 -14.039 18.652 1.00 82.38 351 LYS A CA 1
ATOM 2832 C C . LYS A 1 351 ? -14.318 -14.511 18.920 1.00 82.38 351 LYS A C 1
ATOM 2834 O O . LYS A 1 351 ? -13.527 -14.616 17.991 1.00 82.38 351 LYS A O 1
ATOM 2839 N N . ILE A 1 352 ? -14.007 -14.858 20.173 1.00 83.50 352 ILE A N 1
ATOM 2840 C CA . ILE A 1 352 ? -12.690 -15.390 20.567 1.00 83.50 352 ILE A CA 1
ATOM 2841 C C . ILE A 1 352 ? -12.413 -16.727 19.863 1.00 83.50 352 ILE A C 1
ATOM 2843 O O . ILE A 1 352 ? -11.313 -16.937 19.356 1.00 83.50 352 ILE A O 1
ATOM 2847 N N . ALA A 1 353 ? -13.403 -17.623 19.787 1.00 85.50 353 ALA A N 1
ATOM 2848 C CA . ALA A 1 353 ? -13.263 -18.895 19.081 1.00 85.50 353 ALA A CA 1
ATOM 2849 C C . ALA A 1 353 ? -13.033 -18.708 17.573 1.00 85.50 353 ALA A C 1
ATOM 2851 O O . ALA A 1 353 ? -12.195 -19.407 17.005 1.00 85.50 353 ALA A O 1
ATOM 2852 N N . ALA A 1 354 ? -13.727 -17.752 16.943 1.00 89.38 354 ALA A N 1
ATOM 2853 C CA . ALA A 1 354 ? -13.522 -17.411 15.538 1.00 89.38 354 ALA A CA 1
ATOM 2854 C C . ALA A 1 354 ? -12.092 -16.907 15.285 1.00 89.38 354 ALA A C 1
ATOM 2856 O O . ALA A 1 354 ? -11.404 -17.467 14.435 1.00 89.38 354 ALA A O 1
ATOM 2857 N N . ILE A 1 355 ? -11.607 -15.950 16.090 1.00 91.38 355 ILE A N 1
ATOM 2858 C CA . ILE A 1 355 ? -10.230 -15.438 15.979 1.00 91.38 355 ILE A CA 1
ATOM 2859 C C . ILE A 1 355 ? -9.211 -16.556 16.186 1.00 91.38 355 ILE A C 1
ATOM 2861 O O . ILE A 1 355 ? -8.254 -16.667 15.430 1.00 91.38 355 ILE A O 1
ATOM 2865 N N . LYS A 1 356 ? -9.422 -17.427 17.175 1.00 90.94 356 LYS A N 1
ATOM 2866 C CA . LYS A 1 356 ? -8.529 -18.561 17.437 1.00 90.94 356 LYS A CA 1
ATOM 2867 C C . LYS A 1 356 ? -8.482 -19.551 16.273 1.00 90.94 356 LYS A C 1
ATOM 2869 O O . LYS A 1 356 ? -7.419 -20.083 15.966 1.00 90.94 356 LYS A O 1
ATOM 2874 N N . SER A 1 357 ? -9.628 -19.834 15.655 1.00 92.94 357 SER A N 1
ATOM 2875 C CA . SER A 1 357 ? -9.700 -20.710 14.483 1.00 92.94 357 SER A CA 1
ATOM 2876 C C . SER A 1 357 ? -8.966 -20.095 13.297 1.00 92.94 357 SER A C 1
ATOM 2878 O O . SER A 1 357 ? -8.176 -20.779 12.654 1.00 92.94 357 SER A O 1
ATOM 2880 N N . GLU A 1 358 ? -9.192 -18.808 13.042 1.00 93.62 358 GLU A N 1
ATOM 2881 C CA . GLU A 1 358 ? -8.549 -18.090 11.945 1.00 93.62 358 GLU A CA 1
ATOM 2882 C C . GLU A 1 358 ? -7.035 -17.947 12.160 1.00 93.62 358 GLU A C 1
ATOM 2884 O O . GLU A 1 358 ? -6.266 -18.201 11.239 1.00 93.62 358 GLU A O 1
ATOM 2889 N N . ASN A 1 359 ? -6.581 -17.648 13.382 1.00 94.81 359 ASN A N 1
ATOM 2890 C CA . ASN A 1 359 ? -5.153 -17.557 13.703 1.00 94.81 359 ASN A CA 1
ATOM 2891 C C . ASN A 1 359 ? -4.426 -18.885 13.447 1.00 94.81 359 ASN A C 1
ATOM 2893 O O . ASN A 1 359 ? -3.332 -18.901 12.890 1.00 94.81 359 ASN A O 1
ATOM 2897 N N . ARG A 1 360 ? -5.061 -20.013 13.798 1.00 93.50 360 ARG A N 1
ATOM 2898 C CA . ARG A 1 360 ? -4.528 -21.358 13.525 1.00 93.50 360 ARG A CA 1
ATOM 2899 C C . ARG A 1 360 ? -4.449 -21.664 12.036 1.00 93.50 360 ARG A C 1
ATOM 2901 O O . ARG A 1 360 ? -3.487 -22.290 11.610 1.00 93.50 360 ARG A O 1
ATOM 2908 N N . GLU A 1 361 ? -5.446 -21.245 11.262 1.00 93.31 361 GLU A N 1
ATOM 2909 C CA . GLU A 1 361 ? -5.435 -21.388 9.804 1.00 93.31 361 GLU A CA 1
ATOM 2910 C C . GLU A 1 361 ? -4.283 -20.582 9.188 1.00 93.31 361 GLU A C 1
ATOM 2912 O O . GLU A 1 361 ? -3.531 -21.115 8.373 1.00 93.31 361 GLU A O 1
ATOM 2917 N N . ILE A 1 362 ? -4.093 -19.330 9.621 1.00 93.12 362 ILE A N 1
ATOM 2918 C CA . ILE A 1 362 ? -2.996 -18.468 9.158 1.00 93.12 362 ILE A CA 1
ATOM 2919 C C . ILE A 1 362 ? -1.639 -19.084 9.515 1.00 93.12 362 ILE A C 1
ATOM 2921 O O . ILE A 1 362 ? -0.790 -19.209 8.636 1.00 93.12 362 ILE A O 1
ATOM 2925 N N . ALA A 1 363 ? -1.448 -19.507 10.768 1.00 92.00 363 ALA A N 1
ATOM 2926 C CA . ALA A 1 363 ? -0.200 -20.114 11.228 1.00 92.00 363 ALA A CA 1
ATOM 2927 C C . ALA A 1 363 ? 0.131 -21.405 10.460 1.00 92.00 363 ALA A C 1
ATOM 2929 O O . ALA A 1 363 ? 1.245 -21.551 9.967 1.00 92.00 363 ALA A O 1
ATOM 2930 N N . ALA A 1 364 ? -0.850 -22.298 10.281 1.00 90.44 364 ALA A N 1
ATOM 2931 C CA . ALA A 1 364 ? -0.666 -23.529 9.513 1.00 90.44 364 ALA A CA 1
ATOM 2932 C C . ALA A 1 364 ? -0.353 -23.249 8.037 1.00 90.44 364 ALA A C 1
ATOM 2934 O O . ALA A 1 364 ? 0.490 -23.918 7.443 1.00 90.44 364 ALA A O 1
ATOM 2935 N N . THR A 1 365 ? -1.000 -22.241 7.444 1.00 87.12 365 THR A N 1
ATOM 2936 C CA . THR A 1 365 ? -0.713 -21.854 6.059 1.00 87.12 365 THR A CA 1
ATOM 2937 C C . THR A 1 365 ? 0.706 -21.301 5.953 1.00 87.12 365 THR A C 1
ATOM 2939 O O . THR A 1 365 ? 1.428 -21.715 5.057 1.00 87.12 365 THR A O 1
ATOM 2942 N N . ALA A 1 366 ? 1.158 -20.465 6.892 1.00 87.19 366 ALA A N 1
ATOM 2943 C CA . ALA A 1 366 ? 2.502 -19.877 6.890 1.00 87.19 366 ALA A CA 1
ATOM 2944 C C . ALA A 1 366 ? 3.655 -20.898 7.027 1.00 87.19 366 ALA A C 1
ATOM 2946 O O . ALA A 1 366 ? 4.800 -20.565 6.717 1.00 87.19 366 ALA A O 1
ATOM 2947 N N . GLU A 1 367 ? 3.376 -22.121 7.490 1.00 82.44 367 GLU A N 1
ATOM 2948 C CA . GLU A 1 367 ? 4.344 -23.226 7.575 1.00 82.44 367 GLU A CA 1
ATOM 2949 C C . GLU A 1 367 ? 4.477 -24.041 6.277 1.00 82.44 367 GLU A C 1
ATOM 2951 O O . GLU A 1 367 ? 5.413 -24.828 6.153 1.00 82.44 367 GLU A O 1
ATOM 2956 N N . SER A 1 368 ? 3.573 -23.859 5.311 1.00 81.81 368 SER A N 1
ATOM 2957 C CA . SER A 1 368 ? 3.638 -24.530 4.004 1.00 81.81 368 SER A CA 1
ATOM 2958 C C . SER A 1 368 ? 4.503 -23.771 2.987 1.00 81.81 368 SER A C 1
ATOM 2960 O O . SER A 1 368 ? 4.781 -22.581 3.164 1.00 81.81 368 SER A O 1
ATOM 2962 N N . ASP A 1 369 ? 4.914 -24.456 1.913 1.00 71.62 369 ASP A N 1
ATOM 2963 C CA . ASP A 1 369 ? 5.611 -23.843 0.774 1.00 71.62 369 ASP A CA 1
ATOM 2964 C C . ASP A 1 369 ? 4.656 -22.896 0.035 1.00 71.62 369 ASP A C 1
ATOM 2966 O O . ASP A 1 369 ? 3.839 -23.314 -0.789 1.00 71.62 369 ASP A O 1
ATOM 2970 N N . ASN A 1 370 ? 4.741 -21.609 0.366 1.00 78.12 370 ASN A N 1
ATOM 2971 C CA . ASN A 1 370 ? 3.954 -20.549 -0.249 1.00 78.12 370 ASN A CA 1
ATOM 2972 C C . ASN A 1 370 ? 4.837 -19.676 -1.129 1.00 78.12 370 ASN A C 1
ATOM 2974 O O . ASN A 1 370 ? 6.022 -19.488 -0.858 1.00 78.12 370 ASN A O 1
ATOM 2978 N N . SER A 1 371 ? 4.226 -19.049 -2.128 1.00 80.00 371 SER A N 1
ATOM 2979 C CA . SER A 1 371 ? 4.886 -17.971 -2.846 1.00 80.00 371 SER A CA 1
ATOM 2980 C C . SER A 1 371 ? 4.981 -16.715 -1.976 1.00 80.00 371 SER A C 1
ATOM 2982 O O . SER A 1 371 ? 4.171 -16.484 -1.073 1.00 80.00 371 SER A O 1
ATOM 2984 N N . TYR A 1 372 ? 5.951 -15.852 -2.260 1.00 82.31 372 TYR A N 1
ATOM 2985 C CA . TYR A 1 372 ? 6.177 -14.639 -1.471 1.00 82.31 372 TYR A CA 1
ATOM 2986 C C . TYR A 1 372 ? 4.944 -13.741 -1.324 1.00 82.31 372 TYR A C 1
ATOM 2988 O O . TYR A 1 372 ? 4.598 -13.321 -0.220 1.00 82.31 372 TYR A O 1
ATOM 2996 N N . PHE A 1 373 ? 4.199 -13.510 -2.403 1.00 79.88 373 PHE A N 1
ATOM 2997 C CA . PHE A 1 373 ? 2.980 -12.703 -2.325 1.00 79.88 373 PHE A CA 1
ATOM 2998 C C . PHE A 1 373 ? 1.833 -13.378 -1.568 1.00 79.88 373 PHE A C 1
ATOM 3000 O O . PHE A 1 373 ? 0.962 -12.685 -1.040 1.00 79.88 373 PHE A O 1
ATOM 3007 N N . GLN A 1 374 ? 1.825 -14.710 -1.473 1.00 82.50 374 GLN A N 1
ATOM 3008 C CA . GLN A 1 374 ? 0.900 -15.410 -0.584 1.00 82.50 374 GLN A CA 1
ATOM 3009 C C . GLN A 1 374 ? 1.274 -15.155 0.881 1.00 82.50 374 GLN A C 1
ATOM 3011 O O . GLN A 1 374 ? 0.384 -14.860 1.678 1.00 82.50 374 GLN A O 1
ATOM 3016 N N . ILE A 1 375 ? 2.567 -15.161 1.228 1.00 87.56 375 ILE A N 1
ATOM 3017 C CA . ILE A 1 375 ? 3.037 -14.775 2.570 1.00 87.56 375 ILE A CA 1
ATOM 3018 C C . ILE A 1 375 ? 2.667 -13.321 2.892 1.00 87.56 375 ILE A C 1
ATOM 3020 O O . ILE A 1 375 ? 2.149 -13.053 3.975 1.00 87.56 375 ILE A O 1
ATOM 3024 N N . LEU A 1 376 ? 2.832 -12.384 1.953 1.00 85.06 376 LEU A N 1
ATOM 3025 C CA . LEU A 1 376 ? 2.404 -10.992 2.152 1.00 85.06 376 LEU A CA 1
ATOM 3026 C C . LEU A 1 376 ? 0.886 -10.865 2.360 1.00 85.06 376 LEU A C 1
ATOM 3028 O O . LEU A 1 376 ? 0.434 -10.122 3.234 1.00 85.06 376 LEU A O 1
ATOM 3032 N N . ALA A 1 377 ? 0.078 -11.622 1.612 1.00 84.19 377 ALA A N 1
ATOM 3033 C CA . ALA A 1 377 ? -1.369 -11.661 1.818 1.00 84.19 377 ALA A CA 1
ATOM 3034 C C . ALA A 1 377 ? -1.741 -12.252 3.193 1.00 84.19 377 ALA A C 1
ATOM 3036 O O . ALA A 1 377 ? -2.650 -11.745 3.860 1.00 84.19 377 ALA A O 1
ATOM 3037 N N . LEU A 1 378 ? -1.024 -13.287 3.647 1.00 88.94 378 LEU A N 1
ATOM 3038 C CA . LEU A 1 378 ? -1.178 -13.856 4.988 1.00 88.94 378 LEU A CA 1
ATOM 3039 C C . LEU A 1 378 ? -0.799 -12.851 6.075 1.00 88.94 378 LEU A C 1
ATOM 3041 O O . LEU A 1 378 ? -1.538 -12.731 7.051 1.00 88.94 378 LEU A O 1
ATOM 3045 N N . ARG A 1 379 ? 0.279 -12.080 5.890 1.00 91.00 379 ARG A N 1
ATOM 3046 C CA . ARG A 1 379 ? 0.671 -10.987 6.793 1.00 91.00 379 ARG A CA 1
ATOM 3047 C C . ARG A 1 379 ? -0.451 -9.970 6.946 1.00 91.00 379 ARG A C 1
ATOM 3049 O O . ARG A 1 379 ? -0.883 -9.721 8.067 1.00 91.00 379 ARG A O 1
ATOM 3056 N N . GLN A 1 380 ? -1.002 -9.461 5.845 1.00 88.75 380 GLN A N 1
ATOM 3057 C CA . GLN A 1 380 ? -2.123 -8.512 5.901 1.00 88.75 380 GLN A CA 1
ATOM 3058 C C . GLN A 1 380 ? -3.363 -9.104 6.593 1.00 88.75 380 GLN A C 1
ATOM 3060 O O . GLN A 1 380 ? -4.090 -8.398 7.299 1.00 88.75 380 GLN A O 1
ATOM 3065 N N . ARG A 1 381 ? -3.638 -10.400 6.393 1.00 91.25 381 ARG A N 1
ATOM 3066 C CA . ARG A 1 381 ? -4.734 -11.103 7.078 1.00 91.25 381 ARG A CA 1
ATOM 3067 C C . ARG A 1 381 ? -4.462 -11.214 8.584 1.00 91.25 381 ARG A C 1
ATOM 3069 O O . ARG A 1 381 ? -5.364 -10.944 9.373 1.00 91.25 381 ARG A O 1
ATOM 3076 N N . ALA A 1 382 ? -3.231 -11.538 8.977 1.00 94.19 382 ALA A N 1
ATOM 3077 C CA . ALA A 1 382 ? -2.800 -11.617 10.372 1.00 94.19 382 ALA A CA 1
ATOM 3078 C C . ALA A 1 382 ? -2.874 -10.252 11.076 1.00 94.19 382 ALA A C 1
ATOM 3080 O O . ALA A 1 382 ? -3.370 -10.168 12.198 1.00 94.19 382 ALA A O 1
ATOM 3081 N N . GLU A 1 383 ? -2.452 -9.174 10.410 1.00 93.38 383 GLU A N 1
ATOM 3082 C CA . GLU A 1 383 ? -2.544 -7.800 10.925 1.00 93.38 383 GLU A CA 1
ATOM 3083 C C . GLU A 1 383 ? -4.003 -7.398 11.185 1.00 93.38 383 GLU A C 1
ATOM 3085 O O . GLU A 1 383 ? -4.340 -6.980 12.292 1.00 93.38 383 GLU A O 1
ATOM 3090 N N . LYS A 1 384 ? -4.907 -7.634 10.224 1.00 93.19 384 LYS A N 1
ATOM 3091 C CA . LYS A 1 384 ? -6.351 -7.377 10.401 1.00 93.19 384 LYS A CA 1
ATOM 3092 C C . LYS A 1 384 ? -6.970 -8.200 11.528 1.00 93.19 384 LYS A C 1
ATOM 3094 O O . LYS A 1 384 ? -7.867 -7.728 12.236 1.00 93.19 384 LYS A O 1
ATOM 3099 N N . LEU A 1 385 ? -6.520 -9.443 11.685 1.00 93.94 385 LEU A N 1
ATOM 3100 C CA . LEU A 1 385 ? -6.972 -10.308 12.766 1.00 93.94 385 LEU A CA 1
ATOM 3101 C C . LEU A 1 385 ? -6.498 -9.784 14.126 1.00 93.94 385 LEU A C 1
ATOM 3103 O O . LEU A 1 385 ? -7.284 -9.741 15.075 1.00 93.94 385 LEU A O 1
ATOM 3107 N N . ASN A 1 386 ? -5.247 -9.325 14.210 1.00 94.19 386 ASN A N 1
ATOM 3108 C CA . ASN A 1 386 ? -4.709 -8.676 15.399 1.00 94.19 386 ASN A CA 1
ATOM 3109 C C . ASN A 1 386 ? -5.480 -7.389 15.735 1.00 94.19 386 ASN A C 1
ATOM 3111 O O . ASN A 1 386 ? -5.873 -7.213 16.885 1.00 94.19 386 ASN A O 1
ATOM 3115 N N . ASP A 1 387 ? -5.787 -6.537 14.755 1.00 93.12 387 ASP A N 1
ATOM 3116 C CA . ASP A 1 387 ? -6.607 -5.334 14.968 1.00 93.12 387 ASP A CA 1
ATOM 3117 C C . ASP A 1 387 ? -7.994 -5.686 15.525 1.00 93.12 387 ASP A C 1
ATOM 3119 O O . ASP A 1 387 ? -8.471 -5.079 16.489 1.00 93.12 387 ASP A O 1
ATOM 3123 N N . SER A 1 388 ? -8.620 -6.726 14.971 1.00 90.62 388 SER A N 1
ATOM 3124 C CA . SER A 1 388 ? -9.907 -7.241 15.453 1.00 90.62 388 SER A CA 1
ATOM 3125 C C . SER A 1 388 ? -9.815 -7.733 16.901 1.00 90.62 388 SER A C 1
ATOM 3127 O O . SER A 1 388 ? -10.719 -7.484 17.704 1.00 90.62 388 SER A O 1
ATOM 3129 N N . LEU A 1 389 ? -8.710 -8.388 17.268 1.00 90.44 389 LEU A N 1
ATOM 3130 C CA . LEU A 1 389 ? -8.444 -8.807 18.641 1.00 90.44 389 LEU A CA 1
ATOM 3131 C C . LEU A 1 389 ? -8.247 -7.609 19.579 1.00 90.44 389 LEU A C 1
ATOM 3133 O O . LEU A 1 389 ? -8.800 -7.616 20.678 1.00 90.44 389 LEU A O 1
ATOM 3137 N N . GLN A 1 390 ? -7.524 -6.567 19.162 1.00 90.00 390 GLN A N 1
ATOM 3138 C CA . GLN A 1 390 ? -7.328 -5.357 19.971 1.00 90.00 390 GLN A CA 1
ATOM 3139 C C . GLN A 1 390 ? -8.653 -4.643 20.271 1.00 90.00 390 GLN A C 1
ATOM 3141 O O . GLN A 1 390 ? -8.862 -4.178 21.394 1.00 90.00 390 GLN A O 1
ATOM 3146 N N . VAL A 1 391 ? -9.588 -4.616 19.315 1.00 87.88 391 VAL A N 1
ATOM 3147 C CA . VAL A 1 391 ? -10.949 -4.096 19.544 1.00 87.88 391 VAL A CA 1
ATOM 3148 C C . VAL A 1 391 ? -11.670 -4.899 20.629 1.00 87.88 391 VAL A C 1
ATOM 3150 O O . VAL A 1 391 ? -12.269 -4.309 21.528 1.00 87.88 391 VAL A O 1
ATOM 3153 N N . ILE A 1 392 ? -11.572 -6.232 20.599 1.00 84.50 392 ILE A N 1
ATOM 3154 C CA . ILE A 1 392 ? -12.163 -7.090 21.638 1.00 84.50 392 ILE A CA 1
ATOM 3155 C C . ILE A 1 392 ? -11.485 -6.855 22.990 1.00 84.50 392 ILE A C 1
ATOM 3157 O O . ILE A 1 392 ? -12.173 -6.719 23.998 1.00 84.50 392 ILE A O 1
ATOM 3161 N N . ILE A 1 393 ? -10.153 -6.773 23.033 1.00 84.19 393 ILE A N 1
ATOM 3162 C CA . ILE A 1 393 ? -9.405 -6.493 24.268 1.00 84.19 393 ILE A CA 1
ATOM 3163 C C . ILE A 1 393 ? -9.888 -5.178 24.892 1.00 84.19 393 ILE A C 1
ATOM 3165 O O . ILE A 1 393 ? -10.131 -5.124 26.102 1.00 84.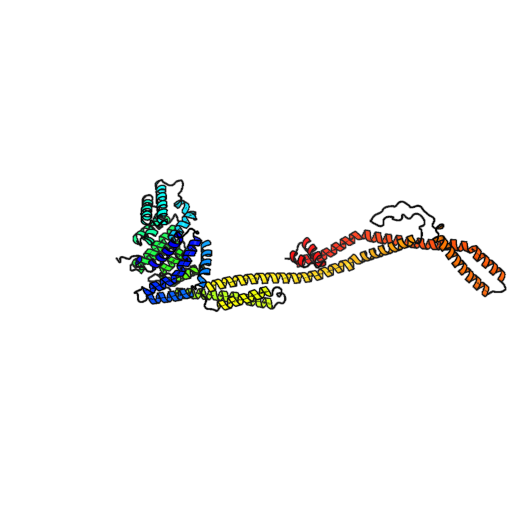19 393 ILE A O 1
ATOM 3169 N N . LYS A 1 394 ? -10.075 -4.138 24.074 1.00 85.06 394 LYS A N 1
ATOM 3170 C CA . LYS A 1 394 ? -10.603 -2.845 24.515 1.00 85.06 394 LYS A CA 1
ATOM 3171 C C . LYS A 1 394 ? -12.025 -2.970 25.066 1.00 85.06 394 LYS A C 1
ATOM 3173 O O . LYS A 1 394 ? -12.261 -2.552 26.198 1.00 85.06 394 LYS A O 1
ATOM 3178 N N . GLU A 1 395 ? -12.932 -3.601 24.322 1.00 81.19 395 GLU A N 1
ATOM 3179 C CA . GLU A 1 395 ? -14.330 -3.801 24.733 1.00 81.19 395 GLU A CA 1
ATOM 3180 C C . GLU A 1 395 ? -14.427 -4.552 26.070 1.00 81.19 395 GLU A C 1
ATOM 3182 O O . GLU A 1 395 ? -15.221 -4.213 26.952 1.00 81.19 395 GLU A O 1
ATOM 3187 N N . VAL A 1 396 ? -13.586 -5.565 26.268 1.00 78.56 396 VAL A N 1
ATOM 3188 C CA . VAL A 1 396 ? -13.585 -6.322 27.517 1.00 78.56 396 VAL A CA 1
ATOM 3189 C C . VAL A 1 396 ? -12.989 -5.524 28.679 1.00 78.56 396 VAL A C 1
ATOM 3191 O O . VAL A 1 396 ? -13.526 -5.571 29.788 1.00 78.56 396 VAL A O 1
ATOM 3194 N N . SER A 1 397 ? -11.924 -4.757 28.442 1.00 79.44 397 SER A N 1
ATOM 3195 C CA . SER A 1 397 ? -11.359 -3.849 29.449 1.00 79.44 397 SER A CA 1
ATOM 3196 C C . SER A 1 397 ? -12.391 -2.814 29.918 1.00 79.44 397 SER A C 1
ATOM 3198 O O . SER A 1 397 ? -12.572 -2.600 31.121 1.00 79.44 397 SER A O 1
ATOM 3200 N N . GLU A 1 398 ? -13.144 -2.234 28.981 1.00 79.31 398 GLU A N 1
ATOM 3201 C CA . GLU A 1 398 ? -14.241 -1.304 29.269 1.00 79.31 398 GLU A CA 1
ATOM 3202 C C . GLU A 1 398 ? -15.338 -1.975 30.107 1.00 79.31 398 GLU A C 1
ATOM 3204 O O . GLU A 1 398 ? -15.738 -1.432 31.144 1.00 79.31 398 GLU A O 1
ATOM 3209 N N . ASN A 1 399 ? -15.753 -3.191 29.729 1.00 77.50 399 ASN A N 1
ATOM 3210 C CA . ASN A 1 399 ? -16.729 -3.987 30.479 1.00 77.50 399 ASN A CA 1
ATOM 3211 C C . ASN A 1 399 ? -16.267 -4.293 31.913 1.00 77.50 399 ASN A C 1
ATOM 3213 O O . ASN A 1 399 ? -17.073 -4.183 32.839 1.00 77.50 399 ASN A O 1
ATOM 3217 N N . LYS A 1 400 ? -14.985 -4.619 32.120 1.00 77.69 400 LYS A N 1
ATOM 3218 C CA . LYS A 1 400 ? -14.406 -4.849 33.455 1.00 77.69 400 LYS A CA 1
ATOM 3219 C C . LYS A 1 400 ? -14.457 -3.582 34.307 1.00 77.69 400 LYS A C 1
ATOM 3221 O O . LYS A 1 400 ? -14.987 -3.606 35.416 1.00 77.69 400 LYS A O 1
ATOM 3226 N N . SER A 1 401 ? -14.012 -2.451 33.754 1.00 80.88 401 SER A N 1
ATOM 3227 C CA . SER A 1 401 ? -14.054 -1.159 34.457 1.00 80.88 401 SER A CA 1
ATOM 3228 C C . SER A 1 401 ? -15.481 -0.737 34.831 1.00 80.88 401 SER A C 1
ATOM 3230 O O . SER A 1 401 ? -15.700 -0.067 35.846 1.00 80.88 401 SER A O 1
ATOM 3232 N N . PHE A 1 402 ? -16.456 -1.110 33.997 1.00 83.00 402 PHE A N 1
ATOM 3233 C CA . PHE A 1 402 ? -17.860 -0.848 34.255 1.00 83.00 402 PHE A CA 1
ATOM 3234 C C . PHE A 1 402 ? -18.410 -1.772 35.342 1.00 83.00 402 PHE A C 1
ATOM 3236 O O . PHE A 1 402 ? -19.135 -1.295 36.208 1.00 83.00 402 PHE A O 1
ATOM 3243 N N . PHE A 1 403 ? -18.048 -3.056 35.349 1.00 81.75 403 PHE A N 1
ATOM 3244 C CA . PHE A 1 403 ? -18.477 -3.992 36.389 1.00 81.75 403 PHE A CA 1
ATOM 3245 C C . PHE A 1 403 ? -17.973 -3.573 37.778 1.00 81.75 403 PHE A C 1
ATOM 3247 O O . PHE A 1 403 ? -18.754 -3.524 38.731 1.00 81.75 403 PHE A O 1
ATOM 3254 N N . ASP A 1 404 ? -16.707 -3.159 37.877 1.00 83.19 404 ASP A N 1
ATOM 3255 C CA . ASP A 1 404 ? -16.133 -2.620 39.116 1.00 83.19 404 ASP A CA 1
ATOM 3256 C C . ASP A 1 404 ? -16.869 -1.354 39.578 1.00 83.19 404 ASP A C 1
ATOM 3258 O O . ASP A 1 404 ? -17.145 -1.162 40.765 1.00 83.19 404 ASP A O 1
ATOM 3262 N N . PHE A 1 405 ? -17.227 -0.482 38.632 1.00 86.12 405 PHE A N 1
ATOM 3263 C CA . PHE A 1 405 ? -17.993 0.724 38.928 1.00 86.12 405 PHE A CA 1
ATOM 3264 C C . PHE A 1 405 ? -19.442 0.428 39.324 1.00 86.12 405 PHE A C 1
ATOM 3266 O O . PHE A 1 405 ? -19.976 1.086 40.215 1.00 86.12 405 PHE A O 1
ATOM 3273 N N . LYS A 1 406 ? -20.067 -0.573 38.702 1.00 86.75 406 LYS A N 1
ATOM 3274 C CA . LYS A 1 406 ? -21.412 -1.041 39.033 1.00 86.75 406 LYS A CA 1
ATOM 3275 C C . LYS A 1 406 ? -21.468 -1.543 40.474 1.00 86.75 406 LYS A C 1
ATOM 3277 O O . LYS A 1 406 ? -22.348 -1.111 41.205 1.00 86.75 406 LYS A O 1
ATOM 3282 N N . SER A 1 407 ? -20.510 -2.368 40.896 1.00 86.00 407 SER A N 1
ATOM 3283 C CA . SER A 1 407 ? -20.426 -2.864 42.280 1.00 86.00 407 SER A CA 1
ATOM 3284 C C . SER A 1 407 ? -20.282 -1.720 43.297 1.00 86.00 407 SER A C 1
ATOM 3286 O O . SER A 1 407 ? -20.996 -1.658 44.297 1.00 86.00 407 SER A O 1
ATOM 3288 N N . PHE A 1 408 ? -19.427 -0.736 42.996 1.00 90.38 408 PHE A N 1
ATOM 3289 C CA . PHE A 1 408 ? -19.309 0.491 43.792 1.00 90.38 408 PHE A CA 1
ATOM 3290 C C . PHE A 1 408 ? -20.625 1.284 43.864 1.00 90.38 408 PHE A C 1
ATOM 3292 O O . PHE A 1 408 ? -20.998 1.778 44.929 1.00 90.38 408 PHE A O 1
ATOM 3299 N N . LEU A 1 409 ? -21.336 1.408 42.742 1.00 89.56 409 LEU A N 1
ATOM 3300 C CA . LEU A 1 409 ? -22.625 2.094 42.686 1.00 89.56 409 LEU A CA 1
ATOM 3301 C C . LEU A 1 409 ? -23.721 1.362 43.449 1.00 89.56 409 LEU A C 1
ATOM 3303 O O . LEU A 1 409 ? -24.529 2.026 44.086 1.00 89.56 409 LEU A O 1
ATOM 3307 N N . GLU A 1 410 ? -23.757 0.033 43.390 1.00 89.56 410 GLU A N 1
ATOM 3308 C CA . GLU A 1 410 ? -24.697 -0.788 44.157 1.00 89.56 410 GLU A CA 1
ATOM 3309 C C . GLU A 1 410 ? -24.523 -0.537 45.663 1.00 89.56 410 GLU A C 1
ATOM 3311 O O . GLU A 1 410 ? -25.501 -0.240 46.348 1.00 89.56 410 GLU A O 1
ATOM 3316 N N . ASP A 1 411 ? -23.285 -0.540 46.166 1.00 90.69 411 ASP A N 1
ATOM 3317 C CA . ASP A 1 411 ? -22.983 -0.245 47.576 1.00 90.69 411 ASP A CA 1
ATOM 3318 C C . ASP A 1 411 ? -23.384 1.189 47.975 1.00 90.69 411 ASP A C 1
ATOM 3320 O O . ASP A 1 411 ? -24.028 1.406 49.006 1.00 90.69 411 ASP A O 1
ATOM 3324 N N . ILE A 1 412 ? -23.068 2.183 47.138 1.00 91.38 412 ILE A N 1
ATOM 3325 C CA . ILE A 1 412 ? -23.459 3.579 47.386 1.00 91.38 412 ILE A CA 1
ATOM 3326 C C . ILE A 1 412 ? -24.976 3.766 47.343 1.00 91.38 412 ILE A C 1
ATOM 3328 O O . ILE A 1 412 ? -25.524 4.473 48.189 1.00 91.38 412 ILE A O 1
ATOM 3332 N N . ALA A 1 413 ? -25.661 3.156 46.379 1.00 89.00 413 ALA A N 1
ATOM 3333 C CA . ALA A 1 413 ? -27.105 3.275 46.227 1.00 89.00 413 ALA A CA 1
ATOM 3334 C C . ALA A 1 413 ? -27.841 2.679 47.434 1.00 89.00 413 ALA A C 1
ATOM 3336 O O . ALA A 1 413 ? -28.806 3.283 47.913 1.00 89.00 413 ALA A O 1
ATOM 3337 N N . ILE A 1 414 ? -27.357 1.550 47.964 1.00 88.94 414 ILE A N 1
ATOM 3338 C CA . ILE A 1 414 ? -27.879 0.936 49.191 1.00 88.94 414 ILE A CA 1
ATOM 3339 C C . ILE A 1 414 ? -27.657 1.869 50.385 1.00 88.94 414 ILE A C 1
ATOM 3341 O O . ILE A 1 414 ? -28.625 2.238 51.045 1.00 88.94 414 ILE A O 1
ATOM 3345 N N . LYS A 1 415 ? -26.423 2.337 50.616 1.00 89.31 415 LYS A N 1
ATOM 3346 C CA . LYS A 1 415 ? -26.102 3.247 51.734 1.00 89.31 415 LYS A CA 1
ATOM 3347 C C . LYS A 1 415 ? -26.900 4.550 51.687 1.00 89.31 415 LYS A C 1
ATOM 3349 O O . LYS A 1 415 ? -27.428 4.987 52.706 1.00 89.31 415 LYS A O 1
ATOM 3354 N N . CYS A 1 416 ? -27.035 5.139 50.500 1.00 88.06 416 CYS A N 1
ATOM 3355 C CA . CYS A 1 416 ? -27.844 6.334 50.275 1.00 88.06 416 CYS A CA 1
ATOM 3356 C C . CYS A 1 416 ? -29.320 6.074 50.596 1.00 88.06 416 CYS A C 1
ATOM 3358 O O . CYS A 1 416 ? -29.945 6.861 51.307 1.00 88.06 416 CYS A O 1
ATOM 3360 N N . SER A 1 417 ? -29.868 4.953 50.120 1.00 85.38 417 SER A N 1
ATOM 3361 C CA . SER A 1 417 ? -31.257 4.567 50.386 1.00 85.38 417 SER A CA 1
ATOM 3362 C C . SER A 1 417 ? -31.506 4.303 51.870 1.00 85.38 417 SER A C 1
ATOM 3364 O O . SER A 1 417 ? -32.535 4.727 52.396 1.00 85.38 417 SER A O 1
ATOM 3366 N N . ASP A 1 418 ? -30.573 3.649 52.559 1.00 86.38 418 ASP A N 1
ATOM 3367 C CA . ASP A 1 418 ? -30.677 3.362 53.988 1.00 86.38 418 ASP A CA 1
ATOM 3368 C C . ASP A 1 418 ? -30.593 4.636 54.838 1.00 86.38 418 ASP A C 1
ATOM 3370 O O . ASP A 1 418 ? -31.441 4.830 55.708 1.00 86.38 418 ASP A O 1
ATOM 3374 N N . GLU A 1 419 ? -29.641 5.535 54.566 1.00 87.19 419 GLU A N 1
ATOM 3375 C CA . GLU A 1 419 ? -29.499 6.818 55.277 1.00 87.19 419 GLU A CA 1
ATOM 3376 C C . GLU A 1 419 ? -30.737 7.708 55.047 1.00 87.19 419 GLU A C 1
ATOM 3378 O O . GLU A 1 419 ? -31.323 8.242 55.994 1.00 87.19 419 GLU A O 1
ATOM 3383 N N . LEU A 1 420 ? -31.228 7.782 53.802 1.00 86.31 420 LEU A N 1
ATOM 3384 C CA . LEU A 1 420 ? -32.458 8.504 53.469 1.00 86.31 420 LEU A CA 1
ATOM 3385 C C . LEU A 1 420 ? -33.677 7.930 54.198 1.00 86.31 420 LEU A C 1
ATOM 3387 O O . LEU A 1 420 ? -34.427 8.680 54.822 1.00 86.31 420 LEU A O 1
ATOM 3391 N N . ASN A 1 421 ? -33.895 6.617 54.136 1.00 81.56 421 ASN A N 1
ATOM 3392 C CA . ASN A 1 421 ? -35.117 6.007 54.658 1.00 81.56 421 ASN A CA 1
ATOM 3393 C C . ASN A 1 421 ? -35.109 5.866 56.186 1.00 81.56 421 ASN A C 1
ATOM 3395 O O . ASN A 1 421 ? -36.130 6.133 56.826 1.00 81.56 421 ASN A O 1
ATOM 3399 N N . ASN A 1 422 ? -33.985 5.463 56.783 1.00 78.50 422 ASN A N 1
ATOM 3400 C CA . ASN A 1 422 ? -33.922 5.104 58.201 1.00 78.50 422 ASN A CA 1
ATOM 3401 C C . ASN A 1 422 ? -33.518 6.259 59.118 1.00 78.50 422 ASN A C 1
ATOM 3403 O O . ASN A 1 422 ? -34.008 6.305 60.249 1.00 78.50 422 ASN A O 1
ATOM 3407 N N . GLU A 1 423 ? -32.665 7.177 58.663 1.00 78.06 423 GLU A N 1
ATOM 3408 C CA . GLU A 1 423 ? -32.177 8.285 59.496 1.00 78.06 423 GLU A CA 1
ATOM 3409 C C . GLU A 1 423 ? -32.957 9.573 59.232 1.00 78.06 423 GLU A C 1
ATOM 3411 O O . GLU A 1 423 ? -33.394 10.239 60.171 1.00 78.06 423 GLU A O 1
ATOM 3416 N N . ILE A 1 424 ? -33.205 9.892 57.958 1.00 79.62 424 ILE A N 1
ATOM 3417 C CA . ILE A 1 424 ? -33.782 11.185 57.571 1.00 79.62 424 ILE A CA 1
ATOM 3418 C C . ILE A 1 424 ? -35.303 11.119 57.514 1.00 79.62 424 ILE A C 1
ATOM 3420 O O . ILE A 1 424 ? -35.977 11.907 58.171 1.00 79.62 424 ILE A O 1
ATOM 3424 N N . LEU A 1 425 ? -35.873 10.179 56.757 1.00 81.94 425 LEU A N 1
ATOM 3425 C CA . LEU A 1 425 ? -37.315 10.130 56.485 1.00 81.94 425 LEU A CA 1
ATOM 3426 C C . LEU A 1 425 ? -38.129 9.437 57.583 1.00 81.94 425 LEU A C 1
ATOM 3428 O O . LEU A 1 425 ? -39.332 9.686 57.699 1.00 81.94 425 LEU A O 1
ATOM 3432 N N . LYS A 1 426 ? -37.511 8.595 58.416 1.00 81.94 426 LYS A N 1
ATOM 3433 C CA . LYS A 1 426 ? -38.171 7.867 59.513 1.00 81.94 426 LYS A CA 1
ATOM 3434 C C . LYS A 1 426 ? -38.940 8.759 60.507 1.00 81.94 426 LYS A C 1
ATOM 3436 O O . LYS A 1 426 ? -40.104 8.452 60.768 1.00 81.94 426 LYS A O 1
ATOM 3441 N N . PRO A 1 427 ? -38.380 9.857 61.055 1.00 77.88 427 PRO A N 1
ATOM 3442 C CA . PRO A 1 427 ? -39.129 10.739 61.956 1.00 77.88 427 PRO A CA 1
ATOM 3443 C C . PRO A 1 427 ? -40.327 11.413 61.271 1.00 77.88 427 PRO A C 1
ATOM 3445 O O . PRO A 1 427 ? -41.391 11.527 61.877 1.00 77.88 427 PRO A O 1
ATOM 3448 N N . PHE A 1 428 ? -40.202 11.791 59.995 1.00 79.75 428 PHE A N 1
ATOM 3449 C CA . PHE A 1 428 ? -41.296 12.414 59.238 1.00 79.75 428 PHE A CA 1
ATOM 3450 C C . PHE A 1 428 ? -42.398 11.419 58.877 1.00 79.75 428 PHE A C 1
ATOM 3452 O O . PHE A 1 428 ? -43.577 11.716 59.033 1.00 79.75 428 PHE A O 1
ATOM 3459 N N . THR A 1 429 ? -42.030 10.220 58.427 1.00 79.56 429 THR A N 1
ATOM 3460 C CA . THR A 1 429 ? -42.991 9.154 58.107 1.00 79.56 429 THR A CA 1
ATOM 3461 C C . THR A 1 429 ? -43.714 8.653 59.356 1.00 79.56 429 THR A C 1
ATOM 3463 O O . THR A 1 429 ? -44.915 8.391 59.298 1.00 79.56 429 THR A O 1
ATOM 3466 N N . ALA A 1 430 ? -43.028 8.580 60.501 1.00 82.69 430 ALA A N 1
ATOM 3467 C CA . ALA A 1 430 ? -43.649 8.284 61.789 1.00 82.69 430 ALA A CA 1
ATOM 3468 C C . ALA A 1 430 ? -44.636 9.383 62.217 1.00 82.69 430 ALA A C 1
ATOM 3470 O O . ALA A 1 430 ? -45.769 9.059 62.571 1.00 82.69 430 ALA A O 1
ATOM 3471 N N . ALA A 1 431 ? -44.244 10.659 62.123 1.00 80.94 431 ALA A N 1
ATOM 3472 C CA . ALA A 1 431 ? -45.111 11.794 62.446 1.00 80.94 431 ALA A CA 1
ATOM 3473 C C . ALA A 1 431 ? -46.340 11.868 61.527 1.00 80.94 431 ALA A C 1
ATOM 3475 O O . ALA A 1 431 ? -47.453 12.047 62.013 1.00 80.94 431 ALA A O 1
ATOM 3476 N N . GLN A 1 432 ? -46.171 11.638 60.221 1.00 80.44 432 GLN A N 1
ATOM 3477 C CA . GLN A 1 432 ? -47.278 11.590 59.261 1.00 80.44 432 GLN A CA 1
ATOM 3478 C C . GLN A 1 432 ? -48.246 10.439 59.566 1.00 80.44 432 GLN A C 1
ATOM 3480 O O . GLN A 1 432 ? -49.462 10.615 59.539 1.00 80.44 432 GLN A O 1
ATOM 3485 N N . LYS A 1 433 ? -47.719 9.255 59.896 1.00 84.31 433 LYS A N 1
ATOM 3486 C CA . LYS A 1 433 ? -48.540 8.092 60.251 1.00 84.31 433 LYS A CA 1
ATOM 3487 C C . LYS A 1 433 ? -49.322 8.318 61.546 1.00 84.31 433 LYS A C 1
ATOM 3489 O O . LYS A 1 433 ? -50.469 7.877 61.642 1.00 84.31 433 LYS A O 1
ATOM 3494 N N . ASP A 1 434 ? -48.713 8.972 62.533 1.00 82.06 434 ASP A N 1
ATOM 3495 C CA . ASP A 1 434 ? -49.381 9.310 63.791 1.00 82.06 434 ASP A CA 1
ATOM 3496 C C . ASP A 1 434 ? -50.439 10.403 63.584 1.00 82.06 434 ASP A C 1
ATOM 3498 O O . ASP A 1 434 ? -51.571 10.255 64.040 1.00 82.06 434 ASP A O 1
ATOM 3502 N N . PHE A 1 435 ? -50.137 11.421 62.776 1.00 79.25 435 PHE A N 1
ATOM 3503 C CA . PHE A 1 435 ? -51.092 12.445 62.347 1.00 79.25 435 PHE A CA 1
ATOM 3504 C C . PHE A 1 435 ? -52.333 11.832 61.681 1.00 79.25 435 PHE A C 1
ATOM 3506 O O . PHE A 1 435 ? -53.463 12.064 62.122 1.00 79.25 435 PHE A O 1
ATOM 3513 N N . ASP A 1 436 ? -52.139 10.960 60.687 1.00 75.31 436 ASP A N 1
ATOM 3514 C CA . ASP A 1 436 ? -53.234 10.279 59.986 1.00 75.31 436 ASP A CA 1
ATOM 3515 C C . ASP A 1 436 ? -54.074 9.405 60.934 1.00 75.31 436 ASP A C 1
ATOM 3517 O O . ASP A 1 436 ? -55.296 9.283 60.780 1.00 75.31 436 ASP A O 1
ATOM 3521 N N . LYS A 1 437 ? -53.432 8.773 61.924 1.00 84.44 437 LYS A N 1
ATOM 3522 C CA . LYS A 1 437 ? -54.107 7.965 62.947 1.00 84.44 437 LYS A CA 1
ATOM 3523 C C . LYS A 1 437 ? -54.971 8.839 63.858 1.00 84.44 437 LYS A C 1
ATOM 3525 O O . LYS A 1 437 ? -56.143 8.520 64.059 1.00 84.44 437 LYS A O 1
ATOM 3530 N N . LYS A 1 438 ? -54.428 9.944 64.368 1.00 80.56 438 LYS A N 1
ATOM 3531 C CA . LYS A 1 438 ? -55.119 10.868 65.280 1.00 80.56 438 LYS A CA 1
ATOM 3532 C C . LYS A 1 438 ? -56.298 11.565 64.606 1.00 80.56 438 LYS A C 1
ATOM 3534 O O . LYS A 1 438 ? -57.367 11.669 65.204 1.00 80.56 438 LYS A O 1
ATOM 3539 N N . ILE A 1 439 ? -56.165 11.929 63.329 1.00 75.00 439 ILE A N 1
ATOM 3540 C CA . ILE A 1 439 ? -57.288 12.437 62.527 1.00 75.00 439 ILE A CA 1
ATOM 3541 C C . ILE A 1 439 ? -58.412 11.403 62.427 1.00 75.00 439 ILE A C 1
ATOM 3543 O O . ILE A 1 439 ? -59.582 11.744 62.616 1.00 75.00 439 ILE A O 1
ATOM 3547 N N . LYS A 1 440 ? -58.092 10.130 62.165 1.00 76.94 440 LYS A N 1
ATOM 3548 C CA . LYS A 1 440 ? -59.111 9.067 62.129 1.00 76.94 440 LYS A CA 1
ATOM 3549 C C . LYS A 1 440 ? -59.815 8.905 63.479 1.00 76.94 440 LYS A C 1
ATOM 3551 O O . LYS A 1 440 ? -61.039 8.766 63.494 1.00 76.94 440 LYS A O 1
ATOM 3556 N N . GLU A 1 441 ? -59.071 8.961 64.584 1.00 79.50 441 GLU A N 1
ATOM 3557 C CA . GLU A 1 441 ? -59.626 8.913 65.946 1.00 79.50 441 GLU A CA 1
ATOM 3558 C C . GLU A 1 441 ? -60.578 10.093 66.214 1.00 79.50 441 GLU A C 1
ATOM 3560 O O . GLU A 1 441 ? -61.689 9.880 66.707 1.00 79.50 441 GLU A O 1
ATOM 3565 N N . LEU A 1 442 ? -60.208 11.314 65.811 1.00 75.50 442 LEU A N 1
ATOM 3566 C CA . LEU A 1 442 ? -61.047 12.510 65.951 1.00 75.50 442 LEU A CA 1
ATOM 3567 C C . LEU A 1 442 ? -62.331 12.424 65.109 1.00 75.50 442 LEU A C 1
ATOM 3569 O O . LEU A 1 442 ? -63.425 12.691 65.610 1.00 75.50 442 LEU A O 1
ATOM 3573 N N . ILE A 1 443 ? -62.229 11.996 63.845 1.00 70.94 443 ILE A N 1
ATOM 3574 C CA . ILE A 1 443 ? -63.392 11.798 62.960 1.00 70.94 443 ILE A CA 1
ATOM 3575 C C . ILE A 1 443 ? -64.358 10.777 63.567 1.00 70.94 443 ILE A C 1
ATOM 3577 O O . ILE A 1 443 ? -65.574 10.978 63.549 1.00 70.94 443 ILE A O 1
ATOM 3581 N N . GLN A 1 444 ? -63.839 9.673 64.107 1.00 75.81 444 GLN A N 1
ATOM 3582 C CA . GLN A 1 444 ? -64.662 8.657 64.757 1.00 75.81 444 GLN A CA 1
ATOM 3583 C C . GLN A 1 444 ? -65.341 9.203 66.020 1.00 75.81 444 GLN A C 1
ATOM 3585 O O . GLN A 1 444 ? -66.524 8.945 66.234 1.00 75.81 444 GLN A O 1
ATOM 3590 N N . MET A 1 445 ? -64.631 9.994 66.823 1.00 72.88 445 MET A N 1
ATOM 3591 C CA . MET A 1 445 ? -65.166 10.615 68.035 1.00 72.88 445 MET A CA 1
ATOM 3592 C C . MET A 1 445 ? -66.301 11.603 67.733 1.00 72.88 445 MET A C 1
ATOM 3594 O O . MET A 1 445 ? -67.339 11.562 68.396 1.00 72.88 445 MET A O 1
ATOM 3598 N N . ASN A 1 446 ? -66.156 12.417 66.685 1.00 66.12 446 ASN A N 1
ATOM 3599 C CA . ASN A 1 446 ? -67.170 13.391 66.267 1.00 66.12 446 ASN A CA 1
ATOM 3600 C C . ASN A 1 446 ? -68.409 12.752 65.629 1.00 66.12 446 ASN A C 1
ATOM 3602 O O . ASN A 1 446 ? -69.490 13.329 65.683 1.00 66.12 446 ASN A O 1
ATOM 3606 N N . LYS A 1 447 ? -68.292 11.541 65.068 1.00 68.31 447 LYS A N 1
ATOM 3607 C CA . LYS A 1 447 ? -69.466 10.766 64.627 1.00 68.31 447 LYS A CA 1
ATOM 3608 C C . LYS A 1 447 ? -70.324 10.271 65.793 1.00 68.31 447 LYS A C 1
ATOM 3610 O O . LYS A 1 447 ? -71.523 10.082 65.617 1.00 68.31 447 LYS A O 1
ATOM 3615 N N . VAL A 1 448 ? -69.718 10.003 66.951 1.00 69.12 448 VAL A N 1
ATOM 3616 C CA . VAL A 1 448 ? -70.389 9.363 68.096 1.00 69.12 448 VAL A CA 1
ATOM 3617 C C . VAL A 1 448 ? -70.896 10.389 69.112 1.00 69.12 448 VAL A C 1
ATOM 3619 O O . VAL A 1 448 ? -71.964 10.194 69.690 1.00 69.12 448 VAL A O 1
ATOM 3622 N N . TYR A 1 449 ? -70.176 11.493 69.317 1.00 69.12 449 TYR A N 1
ATOM 3623 C CA . TYR A 1 449 ? -70.529 12.521 70.296 1.00 69.12 449 TYR A CA 1
ATOM 3624 C C . TYR A 1 449 ? -70.648 13.897 69.613 1.00 69.12 449 TYR A C 1
ATOM 3626 O O . TYR A 1 449 ? -69.681 14.317 68.976 1.00 69.12 449 TYR A O 1
ATOM 3634 N N . PRO A 1 450 ? -71.787 14.613 69.745 1.00 62.41 450 PRO A N 1
ATOM 3635 C CA . PRO A 1 450 ? -71.942 15.969 69.209 1.00 62.41 450 PRO A CA 1
ATOM 3636 C C . PRO A 1 450 ? -71.014 16.977 69.911 1.00 62.41 450 PRO A C 1
ATOM 3638 O O . PRO A 1 450 ? -70.511 16.698 71.000 1.00 62.41 450 PRO A O 1
ATOM 3641 N N . VAL A 1 451 ? -70.774 18.128 69.280 1.00 59.28 451 VAL A N 1
ATOM 3642 C CA . VAL A 1 451 ? -69.829 19.169 69.736 1.00 59.28 451 VAL A CA 1
ATOM 3643 C C . VAL A 1 451 ? -70.553 20.284 70.506 1.00 59.28 451 VAL A C 1
ATOM 3645 O O . VAL A 1 451 ? -71.685 20.624 70.165 1.00 59.28 451 VAL A O 1
ATOM 3648 N N . LEU A 1 452 ? -69.920 20.837 71.546 1.00 49.81 452 LEU A N 1
ATOM 3649 C CA . LEU A 1 452 ? -70.394 21.976 72.349 1.00 49.81 452 LEU A CA 1
ATOM 3650 C C . LEU A 1 452 ? -69.663 23.255 71.906 1.00 49.81 452 LEU A C 1
ATOM 3652 O O . LEU A 1 452 ? -68.444 23.242 71.887 1.00 49.81 452 LEU A O 1
ATOM 3656 N N . ASP A 1 453 ? -70.416 24.302 71.548 1.00 45.56 453 ASP A N 1
ATOM 3657 C CA . ASP A 1 453 ? -70.000 25.666 71.155 1.00 45.56 453 ASP A CA 1
ATOM 3658 C C . ASP A 1 453 ? -68.657 25.873 70.413 1.00 45.56 453 ASP A C 1
ATOM 3660 O O . ASP A 1 453 ? -67.568 25.737 70.954 1.00 45.56 453 ASP A O 1
ATOM 3664 N N . THR A 1 454 ? -68.793 26.365 69.173 1.00 45.53 454 THR A N 1
ATOM 3665 C CA . THR A 1 454 ? -67.826 27.185 68.414 1.00 45.53 454 THR A CA 1
ATOM 3666 C C . THR A 1 454 ? -66.355 26.777 68.502 1.00 45.53 454 THR A C 1
ATOM 3668 O O . THR A 1 454 ? -65.500 27.575 68.875 1.00 45.53 454 THR A O 1
ATOM 3671 N N . GLU A 1 455 ? -66.033 25.577 68.039 1.00 44.69 455 GLU A N 1
ATOM 3672 C CA . GLU A 1 455 ? -64.743 25.363 67.391 1.00 44.69 455 GLU A CA 1
ATOM 3673 C C . GLU A 1 455 ? -64.999 25.305 65.889 1.00 44.69 455 GLU A C 1
ATOM 3675 O O . GLU A 1 455 ? -65.836 24.535 65.412 1.00 44.69 455 GLU A O 1
ATOM 3680 N N . THR A 1 456 ? -64.329 26.192 65.157 1.00 43.94 456 THR A N 1
ATOM 3681 C CA . THR A 1 456 ? -64.284 26.265 63.696 1.00 43.94 456 THR A CA 1
ATOM 3682 C C . THR A 1 456 ? -63.844 24.914 63.141 1.00 43.94 456 THR A C 1
ATOM 3684 O O . THR A 1 456 ? -62.661 24.648 62.933 1.00 43.94 456 THR A O 1
ATOM 3687 N N . PHE A 1 457 ? -64.797 24.005 62.937 1.00 43.31 457 PHE A N 1
ATOM 3688 C CA . PHE A 1 457 ? -64.476 22.694 62.411 1.00 43.31 457 PHE A CA 1
ATOM 3689 C C . PHE A 1 457 ? -64.118 22.848 60.934 1.00 43.31 457 PHE A C 1
ATOM 3691 O O . PHE A 1 457 ? -64.965 23.176 60.104 1.00 43.31 457 PHE A O 1
ATOM 3698 N N . LEU A 1 458 ? -62.834 22.626 60.637 1.00 47.84 458 LEU A N 1
ATOM 3699 C CA . LEU A 1 458 ? -62.241 22.578 59.306 1.00 47.84 458 LEU A CA 1
ATOM 3700 C C . LEU A 1 458 ? -63.041 21.646 58.389 1.00 47.84 458 LEU A C 1
ATOM 3702 O O . LEU A 1 458 ? -62.796 20.441 58.310 1.00 47.84 458 LEU A O 1
ATOM 3706 N N . GLY A 1 459 ? -63.965 22.235 57.635 1.00 38.06 459 GLY A N 1
ATOM 3707 C CA . GLY A 1 459 ? -64.721 21.567 56.582 1.00 38.06 459 GLY A CA 1
ATOM 3708 C C . GLY A 1 459 ? -63.874 21.114 55.389 1.00 38.06 459 GLY A C 1
ATOM 3709 O O . GLY A 1 459 ? -64.418 20.486 54.493 1.00 38.06 459 GLY A O 1
ATOM 3710 N N . ASN A 1 460 ? -62.561 21.375 55.357 1.00 38.69 460 ASN A N 1
ATOM 3711 C CA . ASN A 1 460 ? -61.695 21.001 54.237 1.00 38.69 460 ASN A CA 1
ATOM 3712 C C . ASN A 1 460 ? -60.292 20.557 54.688 1.00 38.69 460 ASN A C 1
ATOM 3714 O O . ASN A 1 460 ? -59.302 21.229 54.427 1.00 38.69 460 ASN A O 1
ATOM 3718 N N . TYR A 1 461 ? -60.159 19.360 55.268 1.00 42.78 461 TYR A N 1
ATOM 3719 C CA . TYR A 1 461 ? -58.850 18.694 55.444 1.00 42.78 461 TYR A CA 1
ATOM 3720 C C . TYR A 1 461 ? -58.329 18.044 54.142 1.00 42.78 461 TYR A C 1
ATOM 3722 O O . TYR A 1 461 ? -57.804 16.931 54.115 1.00 42.78 461 TYR A O 1
ATOM 3730 N N . LYS A 1 462 ? -58.465 18.759 53.023 1.00 38.56 462 LYS A N 1
ATOM 3731 C CA . LYS A 1 462 ? -57.656 18.551 51.821 1.00 38.56 462 LYS A CA 1
ATOM 3732 C C . LYS A 1 462 ? -57.110 19.909 51.399 1.00 38.56 462 LYS A C 1
ATOM 3734 O O . LYS A 1 462 ? -57.815 20.667 50.744 1.00 38.56 462 LYS A O 1
ATOM 3739 N N . LYS A 1 463 ? -55.823 20.100 51.706 1.00 33.38 463 LYS A N 1
ATOM 3740 C CA . LYS A 1 463 ? -54.922 21.221 51.381 1.00 33.38 463 LYS A CA 1
ATOM 3741 C C . LYS A 1 463 ? -54.758 22.247 52.505 1.00 33.38 463 LYS A C 1
ATOM 3743 O O . LYS A 1 463 ? -55.661 23.005 52.812 1.00 33.38 463 LYS A O 1
ATOM 3748 N N . THR A 1 464 ? -53.551 22.196 53.070 1.00 39.31 464 THR A N 1
ATOM 3749 C CA . THR A 1 464 ? -52.699 23.288 53.564 1.00 39.31 464 THR A CA 1
ATOM 3750 C C . THR A 1 464 ? -53.300 24.693 53.679 1.00 39.31 464 THR A C 1
ATOM 3752 O O . THR A 1 464 ? -53.890 25.203 52.732 1.00 39.31 464 THR A O 1
ATOM 3755 N N . SER A 1 465 ? -52.927 25.336 54.793 1.00 34.53 465 SER A N 1
ATOM 3756 C CA . SER A 1 465 ? -53.057 26.752 55.170 1.00 34.53 465 SER A CA 1
ATOM 3757 C C . SER A 1 465 ? -54.471 27.268 55.456 1.00 34.53 465 SER A C 1
ATOM 3759 O O . SER A 1 465 ? -55.267 27.448 54.545 1.00 34.53 465 SER A O 1
ATOM 3761 N N . LEU A 1 466 ? -54.699 27.557 56.747 1.00 39.62 466 LEU A N 1
ATOM 3762 C CA . LEU A 1 466 ? -55.515 28.653 57.293 1.00 39.62 466 LEU A CA 1
ATOM 3763 C C . LEU A 1 466 ? -56.712 29.087 56.428 1.00 39.62 466 LEU A C 1
ATOM 3765 O O . LEU A 1 466 ? -56.595 29.975 55.589 1.00 39.62 466 LEU A O 1
ATOM 3769 N N . GLY A 1 467 ? -57.883 28.519 56.709 1.00 34.06 467 GLY A N 1
ATOM 3770 C CA . GLY A 1 467 ? -59.163 29.049 56.250 1.00 34.06 467 GLY A CA 1
ATOM 3771 C C . GLY A 1 467 ? -60.199 28.906 57.357 1.00 34.06 467 GLY A C 1
ATOM 3772 O O . GLY A 1 467 ? -60.567 27.786 57.707 1.00 34.06 467 GLY A O 1
ATOM 3773 N N . GLU A 1 468 ? -60.630 30.031 57.928 1.00 36.53 468 GLU A N 1
ATOM 3774 C CA . GLU A 1 468 ? -61.781 30.097 58.831 1.00 36.53 468 GLU A CA 1
ATOM 3775 C C . GLU A 1 468 ? -63.032 29.674 58.048 1.00 36.53 468 GLU A C 1
ATOM 3777 O O . GLU A 1 468 ? -63.423 30.324 57.082 1.00 36.53 468 GLU A O 1
ATOM 3782 N N . GLY A 1 469 ? -63.608 28.525 58.407 1.00 39.97 469 GLY A N 1
ATOM 3783 C CA . GLY A 1 469 ? -64.876 28.056 57.851 1.00 39.97 469 GLY A CA 1
ATOM 3784 C C . GLY A 1 469 ? -66.063 28.626 58.625 1.00 39.97 469 GLY A C 1
ATOM 3785 O O . GLY A 1 469 ? -65.999 28.738 59.850 1.00 39.97 469 GLY A O 1
ATOM 3786 N N . ASP A 1 470 ? -67.143 28.952 57.909 1.00 30.75 470 ASP A N 1
ATOM 3787 C CA . ASP A 1 470 ? -68.376 29.494 58.488 1.00 30.75 470 ASP A CA 1
ATOM 3788 C C . ASP A 1 470 ? -69.030 28.531 59.505 1.00 30.75 470 ASP A C 1
ATOM 3790 O O . ASP A 1 470 ? -69.064 27.313 59.284 1.00 30.75 470 ASP A O 1
ATOM 3794 N N . PRO A 1 471 ? -69.595 29.053 60.613 1.00 37.88 471 PRO A N 1
ATOM 3795 C CA . PRO A 1 471 ? -70.213 28.238 61.651 1.00 37.88 471 PRO A CA 1
ATOM 3796 C C . PRO A 1 471 ? -71.526 27.599 61.169 1.00 37.88 471 PRO A C 1
ATOM 3798 O O . PRO A 1 471 ? -72.452 28.278 60.728 1.00 37.88 471 PRO A O 1
ATOM 3801 N N . LEU A 1 472 ? -71.633 26.274 61.309 1.00 37.72 472 LEU A N 1
ATOM 3802 C CA . LEU A 1 472 ? -72.896 25.538 61.171 1.00 37.72 472 LEU A CA 1
ATOM 3803 C C . LEU A 1 472 ? -73.752 25.678 62.450 1.00 37.72 472 LEU A C 1
ATOM 3805 O O . LEU A 1 472 ? -73.200 25.848 63.540 1.00 37.72 472 LEU A O 1
ATOM 3809 N N . PRO A 1 473 ? -75.096 25.607 62.342 1.00 36.31 473 PRO A N 1
ATOM 3810 C CA . PRO A 1 473 ? -76.005 25.923 63.442 1.00 36.31 473 PRO A CA 1
ATOM 3811 C C . PRO A 1 473 ? -75.878 24.938 64.611 1.00 36.31 473 PRO A C 1
ATOM 3813 O O . PRO A 1 473 ? -75.785 23.724 64.426 1.00 36.31 473 PRO A O 1
ATOM 3816 N N . SER A 1 474 ? -75.896 25.491 65.825 1.00 47.25 474 SER A N 1
ATOM 3817 C CA . SER A 1 474 ? -75.710 24.780 67.085 1.00 47.25 474 SER A CA 1
ATOM 3818 C C . SER A 1 474 ? -76.988 24.071 67.543 1.00 47.25 474 SER A C 1
ATOM 3820 O O . SER A 1 474 ? -78.014 24.694 67.819 1.00 47.25 474 SER A O 1
ATOM 3822 N N . GLU A 1 475 ? -76.920 22.751 67.707 1.00 50.62 475 GLU A N 1
ATOM 3823 C CA . GLU A 1 475 ? -77.876 22.028 68.543 1.00 50.62 475 GLU A CA 1
ATOM 3824 C C . GLU A 1 475 ? -77.196 21.629 69.852 1.00 50.62 475 GLU A C 1
ATOM 3826 O O . GLU A 1 475 ? -76.273 20.817 69.876 1.00 50.62 475 GLU A O 1
ATOM 3831 N N . ASP A 1 476 ? -77.666 22.212 70.958 1.00 56.56 476 ASP A N 1
ATOM 3832 C CA . ASP A 1 476 ? -77.259 21.860 72.319 1.00 56.56 476 ASP A CA 1
ATOM 3833 C C . ASP A 1 476 ? -77.365 20.334 72.505 1.00 56.56 476 ASP A C 1
ATOM 3835 O O . ASP A 1 476 ? -78.465 19.777 72.519 1.00 56.56 476 ASP A O 1
ATOM 3839 N N . TRP A 1 477 ? -76.223 19.647 72.644 1.00 61.81 477 TRP A N 1
ATOM 3840 C CA . TRP A 1 477 ? -76.109 18.196 72.881 1.00 61.81 477 TRP A CA 1
ATOM 3841 C C . TRP A 1 477 ? -77.015 17.713 74.021 1.00 61.81 477 TRP A C 1
ATOM 3843 O O . TRP A 1 477 ? -77.408 16.544 74.027 1.00 61.81 477 TRP A O 1
ATOM 3853 N N . ARG A 1 478 ? -77.422 18.606 74.940 1.00 60.84 478 ARG A N 1
ATOM 3854 C CA . ARG A 1 478 ? -78.431 18.334 75.976 1.00 60.84 478 ARG A CA 1
ATOM 3855 C C . ARG A 1 478 ? -79.773 17.852 75.414 1.00 60.84 478 ARG A C 1
ATOM 3857 O O . ARG A 1 478 ? -80.544 17.233 76.147 1.00 60.84 478 ARG A O 1
ATOM 3864 N N . LYS A 1 479 ? -80.045 18.112 74.133 1.00 57.81 479 LYS A N 1
ATOM 3865 C CA . LYS A 1 479 ? -81.243 17.697 73.389 1.00 57.81 479 LYS A CA 1
ATOM 3866 C C . LYS A 1 479 ? -81.031 16.426 72.553 1.00 57.81 479 LYS A C 1
ATOM 3868 O O . LYS A 1 479 ? -81.999 15.877 72.032 1.00 57.81 479 LYS A O 1
ATOM 3873 N N . HIS A 1 480 ? -79.800 15.920 72.442 1.00 67.56 480 HIS A N 1
ATOM 3874 C CA . HIS A 1 480 ? -79.476 14.773 71.594 1.00 67.56 480 HIS A CA 1
ATOM 3875 C C . HIS A 1 480 ? -79.789 13.434 72.290 1.00 67.56 480 HIS A C 1
ATOM 3877 O O . HIS A 1 480 ? -79.534 13.255 73.486 1.00 67.56 480 HIS A O 1
ATOM 3883 N N . ARG A 1 481 ? -80.284 12.439 71.533 1.00 67.88 481 ARG A N 1
ATOM 3884 C CA . ARG A 1 481 ? -80.674 11.110 72.070 1.00 67.88 481 ARG A CA 1
ATOM 3885 C C . ARG A 1 481 ? -79.541 10.404 72.822 1.00 67.88 481 ARG A C 1
ATOM 3887 O O . ARG A 1 481 ? -79.790 9.702 73.795 1.00 67.88 481 ARG A O 1
ATOM 3894 N N . ILE A 1 482 ? -78.301 10.623 72.388 1.00 70.62 482 ILE A N 1
ATOM 3895 C CA . ILE A 1 482 ? -77.098 10.020 72.978 1.00 70.62 482 ILE A CA 1
ATOM 3896 C C . ILE A 1 482 ? -76.830 10.587 74.375 1.00 70.62 482 ILE A C 1
ATOM 3898 O O . ILE A 1 482 ? -76.567 9.819 75.296 1.00 70.62 482 ILE A O 1
ATOM 3902 N N . TYR A 1 483 ? -76.987 11.899 74.579 1.00 73.12 483 TYR A N 1
ATOM 3903 C CA . TYR A 1 483 ? -76.883 12.470 75.919 1.00 73.12 483 TYR A CA 1
ATOM 3904 C C . TYR A 1 483 ? -78.005 11.975 76.826 1.00 73.12 483 TYR A C 1
ATOM 3906 O O . TYR A 1 483 ? -77.750 11.631 77.975 1.00 73.12 483 TYR A O 1
ATOM 3914 N N . SER A 1 484 ? -79.233 11.870 76.308 1.00 70.56 484 SER A N 1
ATOM 3915 C CA . SER A 1 484 ? -80.339 11.283 77.068 1.00 70.56 484 SER A CA 1
ATOM 3916 C C . SER A 1 484 ? -80.038 9.838 77.481 1.00 70.56 484 SER A C 1
ATOM 3918 O O . SER A 1 484 ? -80.299 9.480 78.626 1.00 70.56 484 SER A O 1
ATOM 3920 N N . LEU A 1 485 ? -79.425 9.035 76.607 1.00 78.88 485 LEU A N 1
ATOM 3921 C CA . LEU A 1 485 ? -78.998 7.669 76.917 1.00 78.88 485 LEU A CA 1
ATOM 3922 C C . LEU A 1 485 ? -77.905 7.638 77.999 1.00 78.88 485 LEU A C 1
ATOM 3924 O O . LEU A 1 485 ? -78.049 6.924 78.989 1.00 78.88 485 LEU A O 1
ATOM 3928 N N . VAL A 1 486 ? -76.849 8.446 77.855 1.00 79.06 486 VAL A N 1
ATOM 3929 C CA . VAL A 1 486 ? -75.762 8.569 78.847 1.00 79.06 486 VAL A CA 1
ATOM 3930 C C . VAL A 1 486 ? -76.301 9.054 80.194 1.00 79.06 486 VAL A C 1
ATOM 3932 O O . VAL A 1 486 ? -75.914 8.533 81.239 1.00 79.06 486 VAL A O 1
ATOM 3935 N N . LYS A 1 487 ? -77.230 10.012 80.188 1.00 78.62 487 LYS A N 1
ATOM 3936 C CA . LYS A 1 487 ? -77.908 10.543 81.375 1.00 78.62 487 LYS A CA 1
ATOM 3937 C C . LYS A 1 487 ? -78.700 9.451 82.097 1.00 78.62 487 LYS A C 1
ATOM 3939 O O . LYS A 1 487 ? -78.573 9.304 83.308 1.00 78.62 487 LYS A O 1
ATOM 3944 N N . THR A 1 488 ? -79.484 8.664 81.366 1.00 78.06 488 THR A N 1
ATOM 3945 C CA . THR A 1 488 ? -80.267 7.564 81.943 1.00 78.06 488 THR A CA 1
ATOM 3946 C C . THR A 1 488 ? -79.358 6.467 82.493 1.00 78.06 488 THR A C 1
ATOM 3948 O O 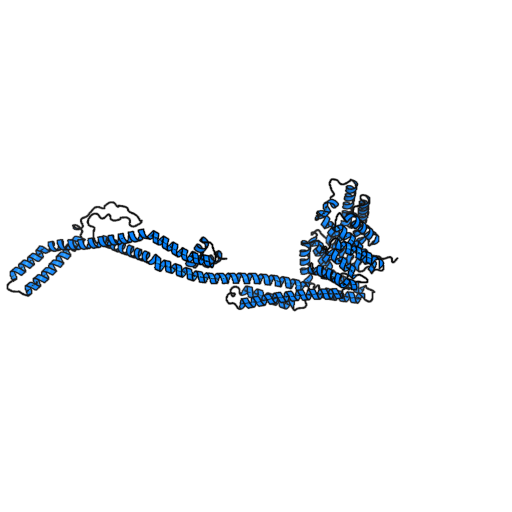. THR A 1 488 ? -79.531 6.062 83.639 1.00 78.06 488 THR A O 1
ATOM 3951 N N . LEU A 1 489 ? -78.349 6.038 81.726 1.00 82.06 489 LEU A N 1
ATOM 3952 C CA . LEU A 1 489 ? -77.406 4.989 82.129 1.00 82.06 489 LEU A CA 1
ATOM 3953 C C . LEU A 1 489 ? -76.569 5.388 83.347 1.00 82.06 489 LEU A C 1
ATOM 3955 O O . LEU A 1 489 ? -76.476 4.615 84.296 1.00 82.06 489 LEU A O 1
ATOM 3959 N N . SER A 1 490 ? -75.998 6.594 83.352 1.00 81.00 490 SER A N 1
ATOM 3960 C CA . SER A 1 490 ? -75.233 7.110 84.498 1.00 81.00 490 SER A CA 1
ATOM 3961 C C . SER A 1 490 ? -76.113 7.281 85.735 1.00 81.00 490 SER A C 1
ATOM 3963 O O . SER A 1 490 ? -75.693 6.935 86.837 1.00 81.00 490 SER A O 1
ATOM 3965 N N . GLY A 1 491 ? -77.360 7.722 85.554 1.00 80.25 491 GLY A N 1
ATOM 3966 C CA . GLY A 1 491 ? -78.354 7.753 86.618 1.00 80.25 491 GLY A CA 1
ATOM 3967 C C . GLY A 1 491 ? -78.613 6.360 87.191 1.00 80.25 491 GLY A C 1
ATOM 3968 O O . GLY A 1 491 ? -78.492 6.183 88.398 1.00 80.25 491 GLY A O 1
ATOM 3969 N N . CYS A 1 492 ? -78.919 5.369 86.345 1.00 81.00 492 CYS A N 1
ATOM 3970 C CA . CYS A 1 492 ? -79.170 3.990 86.782 1.00 81.00 492 CYS A CA 1
ATOM 3971 C C . CYS A 1 492 ? -77.961 3.410 87.516 1.00 81.00 492 CYS A C 1
ATOM 3973 O O . CYS A 1 492 ? -78.107 2.792 88.565 1.00 81.00 492 CYS A O 1
ATOM 3975 N N . PHE A 1 493 ?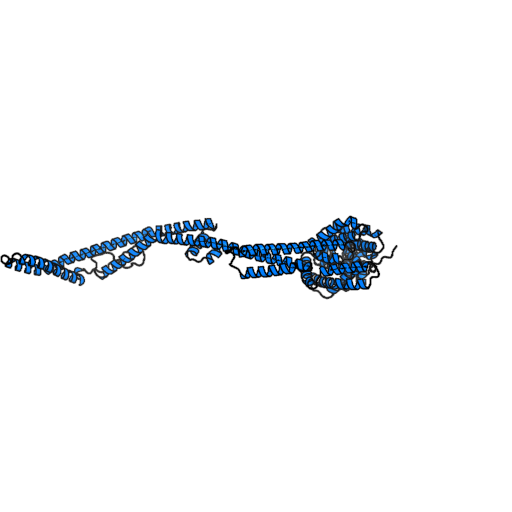 -76.765 3.627 86.974 1.00 84.81 493 PHE A N 1
ATOM 3976 C CA . PHE A 1 493 ? -75.527 3.126 87.551 1.00 84.81 493 PHE A CA 1
ATOM 3977 C C . PHE A 1 493 ? -75.284 3.701 88.950 1.00 84.81 493 PHE A C 1
ATOM 3979 O O . PHE A 1 493 ? -75.021 2.951 89.887 1.00 84.81 493 PHE A O 1
ATOM 3986 N N . MET A 1 494 ? -75.455 5.014 89.125 1.00 83.25 494 MET A N 1
ATOM 3987 C CA . MET A 1 494 ? -75.296 5.650 90.434 1.00 83.25 494 MET A CA 1
ATOM 3988 C C . MET A 1 494 ? -76.393 5.241 91.415 1.00 83.25 494 MET A C 1
ATOM 3990 O O . MET A 1 494 ? -76.084 4.974 92.573 1.00 83.25 494 MET A O 1
ATOM 3994 N N . VAL A 1 495 ? -77.644 5.115 90.962 1.00 84.50 495 VAL A N 1
ATOM 3995 C CA . VAL A 1 495 ? -78.739 4.585 91.791 1.00 84.50 495 VAL A CA 1
ATOM 3996 C C . VAL A 1 495 ? -78.405 3.188 92.289 1.00 84.50 495 VAL A C 1
ATOM 3998 O O . VAL A 1 495 ? -78.600 2.923 93.471 1.00 84.50 495 VAL A O 1
ATOM 4001 N N . MET A 1 496 ? -77.862 2.318 91.432 1.00 84.94 496 MET A N 1
ATOM 4002 C CA . MET A 1 496 ? -77.439 0.970 91.814 1.00 84.94 496 MET A CA 1
ATOM 4003 C C . MET A 1 496 ? -76.262 0.992 92.789 1.00 84.94 496 MET A C 1
ATOM 4005 O O . MET A 1 496 ? -76.275 0.237 93.757 1.00 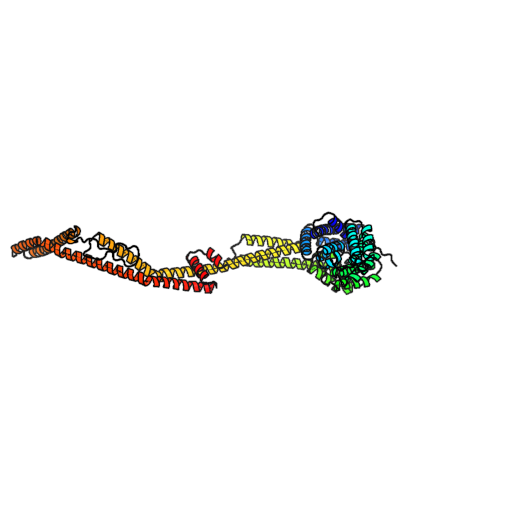84.94 496 MET A O 1
ATOM 4009 N N . ILE A 1 497 ? -75.272 1.869 92.605 1.00 85.00 497 ILE A N 1
ATOM 4010 C CA . ILE A 1 497 ? -74.170 2.021 93.569 1.00 85.00 497 ILE A CA 1
ATOM 4011 C C . ILE A 1 497 ? -74.716 2.439 94.935 1.00 85.00 497 ILE A C 1
ATOM 4013 O O . ILE A 1 497 ? -74.458 1.761 95.928 1.00 85.00 497 ILE A O 1
ATOM 4017 N N . PHE A 1 498 ? -75.512 3.509 94.990 1.00 85.00 498 PHE A N 1
ATOM 4018 C CA . PHE A 1 498 ? -76.103 3.980 96.241 1.00 85.00 498 PHE A CA 1
ATOM 4019 C C . PHE A 1 498 ? -77.052 2.945 96.847 1.00 85.00 498 PHE A C 1
ATOM 4021 O O . PHE A 1 498 ? -77.026 2.751 98.056 1.00 85.00 498 PHE A O 1
ATOM 4028 N N . PHE A 1 499 ? -77.818 2.218 96.028 1.00 83.56 499 PHE A N 1
ATOM 4029 C CA . PHE A 1 499 ? -78.637 1.089 96.468 1.00 83.56 499 PHE A CA 1
ATOM 4030 C C . PHE A 1 499 ? -77.779 0.032 97.155 1.00 83.56 499 PHE A C 1
ATOM 4032 O O . PHE A 1 499 ? -78.104 -0.398 98.253 1.00 83.56 499 PHE A O 1
ATOM 4039 N N . THR A 1 500 ? -76.669 -0.362 96.534 1.00 83.75 500 THR A N 1
ATOM 4040 C CA . THR A 1 500 ? -75.785 -1.412 97.053 1.00 83.75 500 THR A CA 1
ATOM 4041 C C . THR A 1 500 ? -75.148 -0.981 98.374 1.00 83.75 500 THR A C 1
ATOM 4043 O O . THR A 1 500 ? -75.109 -1.762 99.322 1.00 83.75 500 THR A O 1
ATOM 4046 N N . VAL A 1 501 ? -74.714 0.281 98.467 1.00 84.06 501 VAL A N 1
ATOM 4047 C CA . VAL A 1 501 ? -74.163 0.865 99.700 1.00 84.06 501 VAL A CA 1
ATOM 4048 C C . VAL A 1 501 ? -75.223 0.921 100.802 1.00 84.06 501 VAL A C 1
ATOM 4050 O O . VAL A 1 501 ? -74.971 0.466 101.916 1.00 84.06 501 VAL A O 1
ATOM 4053 N N . LEU A 1 502 ? -76.424 1.420 100.497 1.00 82.88 502 LEU A N 1
ATOM 4054 C CA . LEU A 1 502 ? -77.532 1.499 101.451 1.00 82.88 502 LEU A CA 1
ATOM 4055 C C . LEU A 1 502 ? -77.987 0.107 101.904 1.00 82.88 502 LEU A C 1
ATOM 4057 O O . LEU A 1 502 ? -78.253 -0.091 103.086 1.00 82.88 502 LEU A O 1
ATOM 4061 N N . PHE A 1 503 ? -78.063 -0.860 100.990 1.00 80.31 503 PHE A N 1
ATOM 4062 C CA . PHE A 1 503 ? -78.456 -2.240 101.274 1.00 80.31 503 PHE A CA 1
ATOM 4063 C C . PHE A 1 503 ? -77.420 -2.957 102.145 1.00 80.31 503 PHE A C 1
ATOM 4065 O O . PHE A 1 503 ? -77.783 -3.610 103.122 1.00 80.31 503 PHE A O 1
ATOM 4072 N N . GLY A 1 504 ? -76.128 -2.777 101.849 1.00 79.12 504 GLY A N 1
ATOM 4073 C CA . GLY A 1 504 ? -75.042 -3.260 102.702 1.00 79.12 504 GLY A CA 1
ATOM 4074 C C . GLY A 1 504 ? -75.102 -2.662 104.110 1.00 79.12 504 GLY A C 1
ATOM 4075 O O . GLY A 1 504 ? -74.937 -3.381 105.091 1.00 79.12 504 GLY A O 1
ATOM 4076 N N . TYR A 1 505 ? -75.422 -1.369 104.221 1.00 78.12 505 TYR A N 1
ATOM 4077 C CA . TYR A 1 505 ? -75.603 -0.702 105.512 1.00 78.12 505 TYR A CA 1
ATOM 4078 C C . TYR A 1 505 ? -76.829 -1.230 106.278 1.00 78.12 505 TYR A C 1
ATOM 4080 O O . TYR A 1 505 ? -76.765 -1.437 107.487 1.00 78.12 505 TYR A O 1
ATOM 4088 N N . ALA A 1 506 ? -77.934 -1.509 105.579 1.00 74.94 506 ALA A N 1
ATOM 4089 C CA . ALA A 1 506 ? -79.137 -2.099 106.167 1.00 74.94 506 ALA A CA 1
ATOM 4090 C C . ALA A 1 506 ? -78.911 -3.516 106.709 1.00 74.94 506 ALA A C 1
ATOM 4092 O O . ALA A 1 506 ? -79.434 -3.836 107.773 1.00 74.94 506 ALA A O 1
ATOM 4093 N N . LEU A 1 507 ? -78.127 -4.351 106.020 1.00 76.19 507 LEU A N 1
ATOM 4094 C CA . LEU A 1 507 ? -77.806 -5.711 106.473 1.00 76.19 507 LEU A CA 1
ATOM 4095 C C . LEU A 1 507 ? -77.057 -5.738 107.814 1.00 76.19 507 LEU A C 1
ATOM 4097 O O . LEU A 1 507 ? -77.237 -6.673 108.587 1.00 76.19 507 LEU A O 1
ATOM 4101 N N . LEU A 1 508 ? -76.237 -4.722 108.097 1.00 77.44 508 LEU A N 1
ATOM 4102 C CA . LEU A 1 508 ? -75.418 -4.659 109.313 1.00 77.44 508 LEU A CA 1
ATOM 4103 C C . LEU A 1 508 ? -76.192 -4.196 110.561 1.00 77.44 508 LEU A C 1
ATOM 4105 O O . LEU A 1 508 ? -75.777 -4.512 111.671 1.00 77.44 508 LEU A O 1
ATOM 4109 N N . TYR A 1 509 ? -77.310 -3.480 110.394 1.00 75.00 509 TYR A N 1
ATOM 4110 C CA . TYR A 1 509 ? -78.053 -2.823 111.486 1.00 75.00 509 TYR A CA 1
ATOM 4111 C C . TYR A 1 509 ? -79.569 -3.108 111.444 1.00 75.00 509 TYR A C 1
ATOM 4113 O O . TYR A 1 509 ? -80.394 -2.267 111.819 1.00 75.00 509 TYR A O 1
ATOM 4121 N N . TYR A 1 510 ? -79.963 -4.279 110.932 1.00 61.78 510 TYR A N 1
ATOM 4122 C CA . TYR A 1 510 ? -81.365 -4.599 110.650 1.00 61.78 510 TYR A CA 1
ATOM 4123 C C . TYR A 1 510 ? -82.191 -4.753 111.942 1.00 61.78 510 TYR A C 1
ATOM 4125 O O . TYR A 1 510 ? -81.974 -5.678 112.721 1.00 61.78 510 TYR A O 1
ATOM 4133 N N . GLY A 1 511 ? -83.140 -3.837 112.165 1.00 63.50 511 GLY A N 1
ATOM 4134 C CA . GLY A 1 511 ? -84.051 -3.817 113.320 1.00 63.50 511 GLY A CA 1
ATOM 4135 C C . GLY A 1 511 ? -84.239 -2.422 113.927 1.00 63.50 511 GLY A C 1
ATOM 4136 O O . GLY A 1 511 ? -85.369 -2.003 114.152 1.00 63.50 511 GLY A O 1
ATOM 4137 N N . GLU A 1 512 ? -83.158 -1.657 114.111 1.00 66.81 512 GLU A N 1
ATOM 4138 C CA . GLU A 1 512 ? -83.223 -0.305 114.706 1.00 66.81 512 GLU A CA 1
ATOM 4139 C C . GLU A 1 512 ? -83.469 0.802 113.665 1.00 66.81 512 GLU A C 1
ATOM 4141 O O . GLU A 1 512 ? -84.031 1.849 113.976 1.00 66.81 512 GLU A O 1
ATOM 4146 N N . MET A 1 513 ? -83.078 0.567 112.408 1.00 68.62 513 MET A N 1
ATOM 4147 C CA . MET A 1 513 ? -83.012 1.597 111.358 1.00 68.62 513 MET A CA 1
ATOM 4148 C C . MET A 1 513 ? -83.944 1.347 110.161 1.00 68.62 513 MET A C 1
ATOM 4150 O O . MET A 1 513 ? -83.775 1.945 109.096 1.00 68.62 513 MET A O 1
ATOM 4154 N N . GLU A 1 514 ? -84.950 0.481 110.309 1.00 73.25 514 GLU A N 1
ATOM 4155 C CA . GLU A 1 514 ? -85.829 0.069 109.202 1.00 73.25 514 GLU A CA 1
ATOM 4156 C C . GLU A 1 514 ? -86.521 1.265 108.518 1.00 73.25 514 GLU A C 1
ATOM 4158 O O . GLU A 1 514 ? -86.607 1.337 107.289 1.00 73.25 514 GLU A O 1
ATOM 4163 N N . MET A 1 515 ? -86.967 2.247 109.309 1.00 75.94 515 MET A N 1
ATOM 4164 C CA . MET A 1 515 ? -87.626 3.451 108.798 1.00 75.94 515 MET A CA 1
ATOM 4165 C C . MET A 1 515 ? -86.661 4.347 108.006 1.00 75.94 515 MET A C 1
ATOM 4167 O O . MET A 1 515 ? -87.021 4.833 106.933 1.00 75.94 515 MET A O 1
ATOM 4171 N N . PHE A 1 516 ? -85.423 4.521 108.482 1.00 78.81 516 PHE A N 1
ATOM 4172 C CA . PHE A 1 516 ? -84.403 5.315 107.793 1.00 78.81 516 PHE A CA 1
ATOM 4173 C C . PHE A 1 516 ? -84.007 4.680 106.458 1.00 78.81 516 PHE A C 1
ATOM 4175 O O . PHE A 1 516 ? -83.937 5.379 105.449 1.00 78.81 516 PHE A O 1
ATOM 4182 N N . PHE A 1 517 ? -83.822 3.357 106.419 1.00 81.19 517 PHE A N 1
ATOM 4183 C CA . PHE A 1 517 ? -83.508 2.648 105.179 1.00 81.19 517 PHE A CA 1
ATOM 4184 C C . PHE A 1 517 ? -84.614 2.820 104.130 1.00 81.19 517 PHE A C 1
ATOM 4186 O O . PHE A 1 517 ? -84.312 3.170 102.991 1.00 81.19 517 PHE A O 1
ATOM 4193 N N . LYS A 1 518 ? -85.892 2.665 104.512 1.00 78.44 518 LYS A N 1
ATOM 4194 C CA . LYS A 1 518 ? -87.038 2.887 103.607 1.00 78.44 518 LYS A CA 1
ATOM 4195 C C . LYS A 1 518 ? -87.062 4.316 103.052 1.00 78.44 518 LYS A C 1
ATOM 4197 O O . LYS A 1 518 ? -87.271 4.500 101.853 1.00 78.44 518 LYS A O 1
ATOM 4202 N N . ILE A 1 519 ? -86.805 5.314 103.900 1.00 82.50 519 ILE A N 1
ATOM 4203 C CA . ILE A 1 519 ? -86.761 6.730 103.504 1.00 82.50 519 ILE A CA 1
ATOM 4204 C C . ILE A 1 519 ? -85.575 7.007 102.567 1.00 82.50 519 ILE A C 1
ATOM 4206 O O . ILE A 1 519 ? -85.761 7.612 101.512 1.00 82.50 519 ILE A O 1
ATOM 4210 N N . ALA A 1 520 ? -84.372 6.537 102.901 1.00 81.19 520 ALA A N 1
ATOM 4211 C CA . ALA A 1 520 ? -83.166 6.728 102.093 1.00 81.19 520 ALA A CA 1
ATOM 4212 C C . ALA A 1 520 ? -83.271 6.040 100.723 1.00 81.19 520 ALA A C 1
ATOM 4214 O O . ALA A 1 520 ? -82.869 6.600 99.706 1.00 81.19 520 ALA A O 1
ATOM 4215 N N . MET A 1 521 ? -83.874 4.854 100.684 1.00 81.38 521 MET A N 1
ATOM 4216 C CA . MET A 1 521 ? -84.178 4.119 99.461 1.00 81.38 521 MET A CA 1
ATOM 4217 C C . MET A 1 521 ? -85.160 4.869 98.558 1.00 81.38 521 MET A C 1
ATOM 4219 O O . MET A 1 521 ? -84.912 5.000 97.359 1.00 81.38 521 MET A O 1
ATOM 4223 N N . ALA A 1 522 ? -86.238 5.413 99.129 1.00 81.69 522 ALA A N 1
ATOM 4224 C CA . ALA A 1 522 ? -87.176 6.255 98.390 1.00 81.69 522 ALA A CA 1
ATOM 4225 C C . ALA A 1 522 ? -86.486 7.519 97.846 1.00 81.69 522 ALA A C 1
ATOM 4227 O O . ALA A 1 522 ? -86.636 7.845 96.670 1.00 81.69 522 ALA A O 1
ATOM 4228 N N . LEU A 1 523 ? -85.662 8.182 98.664 1.00 84.75 523 LEU A N 1
ATOM 4229 C CA . LEU A 1 523 ? -84.854 9.336 98.256 1.00 84.75 523 LEU A CA 1
ATOM 4230 C C . LEU A 1 523 ? -83.873 9.001 97.124 1.00 84.75 523 LEU A C 1
ATOM 4232 O O . LEU A 1 523 ? -83.767 9.781 96.182 1.00 84.75 523 LEU A O 1
ATOM 4236 N N . ASN A 1 524 ? -83.204 7.847 97.162 1.00 85.69 524 ASN A N 1
ATOM 4237 C CA . ASN A 1 524 ? -82.272 7.412 96.116 1.00 85.69 524 ASN A CA 1
ATOM 4238 C C . ASN A 1 524 ? -82.969 7.272 94.749 1.00 85.69 524 ASN A C 1
ATOM 4240 O O . ASN A 1 524 ? -82.457 7.741 93.733 1.00 85.69 524 ASN A O 1
ATOM 4244 N N . PHE A 1 525 ? -84.178 6.700 94.722 1.00 81.31 525 PHE A N 1
ATOM 4245 C CA . PHE A 1 525 ? -84.978 6.620 93.496 1.00 81.31 525 PHE A CA 1
ATOM 4246 C C . PHE A 1 525 ? -85.519 7.985 93.047 1.00 81.31 525 PHE A C 1
ATOM 4248 O O . PHE A 1 525 ? -85.531 8.263 91.849 1.00 81.31 525 PHE A O 1
ATOM 4255 N N . ILE A 1 526 ? -85.910 8.864 93.978 1.00 83.50 526 ILE A N 1
ATOM 4256 C CA . ILE A 1 526 ? -86.349 10.236 93.661 1.00 83.50 526 ILE A CA 1
ATOM 4257 C C . ILE A 1 526 ? -85.197 11.061 93.065 1.00 83.50 526 ILE A C 1
ATOM 4259 O O . ILE A 1 526 ? -85.404 11.832 92.129 1.00 83.50 526 ILE A O 1
ATOM 4263 N N . LEU A 1 527 ? -83.975 10.888 93.574 1.00 84.12 527 LEU A N 1
ATOM 4264 C CA . LEU A 1 527 ? -82.779 11.608 93.126 1.00 84.12 527 LEU A CA 1
ATOM 4265 C C . LEU A 1 527 ? -82.145 11.022 91.854 1.00 84.12 527 LEU A C 1
ATOM 4267 O O . LEU A 1 527 ? -81.241 11.642 91.288 1.00 84.12 527 LEU A O 1
ATOM 4271 N N . TRP A 1 528 ? -82.643 9.893 91.338 1.00 81.44 528 TRP A N 1
ATOM 4272 C CA . TRP A 1 528 ? -82.159 9.261 90.104 1.00 81.44 528 TRP A CA 1
ATOM 4273 C C . TRP A 1 528 ? -81.983 10.237 88.919 1.00 81.44 528 TRP A C 1
ATOM 4275 O O . TRP A 1 528 ? -80.901 10.253 88.314 1.00 81.44 528 TRP A O 1
ATOM 4285 N N . PRO A 1 529 ? -82.955 11.117 88.594 1.00 78.25 529 PRO A N 1
ATOM 4286 C CA . PRO A 1 529 ? -82.802 12.053 87.480 1.00 78.25 529 PRO A CA 1
ATOM 4287 C C . PRO A 1 529 ? -81.696 13.092 87.724 1.00 78.25 529 PRO A C 1
ATOM 4289 O O . PRO A 1 529 ? -81.073 13.579 86.772 1.00 78.25 529 PRO A O 1
ATOM 4292 N N . VAL A 1 530 ? -81.431 13.428 88.991 1.00 81.31 530 VAL A N 1
ATOM 4293 C CA . VAL A 1 530 ? -80.386 14.375 89.400 1.00 81.31 530 VAL A CA 1
ATOM 4294 C C . VAL A 1 530 ? -79.009 13.739 89.225 1.00 81.31 530 VAL A C 1
ATOM 4296 O O . VAL A 1 530 ? -78.146 14.357 88.596 1.00 81.31 530 VAL A O 1
ATOM 4299 N N . TYR A 1 531 ? -78.830 12.484 89.658 1.00 81.94 531 TYR A N 1
ATOM 4300 C CA . TYR A 1 531 ? -77.596 11.726 89.419 1.00 81.94 531 TYR A CA 1
ATOM 4301 C C . TYR A 1 531 ? -77.284 11.628 87.926 1.00 81.94 531 TYR A C 1
ATOM 4303 O O . TYR A 1 531 ? -76.185 11.984 87.502 1.00 81.94 531 TYR A O 1
ATOM 4311 N N . GLY A 1 532 ? -78.271 11.257 87.107 1.00 79.75 532 GLY A N 1
ATOM 4312 C CA . GLY A 1 532 ? -78.086 11.189 85.659 1.00 79.75 532 GLY A CA 1
ATOM 4313 C C . GLY A 1 532 ? -77.665 12.526 85.044 1.00 79.75 532 GLY A C 1
ATOM 4314 O O . GLY A 1 532 ? -76.778 12.578 84.194 1.00 79.75 532 GLY A O 1
ATOM 4315 N N . THR A 1 533 ? -78.264 13.637 85.486 1.00 79.44 533 THR A N 1
ATOM 4316 C CA . THR A 1 533 ? -77.930 14.974 84.961 1.00 79.44 533 THR A CA 1
ATOM 4317 C C . THR A 1 533 ? -76.509 15.399 85.338 1.00 79.44 533 THR A C 1
ATOM 4319 O O . THR A 1 533 ? -75.785 15.931 84.494 1.00 79.44 533 THR A O 1
ATOM 4322 N N . PHE A 1 534 ? -76.102 15.174 86.588 1.00 80.00 534 PHE A N 1
ATOM 4323 C CA . PHE A 1 534 ? -74.786 15.567 87.090 1.00 80.00 534 PHE A CA 1
ATOM 4324 C C . PHE A 1 534 ? -73.666 14.717 86.476 1.00 80.00 534 PHE A C 1
ATOM 4326 O O . PHE A 1 534 ? -72.739 15.254 85.869 1.00 80.00 534 PHE A O 1
ATOM 4333 N N . PHE A 1 535 ? -73.787 13.391 86.535 1.00 78.31 535 PHE A N 1
ATOM 4334 C CA . PHE A 1 535 ? -72.765 12.485 86.008 1.00 78.31 535 PHE A CA 1
ATOM 4335 C C . PHE A 1 535 ? -72.738 12.444 84.478 1.00 78.31 535 PHE A C 1
ATOM 4337 O O . PHE A 1 535 ? -71.662 12.337 83.896 1.00 78.31 535 PHE A O 1
ATOM 4344 N N . GLY A 1 536 ? -73.877 12.646 83.809 1.00 77.19 536 GLY A N 1
ATOM 4345 C CA . GLY A 1 536 ? -73.908 12.852 82.361 1.00 77.19 536 GLY A CA 1
ATOM 4346 C C . GLY A 1 536 ? -73.128 14.098 81.922 1.00 77.19 536 GLY A C 1
ATOM 4347 O O . GLY A 1 536 ? -72.463 14.062 80.888 1.00 77.19 536 GLY A O 1
ATOM 4348 N N . LYS A 1 537 ? -73.161 15.190 82.706 1.00 76.25 537 LYS A N 1
ATOM 4349 C CA . LYS A 1 537 ? -72.332 16.384 82.449 1.00 76.25 537 LYS A CA 1
ATOM 4350 C C . LYS A 1 537 ? -70.845 16.110 82.667 1.00 76.25 537 LYS A C 1
ATOM 4352 O O . LYS A 1 537 ? -70.045 16.524 81.838 1.00 76.25 537 LYS A O 1
ATOM 4357 N N . ILE A 1 538 ? -70.481 15.396 83.734 1.00 79.06 538 ILE A N 1
ATOM 4358 C CA . ILE A 1 538 ? -69.084 15.002 83.990 1.00 79.06 538 ILE A CA 1
ATOM 4359 C C . ILE A 1 538 ? -68.551 14.130 82.846 1.00 79.06 538 ILE A C 1
ATOM 4361 O O . ILE A 1 538 ? -67.450 14.365 82.355 1.00 79.06 538 ILE A O 1
ATOM 4365 N N . TYR A 1 539 ? -69.346 13.166 82.378 1.00 79.94 539 TYR A N 1
ATOM 4366 C CA . TYR A 1 539 ? -68.973 12.295 81.265 1.00 79.94 539 TYR A CA 1
ATOM 4367 C C . TYR A 1 539 ? -68.727 13.081 79.972 1.00 79.94 539 TYR A C 1
ATOM 4369 O O . TYR A 1 539 ? -67.700 12.895 79.327 1.00 79.94 539 TYR A O 1
ATOM 4377 N N . TYR A 1 540 ? -69.626 13.999 79.609 1.00 75.38 540 TYR A N 1
ATOM 4378 C CA . TYR A 1 540 ? -69.413 14.849 78.436 1.00 75.38 540 TYR A CA 1
ATOM 4379 C C . TYR A 1 540 ? -68.235 15.817 78.613 1.00 75.38 540 TYR A C 1
ATOM 4381 O O . TYR A 1 540 ? -67.501 16.031 77.657 1.00 75.38 540 TYR A O 1
ATOM 4389 N N . GLY A 1 541 ? -67.974 16.315 79.827 1.00 73.44 541 GLY A N 1
ATOM 4390 C CA . GLY A 1 541 ? -66.757 17.081 80.126 1.00 73.44 541 GLY A CA 1
ATOM 4391 C C . GLY A 1 541 ? -65.471 16.274 79.907 1.00 73.44 541 GLY A C 1
ATOM 4392 O O . GLY A 1 541 ? -64.487 16.798 79.395 1.00 73.44 541 GLY A O 1
ATOM 4393 N N . PHE A 1 542 ? -65.484 14.974 80.216 1.00 78.62 542 PHE A N 1
ATOM 4394 C CA . PHE A 1 542 ? -64.368 14.074 79.911 1.00 78.62 542 PHE A CA 1
ATOM 4395 C C . PHE A 1 542 ? -64.190 13.850 78.400 1.00 78.62 542 PHE A C 1
ATOM 4397 O O . PHE A 1 542 ? -63.063 13.819 77.907 1.00 78.62 542 PHE A O 1
ATOM 4404 N N . ILE A 1 543 ? -65.293 13.717 77.657 1.00 79.25 543 ILE A N 1
ATOM 4405 C CA . ILE A 1 543 ? -65.273 13.606 76.192 1.00 79.25 543 ILE A CA 1
ATOM 4406 C C . ILE A 1 543 ? -64.724 14.891 75.560 1.00 79.25 543 ILE A C 1
ATOM 4408 O O . ILE A 1 543 ? -63.841 14.795 74.714 1.00 79.25 543 ILE A O 1
ATOM 4412 N N . GLU A 1 544 ? -65.156 16.073 75.998 1.00 72.88 544 GLU A N 1
ATOM 4413 C CA . GLU A 1 544 ? -64.620 17.341 75.481 1.00 72.88 544 GLU A CA 1
ATOM 4414 C C . GLU A 1 544 ? -63.131 17.516 75.803 1.00 72.88 544 GLU A C 1
ATOM 4416 O O . GLU A 1 544 ? -62.358 17.842 74.909 1.00 72.88 544 GLU A O 1
ATOM 4421 N N . ASN A 1 545 ? -62.681 17.179 77.018 1.00 77.06 545 ASN A N 1
ATOM 4422 C CA . ASN A 1 545 ? -61.249 17.206 77.354 1.00 77.06 545 ASN A CA 1
ATOM 4423 C C . ASN A 1 545 ? -60.412 16.248 76.495 1.00 77.06 545 ASN A C 1
ATOM 4425 O O . ASN A 1 545 ? -59.269 16.536 76.147 1.00 77.06 545 ASN A O 1
ATOM 4429 N N . LYS A 1 546 ? -60.962 15.082 76.148 1.00 80.31 546 LYS A N 1
ATOM 4430 C CA . LYS A 1 546 ? -60.287 14.138 75.253 1.00 80.31 546 LYS A CA 1
ATOM 4431 C C . LYS A 1 546 ? -60.273 14.643 73.805 1.00 80.31 546 LYS A C 1
ATOM 4433 O O . LYS A 1 546 ? -59.301 14.398 73.093 1.00 80.31 546 LYS A O 1
ATOM 4438 N N . ARG A 1 547 ? -61.323 15.349 73.371 1.00 73.44 547 ARG A N 1
ATOM 4439 C CA . ARG A 1 547 ? -61.403 15.965 72.040 1.00 73.44 547 ARG A CA 1
ATOM 4440 C C . ARG A 1 547 ? -60.404 17.114 71.907 1.00 73.44 547 ARG A C 1
ATOM 4442 O O . ARG A 1 547 ? -59.650 17.122 70.938 1.00 73.44 547 ARG A O 1
ATOM 4449 N N . SER A 1 548 ? -60.349 18.019 72.882 1.00 71.44 548 SER A N 1
ATOM 4450 C CA . SER A 1 548 ? -59.394 19.132 72.893 1.00 71.44 548 SER A CA 1
ATOM 4451 C C . SER A 1 548 ? -57.948 18.633 72.936 1.00 71.44 548 SER A C 1
ATOM 4453 O O . SER A 1 548 ? -57.122 19.105 72.158 1.00 71.44 548 SER A O 1
ATOM 4455 N N . GLY A 1 549 ? -57.661 17.594 73.729 1.00 77.00 549 GLY A N 1
ATOM 4456 C CA . GLY A 1 549 ? -56.356 16.926 73.728 1.00 77.00 549 GLY A CA 1
ATOM 4457 C C . GLY A 1 549 ? -55.969 16.354 72.356 1.00 77.00 549 GLY A C 1
ATOM 4458 O O . GLY A 1 549 ? -54.848 16.564 71.899 1.00 77.00 549 GLY A O 1
ATOM 4459 N N . LEU A 1 550 ? -56.900 15.695 71.653 1.00 78.75 550 LEU A N 1
ATOM 4460 C CA . LEU A 1 550 ? -56.665 15.201 70.288 1.00 78.75 550 LEU A CA 1
ATOM 4461 C C . LEU A 1 550 ? -56.424 16.337 69.285 1.00 78.75 550 LEU A C 1
ATOM 4463 O O . LEU A 1 550 ? -55.540 16.217 68.438 1.00 78.75 550 LEU A O 1
ATOM 4467 N N . MET A 1 551 ? -57.186 17.432 69.361 1.00 73.12 551 MET A N 1
ATOM 4468 C CA . MET A 1 551 ? -56.990 18.582 68.471 1.00 73.12 551 MET A CA 1
ATOM 4469 C C . MET A 1 551 ? -55.649 19.277 68.716 1.00 73.12 551 MET A C 1
ATOM 4471 O O . MET A 1 551 ? -54.970 19.648 67.759 1.00 73.12 551 MET A O 1
ATOM 4475 N N . GLU A 1 552 ? -55.232 19.411 69.974 1.00 78.06 552 GLU A N 1
ATOM 4476 C CA . GLU A 1 552 ? -53.936 19.992 70.323 1.00 78.06 552 GLU A CA 1
ATOM 4477 C C . GLU A 1 552 ? -52.771 19.121 69.821 1.00 78.06 552 GLU A C 1
ATOM 4479 O O . GLU A 1 552 ? -51.794 19.642 69.281 1.00 78.06 552 GLU A O 1
ATOM 4484 N N . GLU A 1 553 ? -52.881 17.794 69.934 1.00 80.19 553 GLU A N 1
ATOM 4485 C CA . GLU A 1 553 ? -51.901 16.848 69.382 1.00 80.19 553 GLU A CA 1
ATOM 4486 C C . GLU A 1 553 ? -51.828 16.910 67.848 1.00 80.19 553 GLU A C 1
ATOM 4488 O O . GLU A 1 553 ? -50.730 16.966 67.291 1.00 80.19 553 GLU A O 1
ATOM 4493 N N . ILE A 1 554 ? -52.974 16.959 67.159 1.00 77.75 554 ILE A N 1
ATOM 4494 C CA . ILE A 1 554 ? -53.036 17.106 65.694 1.00 77.75 554 ILE A CA 1
ATOM 4495 C C . ILE A 1 554 ? -52.389 18.422 65.262 1.00 77.75 554 ILE A C 1
ATOM 4497 O O . ILE A 1 554 ? -51.599 18.425 64.321 1.00 77.75 554 ILE A O 1
ATOM 4501 N N . LYS A 1 555 ? -52.669 19.525 65.965 1.00 75.56 555 LYS A N 1
ATOM 4502 C CA . LYS A 1 555 ? -52.073 20.835 65.681 1.00 75.56 555 LYS A CA 1
ATOM 4503 C C . LYS A 1 555 ? -50.553 20.819 65.859 1.00 75.56 555 LYS A C 1
ATOM 4505 O O . LYS A 1 555 ? -49.840 21.309 64.990 1.00 75.56 555 LYS A O 1
ATOM 4510 N N . LYS A 1 556 ? -50.049 20.202 66.934 1.00 80.56 556 LYS A N 1
ATOM 4511 C CA . LYS A 1 556 ? -48.602 20.035 67.164 1.00 80.56 556 LYS A CA 1
ATOM 4512 C C . LYS A 1 556 ? -47.937 19.206 66.063 1.00 80.56 556 LYS A C 1
ATOM 4514 O O . LYS A 1 556 ? -46.838 19.545 65.630 1.00 80.56 556 LYS A O 1
ATOM 4519 N N . LEU A 1 557 ? -48.588 18.136 65.602 1.00 81.00 557 LEU A N 1
ATOM 4520 C CA . LEU A 1 557 ? -48.087 17.299 64.509 1.00 81.00 557 LEU A CA 1
ATOM 4521 C C . LEU A 1 557 ? -48.112 18.033 63.158 1.00 81.00 557 LEU A C 1
ATOM 4523 O O . LEU A 1 557 ? -47.140 17.938 62.412 1.00 81.00 557 LEU A O 1
ATOM 4527 N N . ASP A 1 558 ? -49.163 18.803 62.865 1.00 75.06 558 ASP A N 1
ATOM 4528 C CA . ASP A 1 558 ? -49.274 19.620 61.646 1.00 75.06 558 ASP A CA 1
ATOM 4529 C C . ASP A 1 558 ? -48.205 20.724 61.606 1.00 75.06 558 ASP A C 1
ATOM 4531 O O . ASP A 1 558 ? -47.469 20.860 60.626 1.00 75.06 558 ASP A O 1
ATOM 4535 N N . GLU A 1 559 ? -48.030 21.451 62.715 1.00 79.31 559 GLU A N 1
ATOM 4536 C CA . GLU A 1 559 ? -46.969 22.451 62.871 1.00 79.31 559 GLU A CA 1
ATOM 4537 C C . GLU A 1 559 ? -45.576 21.819 62.746 1.00 79.31 559 GLU A C 1
ATOM 4539 O O . GLU A 1 559 ? -44.692 22.395 62.107 1.00 79.31 559 GLU A O 1
ATOM 4544 N N . PHE A 1 560 ? -45.365 20.619 63.297 1.00 81.25 560 PHE A N 1
ATOM 4545 C CA . PHE A 1 560 ? -44.109 19.881 63.158 1.00 81.25 560 PHE A CA 1
ATOM 4546 C C . PHE A 1 560 ? -43.824 19.477 61.704 1.00 81.25 560 PHE A C 1
ATOM 4548 O O . PHE A 1 560 ? -42.694 19.653 61.243 1.00 81.25 560 PHE A O 1
ATOM 4555 N N . ILE A 1 561 ? -44.818 18.960 60.975 1.00 80.44 561 ILE A N 1
ATOM 4556 C CA . ILE A 1 561 ? -44.674 18.560 59.567 1.00 80.44 561 ILE A CA 1
ATOM 4557 C C . ILE A 1 561 ? -44.401 19.795 58.701 1.00 80.44 561 ILE A C 1
ATOM 4559 O O . ILE A 1 561 ? -43.431 19.814 57.943 1.00 80.44 561 ILE A O 1
ATOM 4563 N N . TYR A 1 562 ? -45.185 20.862 58.865 1.00 75.62 562 TYR A N 1
ATOM 4564 C CA . TYR A 1 562 ? -45.054 22.086 58.074 1.00 75.62 562 TYR A CA 1
ATOM 4565 C C . TYR A 1 562 ? -43.730 22.822 58.329 1.00 75.62 562 TYR A C 1
ATOM 4567 O O . TYR A 1 562 ? -43.019 23.179 57.388 1.00 75.62 562 TYR A O 1
ATOM 4575 N N . SER A 1 563 ? -43.352 23.015 59.597 1.00 75.69 563 SER A N 1
ATOM 4576 C CA . SER A 1 563 ? -42.125 23.744 59.961 1.00 75.69 563 SER A CA 1
ATOM 4577 C C . SER A 1 563 ? -40.840 23.009 59.575 1.00 75.69 563 SER A C 1
ATOM 4579 O O . SER A 1 563 ? -39.801 23.645 59.379 1.00 75.69 563 SER A O 1
ATOM 4581 N N . ASN A 1 564 ? -40.894 21.681 59.440 1.00 79.25 564 ASN A N 1
ATOM 4582 C CA . ASN A 1 564 ? -39.730 20.867 59.115 1.00 79.25 564 ASN A CA 1
ATOM 4583 C C . ASN A 1 564 ? -39.740 20.309 57.682 1.00 79.25 564 ASN A C 1
ATOM 4585 O O . ASN A 1 564 ? -38.767 19.659 57.309 1.00 79.25 564 ASN A O 1
ATOM 4589 N N . GLU A 1 565 ? -40.740 20.606 56.843 1.00 77.00 565 GLU A N 1
ATOM 4590 C CA . GLU A 1 565 ? -40.747 20.176 55.431 1.00 77.00 565 GLU A CA 1
ATOM 4591 C C . GLU A 1 565 ? -39.553 20.761 54.661 1.00 77.00 565 GLU A C 1
ATOM 4593 O O . GLU A 1 565 ? -38.885 20.056 53.905 1.00 77.00 565 GLU A O 1
ATOM 4598 N N . LYS A 1 566 ? -39.202 22.028 54.924 1.00 77.38 566 LYS A N 1
ATOM 4599 C CA . LYS A 1 566 ? -37.997 22.648 54.353 1.00 77.38 566 LYS A CA 1
ATOM 4600 C C . LYS A 1 566 ? -36.718 21.943 54.823 1.00 77.38 566 LYS A C 1
ATOM 4602 O O . LYS A 1 566 ? -35.862 21.630 54.004 1.00 77.38 566 LYS A O 1
ATOM 4607 N N . LYS A 1 567 ? -36.624 21.611 56.117 1.00 79.69 567 LYS A N 1
ATOM 4608 C CA . LYS A 1 567 ? -35.475 20.877 56.678 1.00 79.69 567 LYS A CA 1
ATOM 4609 C C . LYS A 1 567 ? -35.359 19.462 56.114 1.00 79.69 567 LYS A C 1
ATOM 4611 O O . LYS A 1 567 ? -34.257 18.996 55.864 1.00 79.69 567 LYS A O 1
ATOM 4616 N N . LYS A 1 568 ? -36.484 18.784 55.878 1.00 80.25 568 LYS A N 1
ATOM 4617 C CA . LYS A 1 568 ? -36.544 17.472 55.220 1.00 80.25 568 LYS A CA 1
ATOM 4618 C C . LYS A 1 568 ? -36.018 17.545 53.786 1.00 80.25 568 LYS A C 1
ATOM 4620 O O . LYS A 1 568 ? -35.229 16.688 53.389 1.00 80.25 568 LYS A O 1
ATOM 4625 N N . GLN A 1 569 ? -36.429 18.556 53.019 1.00 79.00 569 GLN A N 1
ATOM 4626 C CA . GLN A 1 569 ? -35.931 18.777 51.657 1.00 79.00 569 GLN A CA 1
ATOM 4627 C C . GLN A 1 569 ? -34.430 19.097 51.644 1.00 79.00 569 GLN A C 1
ATOM 4629 O O . GLN A 1 569 ? -33.694 18.511 50.853 1.00 79.00 569 GLN A O 1
ATOM 4634 N N . GLU A 1 570 ? -33.967 19.963 52.549 1.00 82.06 570 GLU A N 1
ATOM 4635 C CA . GLU A 1 570 ? -32.549 20.316 52.696 1.00 82.06 570 GLU A CA 1
ATOM 4636 C C . GLU A 1 570 ? -31.696 19.104 53.096 1.00 82.06 570 GLU A C 1
ATOM 4638 O O . GLU A 1 570 ? -30.715 18.816 52.416 1.00 82.06 570 GLU A O 1
ATOM 4643 N N . ALA A 1 571 ? -32.111 18.330 54.104 1.00 81.25 571 ALA A N 1
ATOM 4644 C CA . ALA A 1 571 ? -31.404 17.125 54.544 1.00 81.25 571 ALA A CA 1
ATOM 4645 C C . ALA A 1 571 ? -31.354 16.045 53.449 1.00 81.25 571 ALA A C 1
ATOM 4647 O O . ALA A 1 571 ? -30.316 15.434 53.216 1.00 81.25 571 ALA A O 1
ATOM 4648 N N . THR A 1 572 ? -32.453 15.852 52.710 1.00 83.50 572 THR A N 1
ATOM 4649 C CA . THR A 1 572 ? -32.490 14.927 51.563 1.00 83.50 572 THR A CA 1
ATOM 4650 C C . THR A 1 572 ? -31.499 15.352 50.476 1.00 83.50 572 THR A C 1
ATOM 4652 O O . THR A 1 572 ? -30.777 14.518 49.926 1.00 83.50 572 THR A O 1
ATOM 4655 N N . ALA A 1 573 ? -31.449 16.650 50.159 1.00 84.56 573 ALA A N 1
ATOM 4656 C CA . ALA A 1 573 ? -30.526 17.190 49.167 1.00 84.56 573 ALA A CA 1
ATOM 4657 C C . ALA A 1 573 ? -29.064 17.100 49.632 1.00 84.56 573 ALA A C 1
ATOM 4659 O O . ALA A 1 573 ? -28.188 16.779 48.830 1.00 84.56 573 ALA A O 1
ATOM 4660 N N . GLU A 1 574 ? -28.789 17.346 50.911 1.00 87.00 574 GLU A N 1
ATOM 4661 C CA . GLU A 1 574 ? -27.451 17.259 51.501 1.00 87.00 574 GLU A CA 1
ATOM 4662 C C . GLU A 1 574 ? -26.909 15.824 51.486 1.00 87.00 574 GLU A C 1
ATOM 4664 O O . GLU A 1 574 ? -25.789 15.589 51.023 1.00 87.00 574 GLU A O 1
ATOM 4669 N N . THR A 1 575 ? -27.728 14.843 51.870 1.00 86.69 575 THR A N 1
ATOM 4670 C CA . THR A 1 575 ? -27.353 13.424 51.817 1.00 86.69 575 THR A CA 1
ATOM 4671 C C . THR A 1 575 ? -27.141 12.948 50.388 1.00 86.69 575 THR A C 1
ATOM 4673 O O . THR A 1 575 ? -26.134 12.300 50.111 1.00 86.69 575 THR A O 1
ATOM 4676 N N . LYS A 1 576 ? -28.000 13.336 49.436 1.00 87.88 576 LYS A N 1
ATOM 4677 C CA . LYS A 1 576 ? -27.742 13.049 48.015 1.00 87.88 576 LYS A CA 1
ATOM 4678 C C . LYS A 1 576 ? -26.420 13.669 47.546 1.00 87.88 576 LYS A C 1
ATOM 4680 O O . LYS A 1 576 ? -25.617 12.970 46.933 1.00 87.88 576 LYS A O 1
ATOM 4685 N N . ARG A 1 577 ? -26.132 14.933 47.886 1.00 89.12 577 ARG A N 1
ATOM 4686 C CA . ARG A 1 577 ? -24.867 15.611 47.521 1.00 89.12 577 ARG A CA 1
ATOM 4687 C C . ARG A 1 577 ? -23.627 14.894 48.055 1.00 89.12 577 ARG A C 1
ATOM 4689 O O . ARG A 1 577 ? -22.629 14.820 47.340 1.00 89.12 577 ARG A O 1
ATOM 4696 N N . LYS A 1 578 ? -23.680 14.350 49.275 1.00 91.31 578 LYS A N 1
ATOM 4697 C CA . LYS A 1 578 ? -22.598 13.540 49.866 1.00 91.31 578 LYS A CA 1
ATOM 4698 C C . LYS A 1 578 ? -22.237 12.352 48.965 1.00 91.31 578 LYS A C 1
ATOM 4700 O O . LYS A 1 578 ? -21.068 12.189 48.624 1.00 91.31 578 LYS A O 1
ATOM 4705 N N . TYR A 1 579 ? -23.225 11.574 48.525 1.00 90.94 579 TYR A N 1
ATOM 4706 C CA . TYR A 1 579 ? -23.002 10.406 47.662 1.00 90.94 579 TYR A CA 1
ATOM 4707 C C . TYR A 1 579 ? -22.672 10.775 46.209 1.00 90.94 579 TYR A C 1
ATOM 4709 O O . TYR A 1 579 ? -21.828 10.132 45.586 1.00 90.94 579 TYR A O 1
ATOM 4717 N N . VAL A 1 580 ? -23.249 11.862 45.687 1.00 91.06 580 VAL A N 1
ATOM 4718 C CA . VAL A 1 580 ? -22.880 12.434 44.380 1.00 91.06 580 VAL A CA 1
ATOM 4719 C C . VAL A 1 580 ? -21.400 12.819 44.349 1.00 91.06 580 VAL A C 1
ATOM 4721 O O . VAL A 1 580 ? -20.700 12.491 43.392 1.00 91.06 580 VAL A O 1
ATOM 4724 N N . LYS A 1 581 ? -20.880 13.436 45.417 1.00 91.06 581 LYS A N 1
ATOM 4725 C CA . LYS A 1 581 ? -19.458 13.791 45.518 1.00 91.06 581 LYS A CA 1
ATOM 4726 C C . LYS A 1 581 ? -18.545 12.561 45.424 1.00 91.06 581 LYS A C 1
ATOM 4728 O O . LYS A 1 581 ? -17.548 12.610 44.711 1.00 91.06 581 LYS A O 1
ATOM 4733 N N . MET A 1 582 ? -18.923 11.445 46.051 1.00 91.31 582 MET A N 1
ATOM 4734 C CA . MET A 1 582 ? -18.171 10.184 45.961 1.00 91.31 582 MET A CA 1
ATOM 4735 C C . MET A 1 582 ? -18.141 9.619 44.529 1.00 91.31 582 MET A C 1
ATOM 4737 O O . MET A 1 582 ? -17.130 9.058 44.107 1.00 91.31 582 MET A O 1
ATOM 4741 N N . ILE A 1 583 ? -19.221 9.785 43.756 1.00 90.06 583 ILE A N 1
ATOM 4742 C CA . ILE A 1 583 ? -19.275 9.379 42.340 1.00 90.06 583 ILE A CA 1
ATOM 4743 C C . ILE A 1 583 ? -18.366 10.271 41.483 1.00 90.06 583 ILE A C 1
ATOM 4745 O O . ILE A 1 583 ? -17.610 9.754 40.655 1.00 90.06 583 ILE A O 1
ATOM 4749 N N . ILE A 1 584 ? -18.395 11.590 41.706 1.00 89.62 584 ILE A N 1
ATOM 4750 C CA . ILE A 1 584 ? -17.512 12.553 41.025 1.00 89.62 584 ILE A CA 1
ATOM 4751 C C . ILE A 1 584 ? -16.045 12.200 41.287 1.00 89.62 584 ILE A C 1
ATOM 4753 O O . ILE A 1 584 ? -15.265 12.108 40.345 1.00 89.62 584 ILE A O 1
ATOM 4757 N N . GLU A 1 585 ? -15.673 11.935 42.540 1.00 88.62 585 GLU A N 1
ATOM 4758 C CA . GLU A 1 585 ? -14.302 11.563 42.915 1.00 88.62 585 GLU A CA 1
ATOM 4759 C C . GLU A 1 585 ? -13.851 10.242 42.266 1.00 88.62 585 GLU A C 1
ATOM 4761 O O . GLU A 1 585 ? -12.677 10.087 41.932 1.00 88.62 585 GLU A O 1
ATOM 4766 N N . ARG A 1 586 ? -14.770 9.291 42.042 1.00 87.31 586 ARG A N 1
ATOM 4767 C CA . ARG A 1 586 ? -14.444 7.972 41.476 1.00 87.31 586 ARG A CA 1
ATOM 4768 C C . ARG A 1 586 ? -14.365 7.945 39.947 1.00 87.31 586 ARG A C 1
ATOM 4770 O O . ARG A 1 586 ? -13.552 7.192 39.413 1.00 87.31 586 ARG A O 1
ATOM 4777 N N . LYS A 1 587 ? -15.221 8.694 39.243 1.00 84.56 587 LYS A N 1
ATOM 4778 C CA . LYS A 1 587 ? -15.337 8.656 37.767 1.00 84.56 587 LYS A CA 1
ATOM 4779 C C . LYS A 1 587 ? -15.040 9.978 37.062 1.00 84.56 587 LYS A C 1
ATOM 4781 O O . LYS A 1 587 ? -15.047 10.000 35.838 1.00 84.56 587 LYS A O 1
ATOM 4786 N N . ASN A 1 588 ? -14.742 11.043 37.805 1.00 85.88 588 ASN A N 1
ATOM 4787 C CA . ASN A 1 588 ? -14.416 12.368 37.274 1.00 85.88 588 ASN A CA 1
ATOM 4788 C C . ASN A 1 588 ? -15.470 12.904 36.284 1.00 85.88 588 ASN A C 1
ATOM 4790 O O . ASN A 1 588 ? -15.152 13.385 35.199 1.00 85.88 588 ASN A O 1
ATOM 4794 N N . VAL A 1 589 ? -16.745 12.776 36.650 1.00 87.81 589 VAL A N 1
ATOM 4795 C CA . VAL A 1 589 ? -17.891 13.246 35.858 1.00 87.81 589 VAL A CA 1
ATOM 4796 C C . VAL A 1 589 ? -18.410 14.587 36.379 1.00 87.81 589 VAL A C 1
ATOM 4798 O O . VAL A 1 589 ? -18.141 14.980 37.515 1.00 87.81 589 VAL A O 1
ATOM 4801 N N . THR A 1 590 ? -19.179 15.301 35.556 1.00 88.88 590 THR A N 1
ATOM 4802 C CA . THR A 1 590 ? -19.837 16.542 35.985 1.00 88.88 590 THR A CA 1
ATOM 4803 C C . THR A 1 590 ? -20.897 16.267 37.054 1.00 88.88 590 THR A C 1
ATOM 4805 O O . THR A 1 590 ? -21.427 15.162 37.165 1.00 88.88 590 THR A O 1
ATOM 4808 N N . ASN A 1 591 ? -21.239 17.298 37.830 1.00 87.94 591 ASN A N 1
ATOM 4809 C CA . ASN A 1 591 ? -22.193 17.172 38.931 1.00 87.94 591 ASN A CA 1
ATOM 4810 C C . ASN A 1 591 ? -23.582 16.691 38.461 1.00 87.94 591 ASN A C 1
ATOM 4812 O O . ASN A 1 591 ? -24.161 15.792 39.058 1.00 87.94 591 ASN A O 1
ATOM 4816 N N . SER A 1 592 ? -24.070 17.207 37.326 1.00 87.75 592 SER A N 1
ATOM 4817 C CA . SER A 1 592 ? -25.353 16.788 36.744 1.00 87.75 592 SER A CA 1
ATOM 4818 C C . SER A 1 592 ? -25.354 15.327 36.286 1.00 87.75 592 SER A C 1
ATOM 4820 O O . SER A 1 592 ? -26.353 14.629 36.446 1.00 87.75 592 SER A O 1
ATOM 4822 N N . VAL A 1 593 ? -24.237 14.841 35.737 1.00 88.75 593 VAL A N 1
ATOM 4823 C CA . VAL A 1 593 ? -24.093 13.436 35.329 1.00 88.75 593 VAL A CA 1
ATOM 4824 C C . VAL A 1 593 ? -24.001 12.531 36.557 1.00 88.75 593 VAL A C 1
ATOM 4826 O O . VAL A 1 593 ? -24.641 11.485 36.588 1.00 88.75 593 VAL A O 1
ATOM 4829 N N . ALA A 1 594 ? -23.277 12.940 37.601 1.00 89.62 594 ALA A N 1
ATOM 4830 C CA . ALA A 1 594 ? -23.192 12.188 38.852 1.00 89.62 594 ALA A CA 1
ATOM 4831 C C . ALA A 1 594 ? -24.548 12.069 39.575 1.00 89.62 594 ALA A C 1
ATOM 4833 O O . ALA A 1 594 ? -24.856 11.003 40.108 1.00 89.62 594 ALA A O 1
ATOM 4834 N N . GLU A 1 595 ? -25.376 13.119 39.550 1.00 88.44 595 GLU A N 1
ATOM 4835 C CA . GLU A 1 595 ? -26.759 13.075 40.050 1.00 88.44 595 GLU A CA 1
ATOM 4836 C C . GLU A 1 595 ? -27.601 12.043 39.285 1.00 88.44 595 GLU A C 1
ATOM 4838 O O . GLU A 1 595 ? -28.221 11.178 39.904 1.00 88.44 595 GLU A O 1
ATOM 4843 N N . GLN A 1 596 ? -27.554 12.062 37.949 1.00 90.50 596 GLN A N 1
ATOM 4844 C CA . GLN A 1 596 ? -28.265 11.082 37.116 1.00 90.50 596 GLN A CA 1
ATOM 4845 C C . GLN A 1 596 ? -27.775 9.650 37.354 1.00 90.50 596 GLN A C 1
ATOM 4847 O O . GLN A 1 596 ? -28.579 8.719 37.401 1.00 90.50 596 GLN A O 1
ATOM 4852 N N . ILE A 1 597 ? -26.465 9.460 37.524 1.00 91.50 597 ILE A N 1
ATOM 4853 C CA . ILE A 1 597 ? -25.872 8.155 37.829 1.00 91.50 597 ILE A CA 1
ATOM 4854 C C . ILE A 1 597 ? -26.384 7.630 39.176 1.00 91.50 597 ILE A C 1
ATOM 4856 O O . ILE A 1 597 ? -26.748 6.456 39.259 1.00 91.50 597 ILE A O 1
ATOM 4860 N N . LEU A 1 598 ? -26.432 8.473 40.214 1.00 91.19 598 LEU A N 1
ATOM 4861 C CA . LEU A 1 598 ? -26.936 8.075 41.530 1.00 91.19 598 LEU A CA 1
ATOM 4862 C C . LEU A 1 598 ? -28.413 7.670 41.456 1.00 91.19 598 LEU A C 1
ATOM 4864 O O . LEU A 1 598 ? -28.782 6.628 41.990 1.00 91.19 598 LEU A O 1
ATOM 4868 N N . GLU A 1 599 ? -29.246 8.451 40.765 1.00 88.88 599 GLU A N 1
ATOM 4869 C CA . GLU A 1 599 ? -30.674 8.144 40.606 1.00 88.88 599 GLU A CA 1
ATOM 4870 C C . GLU A 1 599 ? -30.902 6.843 39.833 1.00 88.88 599 GLU A C 1
ATOM 4872 O O . GLU A 1 599 ? -31.661 5.980 40.273 1.00 88.88 599 GLU A O 1
ATOM 4877 N N . LEU A 1 600 ? -30.197 6.649 38.716 1.00 89.94 600 LEU A N 1
ATOM 4878 C CA . LEU A 1 600 ? -30.273 5.407 37.946 1.00 89.94 600 LEU A CA 1
ATOM 4879 C C . LEU A 1 600 ? -29.734 4.202 38.729 1.00 89.94 600 LEU A C 1
ATOM 4881 O O . LEU A 1 600 ? -30.251 3.098 38.555 1.00 89.94 600 LEU A O 1
ATOM 4885 N N . GLY A 1 601 ? -28.723 4.404 39.578 1.00 88.12 601 GLY A N 1
ATOM 4886 C CA . GLY A 1 601 ? -28.183 3.386 40.480 1.00 88.12 601 GLY A CA 1
ATOM 4887 C C . GLY A 1 601 ? -29.185 2.971 41.557 1.00 88.12 601 GLY A C 1
ATOM 4888 O O . GLY A 1 601 ? -29.404 1.778 41.752 1.00 88.12 601 GLY A O 1
ATOM 4889 N N . MET A 1 602 ? -29.859 3.936 42.191 1.00 85.88 602 MET A N 1
ATOM 4890 C CA . MET A 1 602 ? -30.946 3.676 43.148 1.00 85.88 602 MET A CA 1
ATOM 4891 C C . MET A 1 602 ? -32.144 2.966 42.495 1.00 85.88 602 MET A C 1
ATOM 4893 O O . MET A 1 602 ? -32.784 2.133 43.131 1.00 85.88 602 MET A O 1
ATOM 4897 N N . ASP A 1 603 ? -32.404 3.234 41.213 1.00 86.62 603 ASP A N 1
ATOM 4898 C CA . ASP A 1 603 ? -33.436 2.571 40.403 1.00 86.62 603 ASP A CA 1
ATOM 4899 C C . ASP A 1 603 ? -33.015 1.191 39.844 1.00 86.62 603 ASP A C 1
ATOM 4901 O O . ASP A 1 603 ? -33.811 0.532 39.166 1.00 86.62 603 ASP A O 1
ATOM 4905 N N . GLY A 1 604 ? -31.760 0.766 40.036 1.00 83.94 604 GLY A N 1
ATOM 4906 C CA . GLY A 1 604 ? -31.216 -0.482 39.483 1.00 83.94 604 GLY A CA 1
ATOM 4907 C C . GLY A 1 604 ? -31.036 -0.495 37.955 1.00 83.94 604 GLY A C 1
ATOM 4908 O O . GLY A 1 604 ? -30.879 -1.556 37.347 1.00 83.94 604 GLY A O 1
ATOM 4909 N N . LYS A 1 605 ? -31.052 0.668 37.292 1.00 88.00 605 LYS A N 1
ATOM 4910 C CA . LYS A 1 605 ? -30.987 0.820 35.822 1.00 88.00 605 LYS A CA 1
ATOM 4911 C C . LYS A 1 605 ? -29.545 0.919 35.309 1.00 88.00 605 LYS A C 1
ATOM 4913 O O . LYS A 1 605 ? -29.193 1.850 34.581 1.00 88.00 605 LYS A O 1
ATOM 4918 N N . PHE A 1 606 ? -28.709 -0.060 35.649 1.00 83.00 606 PHE A N 1
ATOM 4919 C CA . PHE A 1 606 ? -27.265 -0.023 35.374 1.00 83.00 606 PHE A CA 1
ATOM 4920 C C . PHE A 1 606 ? -26.892 0.039 33.885 1.00 83.00 606 PHE A C 1
ATOM 4922 O O . PHE A 1 606 ? -25.908 0.683 33.543 1.00 83.00 606 PHE A O 1
ATOM 4929 N N . GLU A 1 607 ? -27.692 -0.517 32.973 1.00 79.44 607 GLU A N 1
ATOM 4930 C CA . GLU A 1 607 ? -27.419 -0.392 31.527 1.00 79.44 607 GLU A CA 1
ATOM 4931 C C . GLU A 1 607 ? -27.462 1.065 31.036 1.00 79.44 607 GLU A C 1
ATOM 4933 O O . GLU A 1 607 ? -26.665 1.467 30.193 1.00 79.44 607 GLU A O 1
ATOM 4938 N N . LYS A 1 608 ? -28.337 1.899 31.615 1.00 83.94 608 LYS A N 1
ATOM 4939 C CA . LYS A 1 608 ? -28.369 3.342 31.317 1.00 83.94 608 LYS A CA 1
ATOM 4940 C C . LYS A 1 608 ? -27.209 4.087 31.971 1.00 83.94 608 LYS A C 1
ATOM 4942 O O . LYS A 1 608 ? -26.735 5.082 31.433 1.00 83.94 608 LYS A O 1
ATOM 4947 N N . VAL A 1 609 ? -26.733 3.599 33.116 1.00 83.00 609 VAL A N 1
ATOM 4948 C CA . VAL A 1 609 ? -25.507 4.117 33.730 1.00 83.00 609 VAL A CA 1
ATOM 4949 C C . VAL A 1 609 ? -24.327 3.845 32.807 1.00 83.00 609 VAL A C 1
ATOM 4951 O O . VAL A 1 609 ? -23.564 4.765 32.554 1.00 83.00 609 VAL A O 1
ATOM 4954 N N . LYS A 1 610 ? -24.217 2.640 32.229 1.00 80.75 610 LYS A N 1
ATOM 4955 C CA . LYS A 1 610 ? -23.140 2.281 31.295 1.00 80.75 610 LYS A CA 1
ATOM 4956 C C . LYS A 1 610 ? -22.988 3.308 30.177 1.00 80.75 610 LYS A C 1
ATOM 4958 O O . LYS A 1 610 ? -21.879 3.768 29.942 1.00 80.75 610 LYS A O 1
ATOM 4963 N N . THR A 1 611 ? -24.091 3.747 29.573 1.00 80.81 611 THR A N 1
ATOM 4964 C CA . THR A 1 611 ? -24.076 4.766 28.508 1.00 80.81 611 THR A CA 1
ATOM 4965 C C . THR A 1 611 ? -23.654 6.171 28.954 1.00 80.81 611 THR A C 1
ATOM 4967 O O . THR A 1 611 ? -23.331 6.987 28.102 1.00 80.81 611 THR A O 1
ATOM 4970 N N . LEU A 1 612 ? -23.670 6.475 30.255 1.00 80.25 612 LEU A N 1
ATOM 4971 C CA . LEU A 1 612 ? -23.260 7.775 30.810 1.00 80.25 612 LEU A CA 1
ATOM 4972 C C . LEU A 1 612 ? -21.785 7.814 31.245 1.00 80.25 612 LEU A C 1
ATOM 4974 O O . LEU A 1 612 ? -21.258 8.896 31.496 1.00 80.25 612 LEU A O 1
ATOM 4978 N N . VAL A 1 613 ? -21.147 6.648 31.390 1.00 76.62 613 VAL A N 1
ATOM 4979 C CA . VAL A 1 613 ? -19.744 6.490 31.832 1.00 76.62 613 VAL A CA 1
ATOM 4980 C C . VAL A 1 613 ? -18.848 5.786 30.807 1.00 76.62 613 VAL A C 1
ATOM 4982 O O . VAL A 1 613 ? -17.659 5.625 31.084 1.00 76.62 613 VAL A O 1
ATOM 4985 N N . SER A 1 614 ? -19.416 5.352 29.676 1.00 62.75 614 SER A N 1
ATOM 4986 C CA . SER A 1 614 ? -18.671 4.995 28.456 1.00 62.75 614 SER A CA 1
ATOM 4987 C C . SER A 1 614 ? -18.309 6.275 27.720 1.00 62.75 614 SER A C 1
ATOM 4989 O O . SER A 1 614 ? -17.170 6.353 27.216 1.00 62.75 614 SER A O 1
#

Radius of gyration: 55.27 Å; chains: 1; bounding box: 121×60×156 Å

Secondary structure (DSSP, 8-state):
-----GGG-HHHHHHHHHHHHHHHHHHS--S-HHHHHHHHHHHHHHHHHHHHHHHHHH---TTHHHHHHHHHHHHHHH--TTTHHHHHHHHHHHHHH-GGGGGGT-TTTTHHHHHHHHHHH-GGGHHHHT--TT--HHHHHHHHHHHHHHHHHHTT-HHHHHHHHHHHHHH-TT-HHHHHHHHHIIIIII--HHHHHHHHHHHHHHHTTT-HHHHHHHHHHHHHHHHHHHHTT-GGGHHHHHHHHHHHHHH-TT-HHHHHHHHHHHHT-TTGGGSHHHHHHHHHHHHHH-TTHHHHHHH-GGGGGGHHHHHHHHHHHHHHHHHHHHHHHHHHHHHHHHHHHSGGGTT-HHHHHHHHHHHHHHHHHHTS---HHHHHHHHHHHHHHHHHHHHHHHHHHHHHHHHHHHHHHHHHHHHHHHIIIIIIHHHHHHHHHHHHHHHHHHHHHHHHSPPPS-----S--SS-S---PPPPPP--GGGSHHHHHHHHHHHHHHHHHHHHHHHHHHHHSTTTSHHHHHHHHHHHHHHHHHHHHHHHHHHHHHHHHHHHHHHHHHHHHHHHHHHHHHHHHHHHHHHHHHHHHHHHHHH---HHHHHHHHHHHHTT-HHHHHHHH-

Sequence (614 aa):
MNNFKLEDSIEYRQIKSIYRIIENVFNSGDNGFIANASRSFQLIVSQIEREIESISKTSCLSNESTLLYSRHELISTFISQQAIDPICKEFNLKLSKNLNNISSIANYSYAKRILWYDYEFSDDFKPYSVGTSDESTDVKMSRHSRKKAEDYFRNGHIENAFISFINSEEKHYGDFLSCYQLGLICFFEKGEHESALNYFKKAAKFSQTKLKKIYVQSTFFCALIHRLAAVNGNPDSYPLAVAESKQAYEADPENPGAIYGYAQTLACSPSYTSELQHTMSLLLDLVQTNDIFLLQMIYDRALDNLLEEIDMLYNGVYNEAQSEVREITAKIDDFLQRLTSDSSYSVMPSKIAAIKSENREIAATAESDNSYFQILALRQRAEKLNDSLQVIIKEVSENKSFFDFKSFLEDIAIKCSDELNNEILKPFTAAQKDFDKKIKELIQMNKVYPVLDTETFLGNYKKTSLGEGDPLPSEDWRKHRIYSLVKTLSGCFMVMIFFTVLFGYALLYYGEMEMFFKIAMALNFILWPVYGTFFGKIYYGFIENKRSGLMEEIKKLDEFIYSNEKKKQEATAETKRKYVKMIIERKNVTNSVAEQILELGMDGKFEKVKTLVS